Protein AF-A0A7Y3I4F4-F1 (afdb_monomer)

Mean predicted aligned error: 12.35 Å

Foldseek 3Di:
DDDDDDDDDDDDDDDDDDPPPVVVVVVVVVVVVVVVVPPPPDDDPDDPDDDPLDPALPDAWHWFAFDQFKWKWKAAPNDTDTDHFFFQWDKDWLQFDQDFVHGGFKMKMKIKAQADADDWFQKWKWKFWEQKWKWKDQAPDTQDTDHHYHDTDIDTGPPGDTQHRVSGRMIIIIIIHRSPGMIIIFIWMGGPPRPDIDGRFRSGGQLDDDLLLVLLLLQLQLQVCLQFPAPFPVSSVSSRLFFDWALPQLLQQWALVLQLVCLCPVCVQFPPDSQFNLCPQNLDDSLLSQLLSLQRNDPDHHPADQDPPPVLLVLLVVCCLVLPVCLAQNDLDPVCPPNCPSSNVNHRHDTLDLNIGHLVNQLVCQQCVCNGGVSDLDHRSNDDSSNSSSNSNNVNVSSCVVVVNPHNDPRPPDDRDVVSSVVSLVSCQASQVLSRYFDADPPRHTRHHPDHDHHLLPDALDAACLDPRHHNPGTPSPDDPSSSNSSSSNSVVVNVDHGGHNVSSVVSSVCVSSVVLCDDADSSGGHTGPVCPVSNDDPPRD

Solvent-accessible surface area (backbone atoms only — not comparable to full-atom values): 29988 Å² total; per-residue (Å²): 136,83,88,86,88,89,84,83,87,81,84,91,83,90,80,87,81,78,83,74,68,71,65,61,66,64,59,61,62,55,56,59,56,57,59,69,68,68,75,79,78,85,75,83,95,78,76,93,63,96,78,76,94,53,90,60,51,33,96,63,49,64,54,38,65,57,39,80,8,22,43,34,38,38,40,19,86,93,35,79,47,77,49,64,32,30,55,65,59,52,72,34,54,47,71,28,29,93,41,71,83,32,58,52,40,43,34,40,34,41,36,36,31,63,54,69,77,50,78,65,42,50,24,23,51,34,26,40,32,13,23,30,38,40,36,33,23,53,57,93,45,77,57,38,75,52,72,31,53,90,63,72,44,80,48,68,23,77,72,65,43,78,49,52,19,72,89,33,64,38,37,35,39,39,36,36,38,74,37,69,55,53,33,35,44,31,41,26,33,25,44,78,90,45,96,57,74,39,74,50,76,30,38,3,28,56,70,65,82,48,54,36,62,54,8,47,50,51,42,20,58,58,25,48,46,46,59,22,46,42,91,46,68,65,43,37,62,73,30,60,67,34,61,46,52,54,46,63,71,32,9,53,45,43,38,70,69,38,50,48,51,36,66,70,39,33,54,86,65,37,79,87,53,64,64,45,35,60,28,47,72,68,69,45,49,75,66,55,44,50,16,33,44,31,36,47,33,41,85,53,73,54,71,78,66,85,80,88,54,67,68,46,22,51,53,8,53,56,43,38,61,74,76,41,50,37,79,47,39,38,70,88,58,76,70,50,69,76,77,36,65,52,32,57,72,68,29,59,65,79,65,74,53,61,53,34,34,34,41,66,30,39,13,52,38,55,42,40,33,37,85,45,23,80,69,49,84,58,70,66,72,78,47,51,76,68,54,19,39,16,35,27,44,19,56,44,49,53,51,35,59,74,54,73,60,57,68,66,75,76,78,70,82,82,72,72,42,70,72,39,18,56,52,9,53,53,49,38,19,60,76,25,51,32,36,39,26,54,38,61,40,99,88,77,47,69,54,63,43,64,60,85,57,68,46,42,64,74,51,69,60,55,46,59,63,53,28,99,68,46,52,61,89,35,52,38,66,78,67,50,76,66,56,32,52,15,34,20,44,22,41,55,56,52,52,73,48,80,72,55,52,27,61,62,57,51,50,30,50,49,41,60,73,64,44,46,44,60,74,38,63,47,50,82,8,43,7,44,13,80,90,52,43,71,81,72,57,58,101,82,77,121

Nearest PDB structures (foldseek):
  5j6y-assembly1_A  TM=6.173E-01  e=2.223E-04  Marinomonas primoryensis
  2yc4-assembly1_B  TM=5.677E-01  e=7.560E-02  Chlamydomonas reinhardtii
  6v1v-assembly1_C  TM=4.127E-01  e=1.689E-01  Bacillus thuringiensis
  6v1v-assembly1_D  TM=4.690E-01  e=4.615E-01  Bacillus thuringiensis
  6yrf-assembly1_A  TM=3.743E-01  e=1.466E+00  Bacillus thuringiensis

Secondary structure (DSSP, 8-state):
------------------SSSSSSTTHHHHHHHHHHHHS-S---S----S--S--PSPTTS-PPPP---EEEEEEETTEEEEEEES-SEEEE-TTB-SSTTSPSS-EEEEEEE-PPSEEEEEEEEEEEEESEEEEEEETTEEEEEEEE-SS-EEEE-SS-EEEEESSPPPEEEEEEE-SSS-EEEEEEEEETT-SS-EEPP-----S--SHHHHHHHHHHHTTHHHHS--SSHHHHHHH---PPPP-TTGGGTS-HHHHHHHHH-HHHHSTT-SS-BSSGGGTS-HHHHHHHHHHHHTT-----PPP--HHHHHHHHHHHHHTTTHHHH---STHHHHT-GGGGGGS-----HHHH--HHHHHHHHH-HHHH-TT-SS------HHHHHHHHHHHHHHHHHHTTT---S--------HHHHHHHHHHHHHTTGGGT---B-TTSPBPPP------GGG--SSSGGGSSSPPTTS-B----HHHHHHHHHHHHHHHTS---B-HHHHHHHHHHHTTGGGTS-BTTBSS--HHHHTTS--TT--

Radius of gyration: 30.95 Å; Cα contacts (8 Å, |Δi|>4): 988; chains: 1; bounding box: 90×94×81 Å

Sequence (542 aa):
MLDRMASRTSHSEGLGGPLAMYAGMAIAFIATIVFAVVAARSVPRTEVGAGVLARNPPSGLEARPAGAGVRATIEGGGVTVTRSLPALAFRLEPDETLDARVPPGPFTATLTIAPPVGRSVMTRLGAHLQNGQLTVRRGDVVVLADAAGPDARLALSSPALPVRVDPGVPLTYEFTRTGDGPAVLRAMWQPLDSLSPLPLPTGGAPLSDEPAQQGRRLVQRAHCVGCHQSGDATRQTLLALHPGPGLDDLGTRVRPQWLRGWLADPSRHADGTRMPDLAHGGHLDAEAIEDLVHFLIGPATLPDTLPADAALARTGAWLYDRVGCFACHGPLGDEASADAGDAWRSYAPLGPLARKYSIESLAAFLADPLASRPNGLMPDQQLEPTESRALATFLLQWERERAAGRRPDAVASFRFDPARAVRGAARFADVGCAACHDRTAVRSTPIASALVAPAFETLPGDGGCLAATPPAGVPDYGFDPYEREAIAAYLTRAAAGPAVATPLDDLALHLEQLACTACHAYQGALGPGPAVTRLFATEGEA

pLDDT: mean 78.48, std 20.0, range [24.41, 98.12]

Structure (mmCIF, N/CA/C/O backbone):
data_AF-A0A7Y3I4F4-F1
#
_entry.id   AF-A0A7Y3I4F4-F1
#
loop_
_atom_site.group_PDB
_atom_site.id
_atom_site.type_symbol
_atom_site.label_atom_id
_atom_site.label_alt_id
_atom_site.label_comp_id
_atom_site.label_asym_id
_atom_site.label_entity_id
_atom_site.label_seq_id
_atom_site.pdbx_PDB_ins_code
_atom_site.Cartn_x
_atom_site.Cartn_y
_atom_site.Cartn_z
_atom_site.occupancy
_atom_site.B_iso_or_equiv
_atom_site.auth_seq_id
_atom_site.auth_comp_id
_atom_site.auth_asym_id
_atom_site.auth_atom_id
_atom_site.pdbx_PDB_model_num
ATOM 1 N N . MET A 1 1 ? 61.235 -55.070 -20.011 1.00 32.84 1 MET A N 1
ATOM 2 C CA . MET A 1 1 ? 62.380 -55.988 -19.843 1.00 32.84 1 MET A CA 1
ATOM 3 C C . MET A 1 1 ? 62.548 -56.170 -18.341 1.00 32.84 1 MET A C 1
ATOM 5 O O . MET A 1 1 ? 63.137 -55.318 -17.705 1.00 32.84 1 MET A O 1
ATOM 9 N N . LEU A 1 2 ? 61.609 -56.911 -17.752 1.00 28.47 2 LEU A N 1
ATOM 10 C CA . LEU A 1 2 ? 61.733 -58.311 -17.313 1.00 28.47 2 LEU A CA 1
ATOM 11 C C . LEU A 1 2 ? 62.222 -58.376 -15.859 1.00 28.47 2 LEU A C 1
ATOM 13 O O . LEU A 1 2 ? 63.168 -57.688 -15.508 1.00 28.47 2 LEU A O 1
ATOM 17 N N . ASP A 1 3 ? 61.549 -59.246 -15.101 1.00 29.34 3 ASP A N 1
ATOM 18 C CA . ASP A 1 3 ? 61.723 -59.647 -13.696 1.00 29.34 3 ASP A CA 1
ATOM 19 C C . ASP A 1 3 ? 60.951 -58.839 -12.634 1.00 29.34 3 ASP A C 1
ATOM 21 O O . ASP A 1 3 ? 61.167 -57.650 -12.470 1.00 29.34 3 ASP A O 1
ATOM 25 N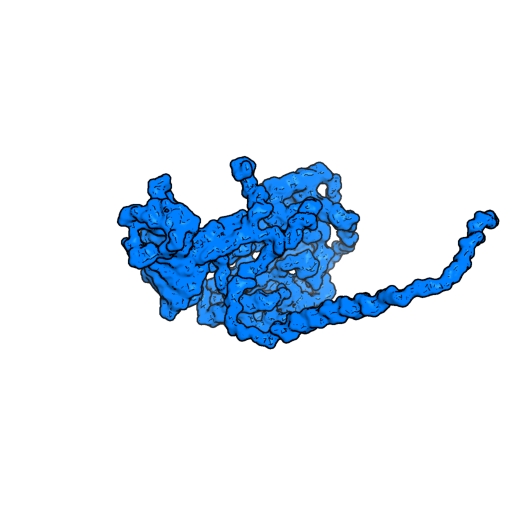 N . ARG A 1 4 ? 60.043 -59.406 -11.823 1.00 33.62 4 ARG A N 1
ATOM 26 C CA . ARG A 1 4 ? 59.600 -60.800 -11.614 1.00 33.62 4 ARG A CA 1
ATOM 27 C C . ARG A 1 4 ? 58.202 -60.795 -10.982 1.00 33.62 4 ARG A C 1
ATOM 29 O O . ARG A 1 4 ? 58.005 -60.229 -9.913 1.00 33.62 4 ARG A O 1
ATOM 36 N N . MET A 1 5 ? 57.270 -61.508 -11.607 1.00 32.38 5 MET A N 1
ATOM 37 C CA . MET A 1 5 ? 56.090 -62.104 -10.976 1.00 32.38 5 MET A CA 1
ATOM 38 C C . MET A 1 5 ? 56.294 -63.621 -10.995 1.00 32.38 5 MET A C 1
ATOM 40 O O . MET A 1 5 ? 56.606 -64.144 -12.062 1.00 32.38 5 MET A O 1
ATOM 44 N N . ALA A 1 6 ? 56.104 -64.300 -9.857 1.00 30.36 6 ALA A N 1
ATOM 45 C CA . ALA A 1 6 ? 55.408 -65.594 -9.728 1.00 30.36 6 ALA A CA 1
ATOM 46 C C . ALA A 1 6 ? 55.813 -66.360 -8.452 1.00 30.36 6 ALA A C 1
ATOM 48 O O . ALA A 1 6 ? 56.905 -66.912 -8.369 1.00 30.36 6 ALA A O 1
ATOM 49 N N . SER A 1 7 ? 54.858 -66.524 -7.539 1.00 31.20 7 SER A N 1
ATOM 50 C CA . SER A 1 7 ? 54.585 -67.791 -6.838 1.00 31.20 7 SER A CA 1
ATOM 51 C C . SER A 1 7 ? 53.144 -67.716 -6.313 1.00 31.20 7 SER A C 1
ATOM 53 O O . SER A 1 7 ? 52.832 -67.000 -5.374 1.00 31.20 7 SER A O 1
ATOM 55 N N . ARG A 1 8 ? 52.172 -68.105 -7.142 1.00 31.23 8 ARG A N 1
ATOM 56 C CA . ARG A 1 8 ? 51.535 -69.434 -7.187 1.00 31.23 8 ARG A CA 1
ATOM 57 C C . ARG A 1 8 ? 50.876 -69.858 -5.870 1.00 31.23 8 ARG A C 1
ATOM 59 O O . ARG A 1 8 ? 51.513 -70.324 -4.935 1.00 31.23 8 ARG A O 1
ATOM 66 N N . THR A 1 9 ? 49.559 -69.712 -5.927 1.00 31.05 9 THR A N 1
ATOM 67 C CA . THR A 1 9 ? 48.477 -70.351 -5.189 1.00 31.05 9 THR A CA 1
ATOM 68 C C . THR A 1 9 ? 48.490 -71.882 -5.289 1.00 31.05 9 THR A C 1
ATOM 70 O O . THR A 1 9 ? 48.839 -72.444 -6.328 1.00 31.05 9 THR A O 1
ATOM 73 N N . SER A 1 10 ? 48.010 -72.550 -4.236 1.00 30.58 10 SER A N 1
ATOM 74 C CA . SER A 1 10 ? 47.531 -73.935 -4.279 1.00 30.58 10 SER A CA 1
ATOM 75 C C . SER A 1 10 ? 46.425 -74.161 -3.236 1.00 30.58 10 SER A C 1
ATOM 77 O O . SER A 1 10 ? 46.650 -73.889 -2.063 1.00 30.58 10 SER A O 1
ATOM 79 N N . HIS A 1 11 ? 45.287 -74.681 -3.718 1.00 31.50 11 HIS A N 1
ATOM 80 C CA . HIS A 1 11 ? 44.287 -75.550 -3.061 1.00 31.50 11 HIS A CA 1
ATOM 81 C C . HIS A 1 11 ? 43.594 -75.041 -1.778 1.00 31.50 11 HIS A C 1
ATOM 83 O O . HIS A 1 11 ? 44.212 -74.901 -0.735 1.00 31.50 11 HIS A O 1
ATOM 89 N N . SER A 1 12 ? 42.333 -74.591 -1.828 1.00 32.72 12 SER A N 1
ATOM 90 C CA . SER A 1 12 ? 41.065 -75.354 -1.936 1.00 32.72 12 SER A CA 1
ATOM 91 C C . SER A 1 12 ? 40.803 -76.291 -0.750 1.00 32.72 12 SER A C 1
ATOM 93 O O . SER A 1 12 ? 41.314 -77.403 -0.750 1.00 32.72 12 SER A O 1
ATOM 95 N N . GLU A 1 13 ? 39.978 -75.854 0.210 1.00 32.25 13 GLU A N 1
ATOM 96 C CA . GLU A 1 13 ? 38.679 -76.470 0.547 1.00 32.25 13 GLU A CA 1
ATOM 97 C C . GLU A 1 13 ? 37.986 -75.759 1.729 1.00 32.25 13 GLU A C 1
ATOM 99 O O . GLU A 1 13 ? 38.615 -75.431 2.729 1.00 32.25 13 GLU A O 1
ATOM 104 N N . GLY A 1 14 ? 36.666 -75.572 1.596 1.00 33.09 14 GLY A N 1
ATOM 105 C CA . GLY A 1 14 ? 35.710 -75.524 2.708 1.00 33.09 14 GLY A CA 1
ATOM 106 C C . GLY A 1 14 ? 35.460 -74.179 3.395 1.00 33.09 14 GLY A C 1
ATOM 107 O O . GLY A 1 14 ? 36.211 -73.801 4.280 1.00 33.09 14 GLY A O 1
ATOM 108 N N . LEU A 1 15 ? 34.332 -73.528 3.076 1.00 37.06 15 LEU A N 1
ATOM 109 C CA . LEU A 1 15 ? 33.374 -72.988 4.062 1.00 37.06 15 LEU A CA 1
ATOM 110 C C . LEU A 1 15 ? 32.171 -72.370 3.334 1.00 37.06 15 LEU A C 1
ATOM 112 O O . LEU A 1 15 ? 32.274 -71.361 2.640 1.00 37.06 15 LEU A O 1
ATOM 116 N N . GLY A 1 16 ? 31.023 -73.031 3.479 1.00 36.09 16 GLY A N 1
ATOM 117 C CA . GLY A 1 16 ? 29.721 -72.484 3.127 1.00 36.09 16 GLY A CA 1
ATOM 118 C C . GLY A 1 16 ? 29.227 -71.487 4.179 1.00 36.09 16 GLY A C 1
ATOM 119 O O . GLY A 1 16 ? 29.482 -71.653 5.369 1.00 36.09 16 GLY A O 1
ATOM 120 N N . GLY A 1 17 ? 28.467 -70.495 3.705 1.00 35.12 17 GLY A N 1
ATOM 121 C CA . GLY A 1 17 ? 27.758 -69.476 4.493 1.00 35.12 17 GLY A CA 1
ATOM 122 C C . GLY A 1 17 ? 28.556 -68.168 4.622 1.00 35.12 17 GLY A C 1
ATOM 123 O O . GLY A 1 17 ? 29.723 -68.253 4.985 1.00 35.12 17 GLY A O 1
ATOM 124 N N . PRO A 1 18 ? 27.995 -66.962 4.350 1.00 42.88 18 PRO A N 1
ATOM 125 C CA . PRO A 1 18 ? 26.576 -66.586 4.314 1.00 42.88 18 PRO A CA 1
ATOM 126 C C . PRO A 1 18 ? 26.222 -65.614 3.154 1.00 42.88 18 PRO A C 1
ATOM 128 O O . PRO A 1 18 ? 26.357 -64.400 3.277 1.00 42.88 18 PRO A O 1
ATOM 131 N N . LEU A 1 19 ? 25.677 -66.113 2.040 1.00 44.22 19 LEU A N 1
ATOM 132 C CA . LEU A 1 19 ? 25.052 -65.266 0.998 1.00 44.22 19 LEU A CA 1
ATOM 133 C C . LEU A 1 19 ? 23.524 -65.134 1.161 1.00 44.22 19 LEU A C 1
ATOM 135 O O . LEU A 1 19 ? 22.876 -64.408 0.417 1.00 44.22 19 LEU A O 1
ATOM 139 N N . ALA A 1 20 ? 22.951 -65.766 2.191 1.00 46.50 20 ALA A N 1
ATOM 140 C CA . ALA A 1 20 ? 21.526 -65.689 2.523 1.00 46.50 20 ALA A CA 1
ATOM 141 C C . ALA A 1 20 ? 21.180 -64.605 3.569 1.00 46.50 20 ALA A C 1
ATOM 143 O O . ALA A 1 20 ? 20.006 -64.380 3.846 1.00 46.50 20 ALA A O 1
ATOM 144 N N . MET A 1 21 ? 22.172 -63.907 4.137 1.00 46.09 21 MET A N 1
ATOM 145 C CA . MET A 1 21 ? 21.944 -62.927 5.213 1.00 46.09 21 MET A CA 1
ATOM 146 C C . MET A 1 21 ? 21.818 -61.473 4.714 1.00 46.09 21 MET A C 1
ATOM 148 O O . MET A 1 21 ? 21.266 -60.636 5.419 1.00 46.09 21 MET A O 1
ATOM 152 N N . TYR A 1 22 ? 22.226 -61.177 3.472 1.00 44.47 22 TYR A N 1
ATOM 153 C CA . TYR A 1 22 ? 22.125 -59.825 2.891 1.00 44.47 22 TYR A CA 1
ATOM 154 C C . TYR A 1 22 ? 20.893 -59.595 1.995 1.00 44.47 22 TYR A C 1
ATOM 156 O O . TYR A 1 22 ? 20.580 -58.450 1.682 1.00 44.47 22 TYR A O 1
ATOM 164 N N . ALA A 1 23 ? 20.132 -60.640 1.649 1.00 44.81 23 ALA A N 1
ATOM 165 C CA . ALA A 1 23 ? 18.884 -60.503 0.884 1.00 44.81 23 ALA A CA 1
ATOM 166 C C . ALA A 1 23 ? 17.640 -60.251 1.770 1.00 44.81 23 ALA A C 1
ATOM 168 O O . ALA A 1 23 ? 16.641 -59.717 1.295 1.00 44.81 23 ALA A O 1
ATOM 169 N N . GLY A 1 24 ? 17.701 -60.578 3.068 1.00 43.12 24 GLY A N 1
ATOM 170 C CA . GLY A 1 24 ? 16.583 -60.395 4.006 1.00 43.12 24 GLY A CA 1
ATOM 171 C C . GLY A 1 24 ? 16.420 -58.970 4.552 1.00 43.12 24 GLY A C 1
ATOM 172 O O . GLY A 1 24 ? 15.318 -58.584 4.931 1.00 43.12 24 GLY A O 1
ATOM 173 N N . MET A 1 25 ? 17.482 -58.155 4.552 1.00 43.19 25 MET A N 1
ATOM 174 C CA . MET A 1 25 ? 17.445 -56.800 5.130 1.00 43.19 25 MET A CA 1
ATOM 175 C C . MET A 1 25 ? 16.938 -55.724 4.154 1.00 43.19 25 MET A C 1
ATOM 177 O O . MET A 1 25 ? 16.504 -54.661 4.589 1.00 43.19 25 MET A O 1
ATOM 181 N N . ALA A 1 26 ? 16.921 -56.005 2.846 1.00 46.00 26 ALA A N 1
ATOM 182 C CA . ALA A 1 26 ? 16.437 -55.069 1.825 1.00 46.00 26 ALA A CA 1
ATOM 183 C C . ALA A 1 26 ? 14.905 -55.104 1.632 1.00 46.00 26 ALA A C 1
ATOM 185 O O . ALA A 1 26 ? 14.316 -54.123 1.187 1.00 46.00 26 ALA A O 1
ATOM 186 N N . ILE A 1 27 ? 14.236 -56.202 2.008 1.00 44.97 27 ILE A N 1
ATOM 187 C CA . ILE A 1 27 ? 12.786 -56.379 1.801 1.00 44.97 27 ILE A CA 1
ATOM 188 C C . ILE A 1 27 ? 11.963 -55.814 2.978 1.00 44.97 27 ILE A C 1
ATOM 190 O O . ILE A 1 27 ? 10.836 -55.363 2.782 1.00 44.97 27 ILE A O 1
ATOM 194 N N . ALA A 1 28 ? 12.539 -55.715 4.182 1.00 43.84 28 ALA A N 1
ATOM 195 C CA . ALA A 1 28 ? 11.868 -55.117 5.343 1.00 43.84 28 ALA A CA 1
ATOM 196 C C . ALA A 1 28 ? 11.841 -53.573 5.324 1.00 43.84 28 ALA A C 1
ATOM 198 O O . ALA A 1 28 ? 10.970 -52.973 5.947 1.00 43.84 28 ALA A O 1
ATOM 199 N N . PHE A 1 29 ? 12.745 -52.913 4.590 1.00 42.75 29 PHE A N 1
ATOM 200 C CA . PHE A 1 29 ? 12.805 -51.443 4.546 1.00 42.75 29 PHE A CA 1
ATOM 201 C C . PHE A 1 29 ? 11.822 -50.829 3.530 1.00 42.75 29 PHE A C 1
ATOM 203 O O . PHE A 1 29 ? 11.363 -49.703 3.704 1.00 42.75 29 PHE A O 1
ATOM 210 N N . ILE A 1 30 ? 11.436 -51.588 2.498 1.00 45.44 30 ILE A N 1
ATOM 211 C CA . ILE A 1 30 ? 10.503 -51.133 1.453 1.00 45.44 30 ILE A CA 1
ATOM 212 C C . ILE A 1 30 ? 9.035 -51.311 1.895 1.00 45.44 30 ILE A C 1
ATOM 214 O O . ILE A 1 30 ? 8.184 -50.494 1.548 1.00 45.44 30 ILE A O 1
ATOM 218 N N . ALA A 1 31 ? 8.730 -52.306 2.738 1.00 40.88 31 ALA A N 1
ATOM 219 C CA . ALA A 1 31 ? 7.371 -52.543 3.241 1.00 40.88 31 ALA A CA 1
ATOM 220 C C . ALA A 1 31 ? 6.880 -51.465 4.234 1.00 40.88 31 ALA A C 1
ATOM 222 O O . ALA A 1 31 ? 5.691 -51.145 4.257 1.00 40.88 31 ALA A O 1
ATOM 223 N N . THR A 1 32 ? 7.782 -50.840 4.998 1.00 41.38 32 THR A N 1
ATOM 224 C CA . THR A 1 32 ? 7.431 -49.787 5.971 1.00 41.38 32 THR A CA 1
ATOM 225 C C . THR A 1 32 ? 7.103 -48.449 5.295 1.00 41.38 32 THR A C 1
ATOM 227 O O . THR A 1 32 ? 6.274 -47.690 5.790 1.00 41.38 32 THR A O 1
ATOM 230 N N . ILE A 1 33 ? 7.685 -48.176 4.122 1.00 42.88 33 ILE A N 1
ATOM 231 C CA . ILE A 1 33 ? 7.454 -46.927 3.376 1.00 42.88 33 ILE A CA 1
ATOM 232 C C 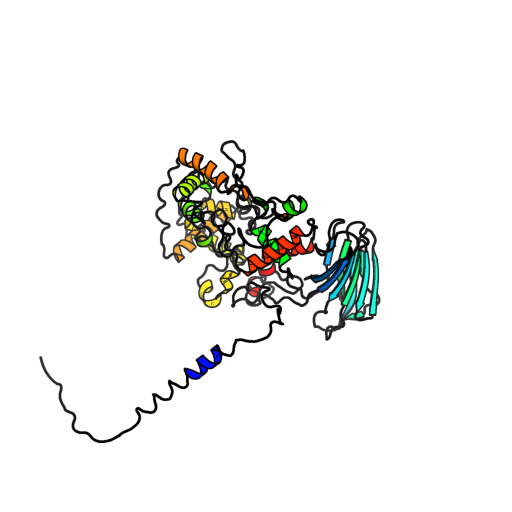. ILE A 1 33 ? 6.122 -46.977 2.609 1.00 42.88 33 ILE A C 1
ATOM 234 O O . ILE A 1 33 ? 5.431 -45.968 2.506 1.00 42.88 33 ILE A O 1
ATOM 238 N N . VAL A 1 34 ? 5.693 -48.154 2.140 1.00 40.22 34 VAL A N 1
ATOM 239 C CA . VAL A 1 34 ? 4.428 -48.293 1.394 1.00 40.22 34 VAL A CA 1
ATOM 240 C C . VAL A 1 34 ? 3.199 -48.269 2.318 1.00 40.22 34 VAL A C 1
ATOM 242 O O . VAL A 1 34 ? 2.161 -47.734 1.931 1.00 40.22 34 VAL A O 1
ATOM 245 N N . PHE A 1 35 ? 3.306 -48.737 3.569 1.00 37.09 35 PHE A N 1
ATOM 246 C CA . PHE A 1 35 ? 2.194 -48.660 4.534 1.00 37.09 35 PHE A CA 1
ATOM 247 C C . PHE A 1 35 ? 2.011 -47.268 5.166 1.00 37.09 35 PHE A C 1
ATOM 249 O O . PHE A 1 35 ? 0.900 -46.922 5.567 1.00 37.09 35 PHE A O 1
ATOM 256 N N . ALA A 1 36 ? 3.055 -46.432 5.183 1.00 37.19 36 ALA A N 1
ATOM 257 C CA . ALA A 1 36 ? 2.962 -45.040 5.629 1.00 37.19 36 ALA A CA 1
ATOM 258 C C . ALA A 1 36 ? 2.289 -44.112 4.594 1.00 37.19 36 ALA A C 1
ATOM 260 O O . ALA A 1 36 ? 1.765 -43.062 4.957 1.00 37.19 36 ALA A O 1
ATOM 261 N N . VAL A 1 37 ? 2.251 -44.503 3.313 1.00 38.16 37 VAL A N 1
ATOM 262 C CA . VAL A 1 37 ? 1.710 -43.672 2.216 1.00 38.16 37 VAL A CA 1
ATOM 263 C C . VAL A 1 37 ? 0.229 -43.963 1.911 1.00 38.16 37 VAL A C 1
ATOM 265 O O . VAL A 1 37 ? -0.448 -43.130 1.313 1.00 38.16 37 VAL A O 1
ATOM 268 N N . VAL A 1 38 ? -0.333 -45.091 2.368 1.00 35.47 38 VAL A N 1
ATOM 269 C CA . VAL A 1 38 ? -1.724 -45.488 2.038 1.00 35.47 38 VAL A CA 1
ATOM 270 C C . VAL A 1 38 ? -2.735 -45.233 3.174 1.00 35.47 38 VAL A C 1
ATOM 272 O O . VAL A 1 38 ? -3.931 -45.150 2.910 1.00 35.47 38 VAL A O 1
ATOM 275 N N . ALA A 1 39 ? -2.297 -44.982 4.413 1.00 32.84 39 ALA A N 1
ATOM 276 C CA . ALA A 1 39 ? -3.193 -44.675 5.541 1.00 32.84 39 ALA A CA 1
ATOM 277 C C . ALA A 1 39 ? -3.511 -43.171 5.736 1.00 32.84 39 ALA A C 1
ATOM 279 O O . ALA A 1 39 ? -4.128 -42.796 6.728 1.00 32.84 39 ALA A O 1
ATOM 280 N N . ALA A 1 40 ? -3.138 -42.298 4.791 1.00 32.69 40 ALA A N 1
ATOM 281 C CA . ALA A 1 40 ? -3.383 -40.849 4.855 1.00 32.69 40 ALA A CA 1
ATOM 282 C C . ALA A 1 40 ? -4.625 -40.386 4.058 1.00 32.69 40 ALA A C 1
ATOM 284 O O . ALA A 1 40 ? -4.681 -39.259 3.566 1.00 32.69 40 ALA A O 1
ATOM 285 N N . ARG A 1 41 ? -5.639 -41.246 3.896 1.00 43.28 41 ARG A N 1
ATOM 286 C CA . ARG A 1 41 ? -6.911 -40.895 3.240 1.00 43.28 41 ARG A CA 1
ATOM 287 C C . ARG A 1 41 ? -8.113 -41.306 4.080 1.00 43.28 41 ARG A C 1
ATOM 289 O O . ARG A 1 41 ? -8.739 -42.308 3.773 1.00 43.28 41 ARG A O 1
ATOM 296 N N . SER A 1 42 ? -8.420 -40.492 5.092 1.00 38.78 42 SER A N 1
ATOM 297 C CA . SER A 1 42 ? -9.778 -40.144 5.558 1.00 38.78 42 SER A CA 1
ATOM 298 C C . SER A 1 42 ? -9.705 -39.574 6.979 1.00 38.78 42 SER A C 1
ATOM 300 O O . SER A 1 42 ? -9.896 -40.297 7.954 1.00 38.78 42 SER A O 1
ATOM 302 N N . VAL A 1 43 ? -9.431 -38.274 7.099 1.00 30.19 43 VAL A N 1
ATOM 303 C CA . VAL A 1 43 ? -9.664 -37.509 8.334 1.00 30.19 43 VAL A CA 1
ATOM 304 C C . VAL A 1 43 ? -10.758 -36.480 8.021 1.00 30.19 43 VAL A C 1
ATOM 306 O O . VAL A 1 43 ? -10.671 -35.819 6.981 1.00 30.19 43 VAL A O 1
ATOM 309 N N . PRO A 1 44 ? -11.827 -36.386 8.831 1.00 26.75 44 PRO A N 1
ATOM 310 C CA . PRO A 1 44 ? -12.922 -35.450 8.599 1.00 26.75 44 PRO A CA 1
ATOM 311 C C . PRO A 1 44 ? -12.430 -33.997 8.612 1.00 26.75 44 PRO A C 1
ATOM 313 O O . PRO A 1 44 ? -11.622 -33.596 9.445 1.00 26.75 44 PRO A O 1
ATOM 316 N N . ARG A 1 45 ? -12.937 -33.205 7.659 1.00 34.59 45 ARG A N 1
ATOM 317 C CA . ARG A 1 45 ? -12.709 -31.761 7.537 1.00 34.59 45 ARG A CA 1
ATOM 318 C C . ARG A 1 45 ? -13.411 -31.012 8.670 1.00 34.59 45 ARG A C 1
ATOM 320 O O . ARG A 1 45 ? -14.519 -30.528 8.481 1.00 34.59 45 ARG A O 1
ATOM 327 N N . THR A 1 46 ? -12.755 -30.883 9.810 1.00 32.41 46 THR A N 1
ATOM 328 C CA . THR A 1 46 ? -13.073 -29.872 10.825 1.00 32.41 46 THR A CA 1
ATOM 329 C C . THR A 1 46 ? -11.793 -29.548 11.576 1.00 32.41 46 THR A C 1
ATOM 331 O O . THR A 1 46 ? -11.535 -30.145 12.608 1.00 32.41 46 THR A O 1
ATOM 334 N N . GLU A 1 47 ? -10.974 -28.673 10.994 1.00 29.42 47 GLU A N 1
ATOM 335 C CA . GLU A 1 47 ? -9.961 -27.840 11.660 1.00 29.42 47 GLU A CA 1
ATOM 336 C C . GLU A 1 47 ? -9.278 -26.999 10.568 1.00 29.42 47 GLU A C 1
ATOM 338 O O . GLU A 1 47 ? -8.196 -27.302 10.074 1.00 29.42 47 GLU A O 1
ATOM 343 N N . VAL A 1 48 ? -9.953 -25.930 10.130 1.00 30.38 48 VAL A N 1
ATOM 344 C CA . VAL A 1 48 ? -9.277 -24.805 9.465 1.00 30.38 48 VAL A CA 1
ATOM 345 C C . VAL A 1 48 ? -8.627 -23.999 10.591 1.00 30.38 48 VAL A C 1
ATOM 347 O O . VAL A 1 48 ? -9.171 -23.013 11.079 1.00 30.38 48 VAL A O 1
ATOM 350 N N . GLY A 1 49 ? -7.518 -24.527 11.107 1.00 24.41 49 GLY A N 1
ATOM 351 C CA . GLY A 1 49 ? -6.728 -23.915 12.167 1.00 24.41 49 GLY A CA 1
ATOM 352 C C . GLY A 1 49 ? -5.667 -22.994 11.577 1.00 24.41 49 GLY A C 1
ATOM 353 O O . GLY A 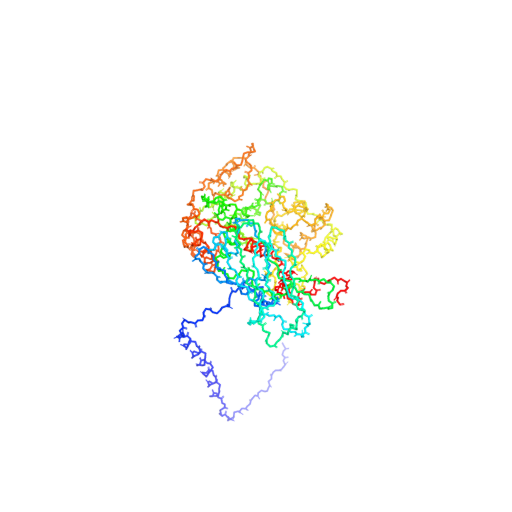1 49 ? -4.739 -23.471 10.937 1.00 24.41 49 GLY A O 1
ATOM 354 N N . ALA A 1 50 ? -5.841 -21.685 11.775 1.00 28.33 50 ALA A N 1
ATOM 355 C CA . ALA A 1 50 ? -4.814 -20.660 12.021 1.00 28.33 50 ALA A CA 1
ATOM 356 C C . ALA A 1 50 ? -3.353 -20.975 11.607 1.00 28.33 50 ALA A C 1
ATOM 358 O O . ALA A 1 50 ? -2.449 -20.937 12.439 1.00 28.33 50 ALA A O 1
ATOM 359 N N . GLY A 1 51 ? -3.109 -21.266 10.327 1.00 26.72 51 GLY A N 1
ATOM 360 C CA . GLY A 1 51 ? -1.834 -21.842 9.898 1.00 26.72 51 GLY A CA 1
ATOM 361 C C . GLY A 1 51 ? -1.313 -21.380 8.544 1.00 26.72 51 GLY A C 1
ATOM 362 O O . GLY A 1 51 ? -0.546 -22.120 7.955 1.00 26.72 51 GLY A O 1
ATOM 363 N N . VAL A 1 52 ? -1.711 -20.209 8.029 1.00 27.52 52 VAL A N 1
ATOM 364 C CA . VAL A 1 52 ? -1.076 -19.555 6.857 1.00 27.52 52 VAL A CA 1
ATOM 365 C C . VAL A 1 52 ? -1.282 -18.027 6.933 1.00 27.52 52 VAL A C 1
ATOM 367 O O . VAL A 1 52 ? -1.789 -17.403 6.012 1.00 27.52 52 VAL A O 1
ATOM 370 N N . LEU A 1 53 ? -0.955 -17.395 8.067 1.00 30.34 53 LEU A N 1
ATOM 371 C CA . LEU A 1 53 ? -0.980 -15.920 8.206 1.00 30.34 53 LEU A CA 1
ATOM 372 C C . LEU A 1 53 ? 0.385 -15.260 7.959 1.00 30.34 53 LEU A C 1
ATOM 374 O O . LEU A 1 53 ? 0.571 -14.070 8.191 1.00 30.34 53 LEU A O 1
ATOM 378 N N . ALA A 1 54 ? 1.330 -16.020 7.425 1.00 31.41 54 ALA A N 1
ATOM 379 C CA . ALA A 1 54 ? 2.577 -15.510 6.907 1.00 31.41 54 ALA A CA 1
ATOM 380 C C . ALA A 1 54 ? 2.903 -16.318 5.651 1.00 31.41 54 ALA A C 1
ATOM 382 O O . ALA A 1 54 ? 3.064 -17.538 5.718 1.00 31.41 54 ALA A O 1
ATOM 383 N N . ARG A 1 55 ? 3.127 -15.653 4.512 1.00 36.16 55 ARG A N 1
ATOM 384 C CA . ARG A 1 55 ? 4.306 -16.071 3.752 1.00 36.16 55 ARG A CA 1
ATOM 385 C C . ARG A 1 55 ? 5.450 -15.806 4.715 1.00 36.16 55 ARG A C 1
ATOM 387 O O . ARG A 1 55 ? 5.835 -14.655 4.901 1.00 36.16 55 ARG A O 1
ATOM 394 N N . ASN A 1 56 ? 5.839 -16.847 5.445 1.00 29.27 56 ASN A N 1
ATOM 395 C CA . ASN A 1 56 ? 6.950 -16.783 6.370 1.00 29.27 56 ASN A CA 1
ATOM 396 C C . ASN A 1 56 ? 8.121 -16.114 5.633 1.00 29.27 56 ASN A C 1
ATOM 398 O O . ASN A 1 56 ? 8.365 -16.488 4.475 1.00 29.27 56 ASN A O 1
ATOM 402 N N . PRO A 1 57 ? 8.864 -15.179 6.263 1.00 32.00 57 PRO A N 1
ATOM 403 C CA . PRO A 1 57 ? 10.269 -15.073 5.915 1.00 32.00 57 PRO A CA 1
ATOM 404 C C . PRO A 1 57 ? 10.774 -16.515 5.984 1.00 32.00 57 PRO A C 1
ATOM 406 O O . PRO A 1 57 ? 10.526 -17.212 6.972 1.00 32.00 57 PRO A O 1
ATOM 409 N N . PRO A 1 58 ? 11.281 -17.056 4.884 1.00 31.64 58 PRO A N 1
ATOM 410 C CA . PRO A 1 58 ? 11.553 -18.476 4.813 1.00 31.64 58 PRO A CA 1
ATOM 411 C C . PRO A 1 58 ? 12.556 -18.852 5.918 1.00 31.64 58 PRO A C 1
ATOM 413 O O . PRO A 1 58 ? 13.264 -17.995 6.445 1.00 31.64 58 PRO A O 1
ATOM 416 N N . SER A 1 59 ? 12.534 -20.132 6.266 1.00 34.34 59 SER A N 1
ATOM 417 C CA . SER A 1 59 ? 12.955 -20.888 7.461 1.00 34.34 59 SER A CA 1
ATOM 418 C C . SER A 1 59 ? 14.182 -20.493 8.319 1.00 34.34 59 SER A C 1
ATOM 420 O O . SER A 1 59 ? 14.614 -21.315 9.120 1.00 34.34 59 SER A O 1
ATOM 422 N N . GLY A 1 60 ? 14.776 -19.305 8.198 1.00 36.72 60 GLY A N 1
ATOM 423 C CA . GLY A 1 60 ? 16.012 -18.921 8.893 1.00 36.72 60 GLY A CA 1
ATOM 424 C C . GLY A 1 60 ? 15.929 -17.705 9.822 1.00 36.72 60 GLY A C 1
ATOM 425 O O . GLY A 1 60 ? 16.768 -17.588 10.708 1.00 36.72 60 GLY A O 1
ATOM 426 N N . LEU A 1 61 ? 14.949 -16.803 9.671 1.00 42.75 61 LEU A N 1
ATOM 427 C CA . LEU A 1 61 ? 14.815 -15.603 10.516 1.00 42.75 61 LEU A CA 1
ATOM 428 C C . LEU A 1 61 ? 13.368 -15.475 11.018 1.00 42.75 61 LEU A C 1
ATOM 430 O O . LEU A 1 61 ? 12.524 -14.871 10.361 1.00 42.75 61 LEU A O 1
ATOM 434 N N . GLU A 1 62 ? 13.071 -16.072 12.174 1.00 50.28 62 GLU A N 1
ATOM 435 C CA . GLU A 1 62 ? 11.735 -16.050 12.786 1.00 50.28 62 GLU A CA 1
ATOM 436 C C . GLU A 1 62 ? 11.334 -14.619 13.178 1.00 50.28 62 GLU A C 1
ATOM 438 O O . GLU A 1 62 ? 11.881 -14.060 14.127 1.00 50.28 62 GLU A O 1
ATOM 443 N N . ALA A 1 63 ? 10.375 -14.008 12.473 1.00 56.97 63 ALA A N 1
ATOM 444 C CA . ALA A 1 63 ? 9.743 -12.767 12.930 1.00 56.97 63 ALA A CA 1
ATOM 445 C C . ALA A 1 63 ? 9.128 -12.972 14.325 1.00 56.97 63 ALA A C 1
ATOM 447 O O . ALA A 1 63 ? 8.674 -14.073 14.651 1.00 56.97 63 ALA A O 1
ATOM 448 N N . ARG A 1 64 ? 9.076 -11.922 15.156 1.00 61.41 64 ARG A N 1
ATOM 449 C CA . ARG A 1 64 ? 8.412 -12.039 16.466 1.00 61.41 64 ARG A CA 1
ATOM 450 C C . ARG A 1 64 ? 6.951 -12.469 16.262 1.00 61.41 64 ARG A C 1
ATOM 452 O O . ARG A 1 64 ? 6.241 -11.793 15.510 1.00 61.41 64 ARG A O 1
ATOM 459 N N . PRO A 1 65 ? 6.485 -13.549 16.917 1.00 64.94 65 PRO A N 1
ATOM 460 C CA . PRO A 1 65 ? 5.131 -14.042 16.715 1.00 64.94 65 PRO A CA 1
ATOM 461 C C . PRO A 1 65 ? 4.110 -12.991 17.151 1.00 64.94 65 PRO A C 1
ATOM 463 O O . PRO A 1 65 ? 4.340 -12.223 18.089 1.00 64.94 65 PRO A O 1
ATOM 466 N N . ALA A 1 66 ? 2.972 -12.958 16.460 1.00 70.06 66 ALA A N 1
ATOM 467 C CA . ALA A 1 66 ? 1.840 -12.157 16.892 1.00 70.06 66 ALA A CA 1
ATOM 468 C C . ALA A 1 66 ? 1.299 -12.671 18.237 1.00 70.06 66 ALA A C 1
ATOM 470 O O . ALA A 1 66 ? 1.208 -13.882 18.449 1.00 70.06 66 ALA A O 1
ATOM 471 N N . GLY A 1 67 ? 0.943 -11.756 19.140 1.00 75.12 67 GLY A N 1
ATOM 472 C CA . GLY A 1 67 ? 0.221 -12.090 20.363 1.00 75.12 67 GLY A CA 1
ATOM 473 C C . GLY A 1 67 ? -1.280 -12.281 20.122 1.00 75.12 67 GLY A C 1
ATOM 474 O O . GLY A 1 67 ? -1.758 -12.365 18.991 1.00 75.12 67 GLY A O 1
ATOM 475 N N . ALA A 1 68 ? -2.042 -12.338 21.216 1.00 79.56 68 ALA A N 1
ATOM 476 C CA . ALA A 1 68 ? -3.503 -12.439 21.167 1.00 79.56 68 ALA A CA 1
ATOM 477 C C . ALA A 1 68 ? -4.201 -11.104 20.824 1.00 79.56 68 ALA A C 1
ATOM 479 O O . ALA A 1 68 ? -5.385 -11.106 20.481 1.00 79.56 68 ALA A O 1
ATOM 480 N N . GLY A 1 69 ? -3.480 -9.983 20.943 1.00 87.56 69 GLY A N 1
ATOM 481 C CA . GLY A 1 69 ? -3.967 -8.624 20.726 1.00 87.56 69 GLY A CA 1
ATOM 482 C C . GLY A 1 69 ? -5.257 -8.300 21.474 1.00 87.56 69 GLY A C 1
ATOM 483 O O . GLY A 1 69 ? -5.433 -8.621 22.651 1.00 87.56 69 GLY A O 1
ATOM 484 N N . VAL A 1 70 ? -6.160 -7.627 20.766 1.00 92.06 70 VAL A N 1
ATOM 485 C CA . VAL A 1 70 ? -7.483 -7.236 21.251 1.00 92.06 70 VAL A CA 1
ATOM 486 C C . VAL A 1 70 ? -8.535 -8.022 20.486 1.00 92.06 70 VAL A C 1
ATOM 488 O O . VAL A 1 70 ? -8.611 -7.929 19.263 1.00 92.06 70 VAL A O 1
ATOM 491 N N . ARG A 1 71 ? -9.399 -8.752 21.189 1.00 93.69 71 ARG A N 1
ATOM 492 C CA . ARG A 1 71 ? -10.621 -9.290 20.585 1.00 93.69 71 ARG A CA 1
ATOM 493 C C . ARG A 1 71 ? -11.681 -8.196 20.595 1.00 93.69 71 ARG A C 1
ATOM 495 O O . ARG A 1 71 ? -12.126 -7.794 21.666 1.00 93.69 71 ARG A O 1
ATOM 502 N N . ALA A 1 72 ? -12.073 -7.726 19.420 1.00 95.50 72 ALA A N 1
ATOM 503 C CA . ALA A 1 72 ? -13.105 -6.717 19.245 1.00 95.50 72 ALA A CA 1
ATOM 504 C C . ALA A 1 72 ? -14.406 -7.377 18.783 1.00 95.50 72 ALA A C 1
ATOM 506 O O . ALA A 1 72 ? -14.393 -8.128 17.812 1.00 95.50 72 ALA A O 1
ATOM 507 N N . THR A 1 73 ? -15.519 -7.084 19.450 1.00 97.44 73 THR A N 1
ATOM 508 C CA . THR A 1 73 ? -16.874 -7.321 18.929 1.00 97.44 73 THR A CA 1
ATOM 509 C C . THR A 1 73 ? -17.534 -5.970 18.718 1.00 97.44 73 THR A C 1
ATOM 511 O O . THR A 1 73 ? -17.609 -5.184 19.656 1.00 97.44 73 THR A O 1
ATOM 514 N N . ILE A 1 74 ? -17.935 -5.673 17.487 1.00 97.12 74 ILE A N 1
ATOM 515 C CA . ILE A 1 74 ? -18.456 -4.376 17.057 1.00 97.12 74 ILE A CA 1
ATOM 516 C C . ILE A 1 74 ? -19.892 -4.585 16.590 1.00 97.12 74 ILE A C 1
ATOM 518 O O . ILE A 1 74 ? -20.143 -5.421 15.724 1.00 97.12 74 ILE A O 1
ATOM 522 N N . GLU A 1 75 ? -20.817 -3.820 17.151 1.00 97.75 75 GLU A N 1
ATOM 523 C CA . GLU A 1 75 ? -22.246 -3.886 16.872 1.00 97.75 75 GLU A CA 1
ATOM 524 C C . GLU A 1 75 ? -22.741 -2.514 16.422 1.00 97.75 75 GLU A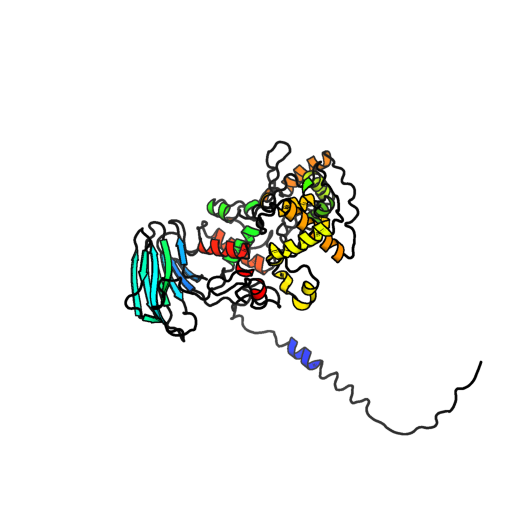 C 1
ATOM 526 O O . GLU A 1 75 ? -22.658 -1.537 17.165 1.00 97.75 75 GLU A O 1
ATOM 531 N N . GLY A 1 76 ? -23.251 -2.419 15.197 1.00 95.06 76 GLY A N 1
ATOM 532 C CA . GLY A 1 76 ? -23.736 -1.162 14.631 1.00 95.06 76 GLY A CA 1
ATOM 533 C C . GLY A 1 76 ? -24.545 -1.398 13.362 1.00 95.06 76 GLY A C 1
ATOM 534 O O . GLY A 1 76 ? -24.268 -2.322 12.600 1.00 95.06 76 GLY A O 1
ATOM 535 N N . GLY A 1 77 ? -25.597 -0.603 13.152 1.00 92.25 77 GLY A N 1
ATOM 536 C CA . GLY A 1 77 ? -26.450 -0.713 11.961 1.00 92.25 77 GLY A CA 1
ATOM 537 C C . GLY A 1 77 ? -27.099 -2.088 11.743 1.00 92.25 77 GLY A C 1
ATOM 538 O O . GLY A 1 77 ? -27.351 -2.463 10.603 1.00 92.25 77 GLY A O 1
ATOM 539 N N . GLY A 1 78 ? -27.340 -2.853 12.814 1.00 94.44 78 GLY A N 1
ATOM 540 C CA . GLY A 1 78 ? -27.903 -4.208 12.739 1.00 94.44 78 GLY A CA 1
ATOM 541 C C . GLY A 1 78 ? -26.902 -5.303 12.351 1.00 94.44 78 GLY A C 1
ATOM 542 O O . GLY A 1 78 ? -27.312 -6.438 12.123 1.00 94.44 78 GLY A O 1
ATOM 543 N N . VAL A 1 79 ? -25.608 -4.982 12.284 1.00 94.56 79 VAL A N 1
ATOM 544 C CA . VAL A 1 79 ? -24.524 -5.925 11.992 1.00 94.56 79 VAL A CA 1
ATOM 545 C C . VAL A 1 79 ? -23.659 -6.104 13.238 1.00 94.56 79 VAL A C 1
ATOM 547 O O . VAL A 1 79 ? -23.299 -5.124 13.890 1.00 94.56 79 VAL A O 1
ATOM 550 N N . THR A 1 80 ? -23.294 -7.353 13.530 1.00 96.62 80 THR A N 1
ATOM 551 C CA . THR A 1 80 ? -22.302 -7.705 14.552 1.00 96.62 80 THR A CA 1
ATOM 552 C C . THR A 1 80 ? -21.089 -8.328 13.878 1.00 96.62 80 THR A C 1
ATOM 554 O O . THR A 1 80 ? -21.215 -9.270 13.096 1.00 96.62 80 THR A O 1
ATOM 557 N N . VAL A 1 81 ? -19.907 -7.812 14.195 1.00 94.69 81 VAL A N 1
ATOM 558 C CA . VAL A 1 81 ? -18.625 -8.279 13.666 1.00 94.69 81 VAL A CA 1
ATOM 559 C C . VAL A 1 81 ? -17.687 -8.597 14.813 1.00 94.69 81 VAL A C 1
ATOM 561 O O . VAL A 1 81 ? -17.550 -7.799 15.734 1.00 94.69 81 VAL A O 1
ATOM 564 N N . THR A 1 82 ? -16.976 -9.716 14.722 1.00 93.88 82 THR A N 1
ATOM 565 C CA . THR A 1 82 ? -15.847 -10.008 15.607 1.00 93.88 82 THR A CA 1
ATOM 566 C C . THR A 1 82 ? -14.557 -10.013 14.804 1.00 93.88 82 THR A C 1
ATOM 568 O O . THR A 1 82 ? -14.498 -10.643 13.752 1.00 93.88 82 THR A O 1
ATOM 571 N N . ARG A 1 83 ? -13.527 -9.335 15.314 1.00 90.88 83 ARG A N 1
ATOM 572 C CA . ARG A 1 83 ? -12.197 -9.273 14.698 1.00 90.88 83 ARG A CA 1
ATOM 573 C C . ARG A 1 83 ? -11.089 -9.169 15.744 1.00 90.88 83 ARG A C 1
ATOM 575 O O . ARG A 1 83 ? -11.347 -8.866 16.913 1.00 90.88 83 ARG A O 1
ATOM 582 N N . SER A 1 84 ? -9.857 -9.432 15.338 1.00 89.62 84 SER A N 1
ATOM 583 C CA . SER A 1 84 ? -8.661 -9.177 16.134 1.00 89.62 84 SER A CA 1
ATOM 584 C C . SER A 1 84 ? -8.056 -7.834 15.737 1.00 89.62 84 SER A C 1
ATOM 586 O O . SER A 1 84 ? -7.926 -7.527 14.556 1.00 89.62 84 SER A O 1
ATOM 588 N N . LEU A 1 85 ? -7.691 -7.020 16.727 1.00 90.38 85 LEU A N 1
ATOM 589 C CA . LEU A 1 85 ? -6.976 -5.768 16.515 1.00 90.38 85 LEU A CA 1
ATOM 590 C C . LEU A 1 85 ? -5.604 -5.834 17.189 1.00 90.38 85 LEU A C 1
ATOM 592 O O . LEU A 1 85 ? -5.491 -6.312 18.323 1.00 90.38 85 LEU A O 1
ATOM 596 N N . PRO A 1 86 ? -4.555 -5.296 16.552 1.00 87.75 86 PRO A N 1
ATOM 597 C CA . PRO A 1 86 ? -3.229 -5.268 17.152 1.00 87.75 86 PRO A CA 1
ATOM 598 C C . PRO A 1 86 ? -3.134 -4.270 18.311 1.00 87.75 86 PRO A C 1
ATOM 600 O O . PRO A 1 86 ? -2.302 -4.448 19.194 1.00 87.75 86 PRO A O 1
ATOM 603 N N . ALA A 1 87 ? -3.988 -3.244 18.354 1.00 89.75 87 ALA A N 1
ATOM 604 C CA . ALA A 1 87 ? -4.003 -2.217 19.392 1.00 89.75 87 ALA A CA 1
ATOM 605 C C . ALA A 1 87 ? -5.432 -1.912 19.860 1.00 89.75 87 ALA A C 1
ATOM 607 O O . ALA A 1 87 ? -6.374 -1.972 19.073 1.00 89.75 87 ALA A O 1
ATOM 608 N N . LEU A 1 88 ? -5.585 -1.492 21.122 1.00 93.31 88 LEU A N 1
ATOM 609 C CA . LEU A 1 88 ? -6.822 -0.880 21.624 1.00 93.31 88 LEU A CA 1
ATOM 610 C C . LEU A 1 88 ? -6.685 0.637 21.512 1.00 93.31 88 LEU A C 1
ATOM 612 O O . LEU A 1 88 ? -6.545 1.367 22.498 1.00 93.31 88 LEU A O 1
ATOM 616 N N . ALA A 1 89 ? -6.620 1.088 20.267 1.00 94.06 89 ALA A N 1
ATOM 617 C CA . ALA A 1 89 ? -6.491 2.489 19.936 1.00 94.06 89 ALA A CA 1
ATOM 618 C C . ALA A 1 89 ? -7.094 2.758 18.560 1.00 94.06 89 ALA A C 1
ATOM 620 O O . ALA A 1 89 ? -6.749 2.079 17.597 1.00 94.06 89 ALA A O 1
ATOM 621 N N . PHE A 1 90 ? -7.949 3.769 18.470 1.00 94.81 90 PHE A N 1
ATOM 622 C CA . PHE A 1 90 ? -8.462 4.282 17.211 1.00 94.81 90 PHE A CA 1
ATOM 623 C C . PHE A 1 90 ? -8.838 5.758 17.329 1.00 94.81 90 PHE A C 1
ATOM 625 O O . PHE A 1 90 ? -9.181 6.266 18.402 1.00 94.81 90 PHE A O 1
ATOM 632 N N . ARG A 1 91 ? -8.803 6.423 16.179 1.00 94.69 91 ARG A N 1
ATOM 633 C CA . ARG A 1 91 ? -9.459 7.697 15.913 1.00 94.69 91 ARG A CA 1
ATOM 634 C C . ARG A 1 91 ? -10.313 7.483 14.670 1.00 94.69 91 ARG A C 1
ATOM 636 O O . ARG A 1 91 ? -9.818 6.892 13.718 1.00 94.69 91 ARG A O 1
ATOM 643 N N . LEU A 1 92 ? -11.558 7.933 14.725 1.00 95.00 92 LEU A N 1
ATOM 644 C CA . LEU A 1 92 ? -12.503 7.877 13.620 1.00 95.00 92 LEU A CA 1
ATOM 645 C C . LEU A 1 92 ? -13.047 9.277 13.370 1.00 95.00 92 LEU A C 1
ATOM 647 O O . LEU A 1 92 ? -13.486 9.932 14.315 1.00 95.00 92 LEU A O 1
ATOM 651 N N . GLU A 1 93 ? -13.066 9.705 12.122 1.00 93.62 93 GLU A N 1
ATOM 652 C CA . GLU A 1 93 ? -13.847 10.840 11.644 1.00 93.62 93 GLU A CA 1
ATOM 653 C C . GLU A 1 93 ? -15.346 10.459 11.527 1.00 93.62 93 GLU A C 1
ATOM 655 O O . GLU A 1 93 ? -15.709 9.283 11.691 1.00 93.62 93 GLU A O 1
ATOM 660 N N . PRO A 1 94 ? -16.271 11.427 11.353 1.00 90.44 94 PRO A N 1
ATOM 661 C CA . PRO A 1 94 ? -17.720 11.185 11.408 1.00 90.44 94 PRO A CA 1
ATOM 662 C C . PRO A 1 94 ? -18.233 10.079 10.472 1.00 90.44 94 PRO A C 1
ATOM 664 O O . PRO A 1 94 ? -19.137 9.332 10.839 1.00 90.44 94 PRO A O 1
ATOM 667 N N . ASP A 1 95 ? -17.634 9.956 9.294 1.00 89.94 95 ASP A N 1
ATOM 668 C CA . ASP A 1 95 ? -17.978 9.029 8.214 1.00 89.94 95 ASP A CA 1
ATOM 669 C C . ASP A 1 95 ? -17.136 7.738 8.205 1.00 89.94 95 ASP A C 1
ATOM 671 O O . ASP A 1 95 ? -17.275 6.907 7.307 1.00 89.94 95 ASP A O 1
ATOM 675 N N . GLU A 1 96 ? -16.312 7.526 9.231 1.00 93.38 96 GLU A N 1
ATOM 676 C CA . GLU A 1 96 ? -15.461 6.344 9.375 1.00 93.38 96 GLU A CA 1
ATOM 677 C C . GLU A 1 96 ? -16.029 5.322 10.370 1.00 93.38 96 GLU A C 1
ATOM 679 O O . GLU A 1 96 ? -16.832 5.636 11.256 1.00 93.38 96 GLU A O 1
ATOM 684 N N . THR A 1 97 ? -15.561 4.079 10.266 1.00 94.06 97 THR A N 1
ATOM 685 C CA . THR A 1 97 ? -15.968 2.951 11.119 1.00 94.06 97 THR A CA 1
ATOM 686 C C . THR A 1 97 ? -14.770 2.074 11.509 1.00 94.06 97 THR A C 1
ATOM 688 O O . THR A 1 97 ? -13.692 2.163 10.921 1.00 94.06 97 THR A O 1
ATOM 691 N N . LEU A 1 98 ? -14.950 1.195 12.501 1.00 93.56 98 LEU A N 1
ATOM 692 C CA . LEU A 1 98 ? -13.923 0.228 12.926 1.00 93.56 98 LEU A CA 1
ATOM 693 C C . LEU A 1 98 ? -13.793 -0.982 11.988 1.00 93.56 98 LEU A C 1
ATOM 695 O O . LEU A 1 98 ? -12.760 -1.652 11.983 1.00 93.56 98 LEU A O 1
ATOM 699 N N . ASP A 1 99 ? -14.840 -1.294 11.225 1.00 92.81 99 ASP A N 1
ATOM 700 C CA . ASP A 1 99 ? -14.857 -2.388 10.254 1.00 92.81 99 ASP A CA 1
ATOM 701 C C . ASP A 1 99 ? -15.818 -2.048 9.115 1.00 92.81 99 ASP A C 1
ATOM 703 O O . ASP A 1 99 ? -16.965 -1.694 9.368 1.00 92.81 99 ASP A O 1
ATOM 707 N N . ALA A 1 100 ? -15.397 -2.208 7.860 1.00 90.38 100 ALA A N 1
ATOM 708 C CA . ALA A 1 100 ? -16.197 -1.812 6.695 1.00 90.38 100 ALA A CA 1
ATOM 709 C C . ALA A 1 100 ? -17.494 -2.637 6.505 1.00 90.38 100 ALA A C 1
ATOM 711 O O . ALA A 1 100 ? -18.211 -2.447 5.529 1.00 90.38 100 ALA A O 1
ATOM 712 N N . ARG A 1 101 ? -17.788 -3.640 7.349 1.00 91.12 101 ARG A N 1
ATOM 713 C CA . ARG A 1 101 ? -19.090 -4.344 7.386 1.00 91.12 101 ARG A CA 1
ATOM 714 C C . ARG A 1 101 ? -20.097 -3.604 8.262 1.00 91.12 101 ARG A C 1
ATOM 716 O O . ARG A 1 101 ? -21.294 -3.814 8.109 1.00 91.12 101 ARG A O 1
ATOM 723 N N . VAL A 1 102 ? -19.612 -2.780 9.187 1.00 92.69 102 VAL A N 1
ATOM 724 C CA . VAL A 1 102 ? -20.423 -1.978 10.097 1.00 92.69 102 VAL A CA 1
ATOM 725 C C . VAL A 1 102 ? -20.535 -0.577 9.497 1.00 92.69 102 VAL A C 1
ATOM 727 O O . VAL A 1 102 ? -19.503 0.051 9.255 1.00 92.69 102 VAL A O 1
ATOM 730 N N . PRO A 1 103 ? -21.746 -0.062 9.236 1.00 90.94 103 PRO A N 1
ATOM 731 C CA . PRO A 1 103 ? -21.896 1.267 8.658 1.00 90.94 103 PRO A CA 1
ATOM 732 C C . PRO A 1 103 ? -21.326 2.351 9.591 1.00 90.94 103 PRO A C 1
ATOM 734 O O . PRO A 1 103 ? -21.326 2.166 10.813 1.00 90.94 103 PRO A O 1
ATOM 737 N N . PRO A 1 104 ? -20.867 3.493 9.048 1.00 91.19 104 PRO A N 1
ATOM 738 C CA . PRO A 1 104 ? -20.498 4.646 9.860 1.00 91.19 104 PRO A CA 1
ATOM 739 C C . PRO A 1 104 ? -21.657 5.122 10.737 1.00 91.19 104 PRO A C 1
ATOM 741 O O . PRO A 1 104 ? -22.829 4.963 10.389 1.00 91.19 104 PRO A O 1
ATOM 744 N N . GLY A 1 105 ? -21.316 5.753 11.858 1.00 90.06 105 GLY A N 1
ATOM 745 C CA . GLY A 1 105 ? -22.285 6.292 12.809 1.00 90.06 105 GLY A CA 1
ATOM 746 C C . GLY A 1 105 ? -22.248 5.586 14.168 1.00 90.06 105 GLY A C 1
ATOM 747 O O . GLY A 1 105 ? -21.166 5.205 14.627 1.00 90.06 105 GLY A O 1
ATOM 748 N N . PRO A 1 106 ? -23.396 5.468 14.862 1.00 93.38 106 PRO A N 1
ATOM 749 C CA . PRO A 1 106 ? -23.450 4.876 16.192 1.00 93.38 106 PRO A CA 1
ATOM 750 C C . PRO A 1 106 ? -23.100 3.385 16.165 1.00 93.38 106 PRO A C 1
ATOM 752 O O . PRO A 1 106 ? -23.664 2.614 15.387 1.00 93.38 106 PRO A O 1
ATOM 755 N N . PHE A 1 107 ? -22.208 2.974 17.061 1.00 96.06 107 PHE A N 1
ATOM 756 C CA . PHE A 1 107 ? -21.871 1.572 17.285 1.00 96.06 107 PHE A CA 1
ATOM 757 C C . PHE A 1 107 ? -21.459 1.349 18.739 1.00 96.06 107 PHE A C 1
ATOM 759 O O . PHE A 1 107 ? -21.016 2.275 19.424 1.00 96.06 107 PHE A O 1
ATOM 766 N N . THR A 1 108 ? -21.531 0.101 19.182 1.00 97.56 108 THR A N 1
ATOM 767 C CA . THR A 1 108 ? -20.912 -0.365 20.421 1.00 97.56 108 THR A CA 1
ATOM 768 C C . THR A 1 108 ? -19.770 -1.315 20.083 1.00 97.56 108 THR A C 1
ATOM 770 O O . THR A 1 108 ? -19.907 -2.186 19.232 1.00 97.56 108 THR A O 1
ATOM 773 N N . ALA A 1 109 ? -18.620 -1.132 20.723 1.00 97.81 109 ALA A N 1
ATOM 774 C CA . ALA A 1 109 ? -17.454 -1.987 20.584 1.00 97.81 109 ALA A CA 1
ATOM 775 C C . ALA A 1 109 ? -17.053 -2.549 21.949 1.00 97.81 109 ALA A C 1
ATOM 777 O O . ALA A 1 109 ? -16.690 -1.801 22.857 1.00 97.81 109 ALA A O 1
ATOM 778 N N . THR A 1 110 ? -17.078 -3.871 22.074 1.00 98.12 110 THR A N 1
ATOM 779 C CA . THR A 1 110 ? -16.547 -4.611 23.218 1.00 98.12 110 THR A CA 1
ATOM 780 C C . THR A 1 110 ? -15.147 -5.102 22.874 1.00 98.12 110 THR A C 1
ATOM 782 O O . THR A 1 110 ? -14.968 -5.959 22.010 1.00 98.12 110 THR A O 1
ATOM 785 N N . LEU A 1 111 ? -14.146 -4.535 23.542 1.00 96.88 111 LEU A N 1
ATOM 786 C CA . LEU A 1 111 ? -12.726 -4.753 23.285 1.00 96.88 111 LEU A CA 1
ATOM 787 C C . LEU A 1 111 ? -12.113 -5.486 24.475 1.00 96.88 111 LEU A C 1
ATOM 789 O O . LEU A 1 111 ? -11.965 -4.913 25.556 1.00 96.88 111 LEU A O 1
ATOM 793 N N . THR A 1 112 ? -11.758 -6.752 24.286 1.00 94.25 112 THR A N 1
ATOM 794 C CA . THR A 1 112 ? -11.209 -7.603 25.344 1.00 94.25 112 THR A CA 1
ATOM 795 C C . THR A 1 112 ? -9.727 -7.860 25.118 1.00 94.25 112 THR A C 1
ATOM 797 O O . THR A 1 112 ? -9.320 -8.303 24.044 1.00 94.25 112 THR A O 1
ATOM 800 N N . ILE A 1 113 ? -8.927 -7.623 26.157 1.00 89.00 113 ILE A N 1
ATOM 801 C CA . ILE A 1 113 ? -7.487 -7.881 26.174 1.00 89.00 113 ILE A CA 1
ATOM 802 C C . ILE A 1 113 ? -7.175 -8.895 27.272 1.00 89.00 113 ILE A C 1
ATOM 804 O O . ILE A 1 113 ? -7.612 -8.745 28.419 1.00 89.00 113 ILE A O 1
ATOM 808 N N . ALA A 1 114 ? -6.365 -9.895 26.927 1.00 79.69 114 ALA A N 1
ATOM 809 C CA . ALA A 1 114 ? -5.654 -10.697 27.911 1.00 79.69 114 ALA A CA 1
ATOM 810 C C . ALA A 1 114 ? -4.400 -9.915 28.332 1.00 79.69 114 ALA A C 1
ATOM 812 O O . ALA A 1 114 ? -3.537 -9.675 27.484 1.00 79.69 114 ALA A O 1
ATOM 813 N N . PRO A 1 115 ? -4.291 -9.448 29.588 1.00 68.38 115 PRO A N 1
ATOM 814 C CA . PRO A 1 115 ? -3.130 -8.663 29.981 1.00 68.38 115 PRO A CA 1
ATOM 815 C C . PRO A 1 115 ? -1.824 -9.478 29.790 1.00 68.38 115 PRO A C 1
ATOM 817 O O . PRO A 1 115 ? -1.845 -10.703 29.944 1.00 68.38 115 PRO A O 1
ATOM 820 N N . PRO A 1 116 ? -0.684 -8.827 29.470 1.00 61.69 116 PRO A N 1
ATOM 821 C CA . PRO A 1 116 ? 0.603 -9.491 29.203 1.00 61.69 116 PRO A CA 1
ATOM 822 C C . PRO A 1 116 ? 1.300 -10.026 30.468 1.00 61.69 116 PRO A C 1
ATOM 824 O O . PRO A 1 116 ? 1.536 -9.263 31.403 1.00 61.69 116 PRO A O 1
ATOM 827 N N . VAL A 1 117 ? 1.648 -11.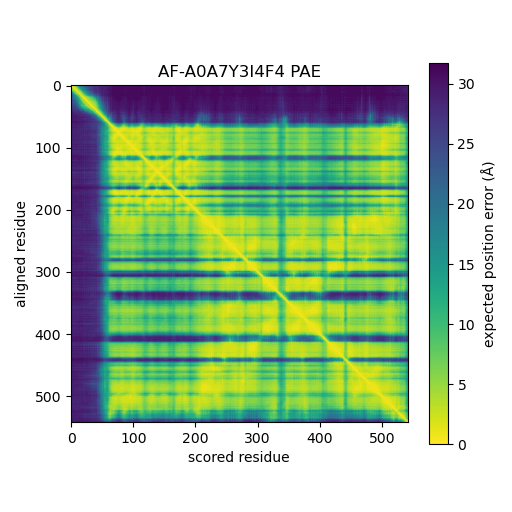319 30.496 1.00 59.31 117 VAL A N 1
ATOM 828 C CA . VAL A 1 117 ? 2.163 -12.056 31.677 1.00 59.31 117 VAL A CA 1
ATOM 829 C C . VAL A 1 117 ? 3.278 -11.305 32.423 1.00 59.31 117 VAL A C 1
ATOM 831 O O . VAL A 1 117 ? 4.227 -10.817 31.813 1.00 59.31 117 VAL A O 1
ATOM 834 N N . GLY A 1 118 ? 3.180 -11.205 33.755 1.00 64.25 118 GLY A N 1
ATOM 835 C CA . GLY A 1 118 ? 4.065 -10.339 34.536 1.00 64.25 118 GLY A CA 1
ATOM 836 C C . GLY A 1 118 ? 3.687 -10.122 36.007 1.00 64.25 118 GLY A C 1
ATOM 837 O O . GLY A 1 118 ? 2.672 -10.603 36.520 1.00 64.25 118 GLY A O 1
ATOM 838 N N . ARG A 1 119 ? 4.550 -9.376 36.715 1.00 63.62 119 ARG A N 1
ATOM 839 C CA . ARG A 1 119 ? 4.366 -9.038 38.138 1.00 63.62 119 ARG A CA 1
ATOM 840 C C . ARG A 1 119 ? 3.172 -8.104 38.326 1.00 63.62 119 ARG A C 1
ATOM 842 O O . ARG A 1 119 ? 2.943 -7.203 37.528 1.00 63.62 119 ARG A O 1
ATOM 849 N N . SER A 1 120 ? 2.446 -8.295 39.429 1.00 69.19 120 SER A N 1
ATOM 850 C CA . SER A 1 120 ? 1.361 -7.389 39.807 1.00 69.19 120 SER A CA 1
ATOM 851 C C . SER A 1 120 ? 1.906 -5.994 40.072 1.00 69.19 120 SER A C 1
ATOM 853 O O . SER A 1 120 ? 2.754 -5.831 40.948 1.00 69.19 120 SER A O 1
ATOM 855 N N . VAL A 1 121 ? 1.355 -4.997 39.390 1.00 77.12 121 VAL A N 1
ATOM 856 C CA . VAL A 1 121 ? 1.614 -3.583 39.676 1.00 77.12 121 VAL A CA 1
ATOM 857 C C . VAL A 1 121 ? 0.305 -2.894 40.039 1.00 77.12 121 VAL A C 1
ATOM 859 O O . VAL A 1 121 ? -0.749 -3.187 39.469 1.00 77.12 121 VAL A O 1
ATOM 862 N N . MET A 1 122 ? 0.351 -2.006 41.030 1.00 85.81 122 MET A N 1
ATOM 863 C CA . MET A 1 122 ? -0.775 -1.121 41.316 1.00 85.81 122 MET A CA 1
ATOM 864 C C . MET A 1 122 ? -0.855 -0.101 40.188 1.00 85.81 122 MET A C 1
ATOM 866 O O . MET A 1 122 ? 0.089 0.660 39.979 1.00 85.81 122 MET A O 1
ATOM 870 N N . THR A 1 123 ? -1.959 -0.105 39.450 1.00 86.81 123 THR A N 1
ATOM 871 C CA . THR A 1 123 ? -2.106 0.695 38.236 1.00 86.81 123 THR A CA 1
ATOM 872 C C . THR A 1 123 ? -3.466 1.376 38.207 1.00 86.81 123 THR A C 1
ATOM 874 O O . THR A 1 123 ? -4.458 0.838 38.706 1.00 86.81 123 THR A O 1
ATOM 877 N N . ARG A 1 124 ? -3.531 2.562 37.606 1.00 91.12 124 ARG A N 1
ATOM 878 C CA . ARG A 1 124 ? -4.798 3.141 37.153 1.00 91.12 124 ARG A CA 1
ATOM 879 C C . ARG A 1 124 ? -5.042 2.707 35.716 1.00 91.12 124 ARG A C 1
ATOM 881 O O . ARG A 1 124 ? -4.158 2.860 34.878 1.00 91.12 124 ARG A O 1
ATOM 888 N N . LEU A 1 125 ? -6.223 2.169 35.440 1.00 92.38 125 LEU A N 1
ATOM 889 C CA . LEU A 1 125 ? -6.657 1.822 34.089 1.00 92.38 125 LEU A CA 1
ATOM 890 C C . LEU A 1 125 ? -7.519 2.947 33.541 1.00 92.38 125 LEU A C 1
ATOM 892 O O . LEU A 1 125 ? -8.286 3.557 34.281 1.00 92.38 125 LEU A O 1
ATOM 896 N N . GLY A 1 126 ? -7.415 3.225 32.252 1.00 93.50 126 GLY A N 1
ATOM 897 C CA . GLY A 1 126 ? -8.184 4.307 31.671 1.00 93.50 126 GLY A CA 1
ATOM 898 C C . GLY A 1 126 ? -8.093 4.389 30.167 1.00 93.50 126 GLY A C 1
ATOM 899 O O . GLY A 1 126 ? -7.683 3.432 29.509 1.00 93.50 126 GLY A O 1
ATOM 900 N N . ALA A 1 127 ? -8.493 5.535 29.629 1.00 96.69 127 ALA A N 1
ATOM 901 C CA . ALA A 1 127 ? -8.399 5.818 28.209 1.00 96.69 127 ALA A CA 1
ATOM 902 C C . ALA A 1 127 ? -8.380 7.321 27.923 1.00 96.69 127 ALA A C 1
ATOM 904 O O . ALA A 1 127 ? -8.977 8.110 28.659 1.00 96.69 127 ALA A O 1
ATOM 905 N N . HIS A 1 128 ? -7.754 7.702 26.810 1.00 96.75 128 HIS A N 1
ATOM 906 C CA . HIS A 1 128 ? -8.157 8.927 26.124 1.00 96.75 128 HIS A CA 1
ATOM 907 C C . HIS A 1 128 ? -9.482 8.668 25.411 1.00 96.75 128 HIS A C 1
ATOM 909 O O . HIS A 1 128 ? -9.588 7.690 24.668 1.00 96.75 128 HIS A O 1
ATOM 915 N N . LEU A 1 129 ? -10.465 9.531 25.662 1.00 95.44 129 LEU A N 1
ATOM 916 C CA . LEU A 1 129 ? -11.844 9.388 25.213 1.00 95.44 129 LEU A CA 1
ATOM 917 C C . LEU A 1 129 ? -12.340 10.694 24.581 1.00 95.44 129 LEU A C 1
ATOM 919 O O . LEU A 1 129 ? -12.110 11.769 25.138 1.00 95.44 129 LEU A O 1
ATOM 923 N N . GLN A 1 130 ? -13.042 10.586 23.455 1.00 95.19 130 GLN A N 1
ATOM 924 C CA . GLN A 1 130 ? -13.739 11.680 22.772 1.00 95.19 130 GLN A CA 1
ATOM 925 C C . GLN A 1 130 ? -15.026 11.138 22.134 1.00 95.19 130 GLN A C 1
ATOM 927 O O . GLN A 1 130 ? -14.986 10.056 21.546 1.00 95.19 130 GLN A O 1
ATOM 932 N N . ASN A 1 131 ? -16.132 11.883 22.241 1.00 94.06 131 ASN A N 1
ATOM 933 C CA . ASN A 1 131 ? -17.452 11.577 21.664 1.00 94.06 131 ASN A CA 1
ATOM 934 C C . ASN A 1 131 ? -17.901 10.118 21.844 1.00 94.06 131 ASN A C 1
ATOM 936 O O . ASN A 1 131 ? -18.159 9.384 20.885 1.00 94.06 131 ASN A O 1
ATOM 940 N N . GLY A 1 132 ? -18.007 9.691 23.099 1.00 94.00 132 GLY A N 1
ATOM 941 C CA . GLY A 1 132 ? -18.508 8.362 23.410 1.00 94.00 132 GLY A CA 1
ATOM 942 C C . GLY A 1 132 ? -18.584 8.065 24.896 1.00 94.00 132 GLY A C 1
ATOM 943 O O . GLY A 1 132 ? -18.073 8.805 25.741 1.00 94.00 132 GLY A O 1
ATOM 944 N N . GLN A 1 133 ? -19.248 6.958 25.200 1.00 95.94 133 GLN A N 1
ATOM 945 C CA . GLN A 1 133 ? -19.352 6.392 26.540 1.00 95.94 133 GLN A CA 1
ATOM 946 C C . GLN A 1 133 ? -18.394 5.211 26.657 1.00 95.94 133 GLN A C 1
ATOM 948 O O . GLN A 1 133 ? -18.275 4.424 25.723 1.00 95.94 133 GLN A O 1
ATOM 953 N N . LEU A 1 134 ? -17.718 5.083 27.794 1.00 97.56 134 LEU A N 1
ATOM 954 C CA . LEU A 1 134 ? -16.751 4.029 28.059 1.00 97.56 134 LEU A CA 1
ATOM 955 C C . LEU A 1 134 ? -17.044 3.360 29.399 1.00 97.56 134 LEU A C 1
ATOM 957 O O . LEU A 1 134 ? -17.099 4.024 30.431 1.00 97.56 134 LEU A O 1
ATOM 961 N N . THR A 1 135 ? -17.117 2.034 29.395 1.00 97.88 135 THR A N 1
ATOM 962 C CA . THR A 1 135 ? -17.036 1.217 30.607 1.00 97.88 135 THR A CA 1
ATOM 963 C C . THR A 1 135 ? -15.820 0.305 30.523 1.00 97.88 135 THR A C 1
ATOM 965 O O . THR A 1 135 ? -15.671 -0.452 29.570 1.00 97.88 135 THR A O 1
ATOM 968 N N . VAL A 1 136 ? -14.948 0.356 31.527 1.00 95.56 136 VAL A N 1
ATOM 969 C CA . VAL A 1 136 ? -13.805 -0.548 31.673 1.00 95.56 136 VAL A CA 1
ATOM 970 C C . VAL A 1 136 ? -14.101 -1.529 32.795 1.00 95.56 136 VAL A C 1
ATOM 972 O O . VAL A 1 136 ? -14.424 -1.130 33.918 1.00 95.56 136 VAL A O 1
ATOM 975 N N . ARG A 1 137 ? -13.954 -2.818 32.501 1.00 93.44 137 ARG A N 1
ATOM 976 C CA . ARG A 1 137 ? -14.101 -3.915 33.451 1.00 93.44 137 ARG A CA 1
ATOM 977 C C . ARG A 1 137 ? -12.814 -4.707 33.596 1.00 93.44 137 ARG A C 1
ATOM 979 O O . ARG A 1 137 ? -12.066 -4.889 32.638 1.00 93.44 137 ARG A O 1
ATOM 986 N N . ARG A 1 138 ? -12.597 -5.219 34.804 1.00 88.56 138 ARG A N 1
ATOM 987 C CA . ARG A 1 138 ? -11.634 -6.275 35.112 1.00 88.56 138 ARG A CA 1
ATOM 988 C C . ARG A 1 138 ? -12.429 -7.499 35.553 1.00 88.56 138 ARG A C 1
ATOM 990 O O . ARG A 1 138 ? -12.878 -7.561 36.699 1.00 88.56 138 ARG A O 1
ATOM 997 N N . GLY A 1 139 ? -12.614 -8.452 34.644 1.00 87.00 139 GLY A N 1
ATOM 998 C CA . GLY A 1 139 ? -13.565 -9.547 34.835 1.00 87.00 139 GLY A CA 1
ATOM 999 C C . GLY A 1 139 ? -14.967 -8.958 34.925 1.00 87.00 139 GLY A C 1
ATOM 1000 O O . GLY A 1 139 ? -15.337 -8.148 34.081 1.00 87.00 139 GLY A O 1
ATOM 1001 N N . ASP A 1 140 ? -15.696 -9.268 35.991 1.00 87.12 140 ASP A N 1
ATOM 1002 C CA . ASP A 1 140 ? -17.056 -8.749 36.186 1.00 87.12 140 ASP A CA 1
ATOM 1003 C C . ASP A 1 140 ? -17.100 -7.390 36.910 1.00 87.12 140 ASP A C 1
ATOM 1005 O O . ASP A 1 140 ? -18.162 -6.786 37.063 1.00 87.12 140 ASP A O 1
ATOM 1009 N N . VAL A 1 141 ? -15.951 -6.877 37.367 1.00 89.00 141 VAL A N 1
ATOM 1010 C CA . VAL A 1 141 ? -15.881 -5.645 38.164 1.00 89.00 141 VAL A CA 1
ATOM 1011 C C . VAL A 1 141 ? -15.680 -4.435 37.261 1.00 89.00 141 VAL A C 1
ATOM 1013 O O . VAL A 1 141 ? -14.662 -4.335 36.578 1.00 89.00 141 VAL A O 1
ATOM 1016 N N . VAL A 1 142 ? -16.610 -3.479 37.308 1.00 93.75 142 VAL A N 1
ATOM 1017 C CA . VAL A 1 142 ? -16.448 -2.158 36.680 1.00 93.75 142 VAL A CA 1
ATOM 1018 C C . VAL A 1 142 ? -15.407 -1.353 37.455 1.00 93.75 142 VAL A C 1
ATOM 1020 O O . VAL A 1 142 ? -15.557 -1.123 38.653 1.00 93.75 142 VAL A O 1
ATOM 1023 N N . VAL A 1 143 ? -14.350 -0.927 36.765 1.00 91.94 143 VAL A N 1
ATOM 1024 C CA . VAL A 1 143 ? -13.236 -0.155 37.344 1.00 91.94 143 VAL A CA 1
ATOM 1025 C C . VAL A 1 143 ? -13.221 1.302 36.882 1.00 91.94 143 VAL A C 1
ATOM 1027 O O . VAL A 1 143 ? -12.614 2.150 37.533 1.00 91.94 143 VAL A O 1
ATOM 1030 N N . LEU A 1 144 ? -13.890 1.596 35.767 1.00 94.75 144 LEU A N 1
ATOM 1031 C CA . LEU A 1 144 ? -14.109 2.939 35.245 1.00 94.75 144 LEU A CA 1
ATOM 1032 C C . LEU A 1 144 ? -15.412 2.936 34.442 1.00 94.75 144 LEU A C 1
ATOM 1034 O O . LEU A 1 144 ? -15.620 2.051 33.620 1.00 94.75 144 LEU A O 1
ATOM 1038 N N . ALA A 1 145 ? -16.264 3.927 34.663 1.00 96.50 145 ALA A N 1
ATOM 1039 C CA . ALA A 1 145 ? -17.392 4.239 33.797 1.00 96.50 145 ALA A CA 1
ATOM 1040 C C . ALA A 1 145 ? -17.360 5.746 33.562 1.00 96.50 145 ALA A C 1
ATOM 1042 O O . ALA A 1 145 ? -17.337 6.513 34.526 1.00 96.50 145 ALA A O 1
ATOM 1043 N N . ASP A 1 146 ? -17.272 6.161 32.304 1.00 95.06 146 ASP A N 1
ATOM 1044 C CA . ASP A 1 146 ? -17.088 7.561 31.953 1.00 95.06 146 ASP A CA 1
ATOM 1045 C C . ASP A 1 146 ? -17.708 7.903 30.589 1.00 95.06 146 ASP A C 1
ATOM 1047 O O . ASP A 1 146 ? -18.030 7.021 29.795 1.00 95.06 146 ASP A O 1
ATOM 1051 N N . ALA A 1 147 ? -17.879 9.191 30.305 1.00 93.12 147 ALA A N 1
ATOM 1052 C CA . ALA A 1 147 ? -18.363 9.687 29.021 1.00 93.12 147 ALA A CA 1
ATOM 1053 C C . ALA A 1 147 ? -17.656 10.990 28.637 1.00 93.12 147 ALA A C 1
ATOM 1055 O O . ALA A 1 147 ? -17.498 11.891 29.463 1.00 93.12 147 ALA A O 1
ATOM 1056 N N . ALA A 1 148 ? -17.244 11.118 27.379 1.00 92.31 148 ALA A N 1
ATOM 1057 C CA . ALA A 1 148 ? -16.642 12.342 26.858 1.00 92.31 148 ALA A CA 1
ATOM 1058 C C . ALA A 1 148 ? -17.507 12.946 25.751 1.00 92.31 148 ALA A C 1
ATOM 1060 O O . ALA A 1 148 ? -18.069 12.224 24.926 1.00 92.31 148 ALA A O 1
ATOM 1061 N N . GLY A 1 149 ? -17.585 14.276 25.751 1.00 91.12 149 GLY A N 1
ATOM 1062 C CA . GLY A 1 149 ? -18.148 15.058 24.657 1.00 91.12 149 GLY A CA 1
ATOM 1063 C C . GLY A 1 149 ? -17.100 15.347 23.571 1.00 91.12 149 GLY A C 1
ATOM 1064 O O . GLY A 1 149 ? -16.191 14.533 23.372 1.00 91.12 149 GLY A O 1
ATOM 1065 N N . PRO A 1 150 ? -17.188 16.503 22.891 1.00 89.44 150 PRO A N 1
ATOM 1066 C CA . PRO A 1 150 ? -16.368 16.797 21.717 1.00 89.44 150 PRO A CA 1
ATOM 1067 C C . PRO A 1 150 ? -14.891 17.029 22.028 1.00 89.44 150 PRO A C 1
ATOM 1069 O O . PRO A 1 150 ? -14.065 16.844 21.140 1.00 89.44 150 PRO A O 1
ATOM 1072 N N . ASP A 1 151 ? -14.540 17.385 23.261 1.00 90.19 151 ASP A N 1
ATOM 1073 C CA . ASP A 1 151 ? -13.148 17.574 23.660 1.00 90.19 151 ASP A CA 1
ATOM 1074 C C . ASP A 1 151 ? -12.554 16.267 24.184 1.00 90.19 151 ASP A C 1
ATOM 1076 O O . ASP A 1 151 ? -13.062 15.662 25.134 1.00 90.19 151 ASP A O 1
ATOM 1080 N N . ALA A 1 152 ? -11.453 15.833 23.570 1.00 88.12 152 ALA A N 1
ATOM 1081 C CA . ALA A 1 152 ? -10.745 14.642 24.010 1.00 88.12 152 ALA A CA 1
ATOM 1082 C C . ALA A 1 152 ? -10.162 14.848 25.415 1.00 88.12 152 ALA A C 1
ATOM 1084 O O . ALA A 1 152 ? -9.474 15.836 25.681 1.00 88.12 152 ALA A O 1
ATOM 1085 N N . ARG A 1 153 ? -10.369 13.879 26.311 1.00 94.44 153 ARG A N 1
ATOM 1086 C CA . ARG A 1 153 ? -9.799 13.910 27.664 1.00 94.44 153 ARG A CA 1
ATOM 1087 C C . ARG A 1 153 ? -9.327 12.545 28.124 1.00 94.44 153 ARG A C 1
ATOM 1089 O O . ARG A 1 153 ? -9.773 11.515 27.628 1.00 94.44 153 ARG A O 1
ATOM 1096 N N . LEU A 1 154 ? -8.425 12.548 29.097 1.00 94.75 154 LEU A N 1
ATOM 1097 C CA . LEU A 1 154 ? -7.981 11.338 29.774 1.00 94.75 154 LEU A CA 1
ATOM 1098 C C . LEU A 1 154 ? -8.911 11.026 30.954 1.00 94.75 154 LEU A C 1
ATOM 1100 O O . LEU A 1 154 ? -9.114 11.870 31.826 1.00 94.75 154 LEU A O 1
ATOM 1104 N N . ALA A 1 155 ? -9.419 9.800 31.001 1.00 94.75 155 ALA A N 1
ATOM 1105 C CA . ALA A 1 155 ? -10.126 9.232 32.143 1.00 94.75 155 ALA A CA 1
ATOM 1106 C C . ALA A 1 155 ? -9.282 8.110 32.759 1.00 94.75 155 ALA A C 1
ATOM 1108 O O . ALA A 1 155 ? -8.764 7.274 32.022 1.00 94.75 155 ALA A O 1
ATOM 1109 N N . LEU A 1 156 ? -9.138 8.081 34.087 1.00 93.12 156 LEU A N 1
ATOM 1110 C CA . LEU A 1 156 ? -8.385 7.061 34.828 1.00 93.12 156 LEU A CA 1
ATOM 1111 C C . LEU A 1 156 ? -9.209 6.547 36.012 1.00 93.12 156 LEU A C 1
ATOM 1113 O O . LEU A 1 156 ? -9.895 7.318 36.681 1.00 93.12 156 LEU A O 1
ATOM 1117 N N . SER A 1 157 ? -9.091 5.255 36.307 1.00 90.56 157 SER A N 1
ATOM 1118 C CA . SER A 1 157 ? -9.728 4.620 37.457 1.00 90.56 157 SER A CA 1
ATOM 1119 C C . SER A 1 157 ? -9.201 5.191 38.777 1.00 90.56 157 SER A C 1
ATOM 1121 O O . SER A 1 157 ? -8.005 5.469 38.929 1.00 90.56 157 SER A O 1
ATOM 1123 N N . SER A 1 158 ? -10.086 5.295 39.766 1.00 86.50 158 SER A N 1
ATOM 1124 C CA . SER A 1 158 ? -9.735 5.639 41.142 1.00 86.50 158 SER A CA 1
ATOM 1125 C C . SER A 1 158 ? -10.526 4.759 42.120 1.00 86.50 158 SER A C 1
ATOM 1127 O O . SER A 1 158 ? -11.747 4.680 41.980 1.00 86.50 158 SER A O 1
ATOM 1129 N N . PRO A 1 159 ? -9.873 4.115 43.109 1.00 85.44 159 PRO A N 1
ATOM 1130 C CA . PRO A 1 159 ? -8.428 4.120 43.362 1.00 85.44 159 PRO A CA 1
ATOM 1131 C C . PRO A 1 159 ? -7.629 3.344 42.294 1.00 85.44 159 PRO A C 1
ATOM 1133 O O . PRO A 1 159 ? -8.194 2.730 41.390 1.00 85.44 159 PRO A O 1
ATOM 1136 N N . ALA A 1 160 ? -6.295 3.376 42.388 1.00 82.38 160 ALA A N 1
ATOM 1137 C CA . ALA A 1 160 ? -5.459 2.440 41.635 1.00 82.38 160 ALA A CA 1
ATOM 1138 C C . ALA A 1 160 ? -5.745 1.003 42.097 1.00 82.38 160 ALA A C 1
ATOM 1140 O O . ALA A 1 160 ? -6.005 0.765 43.278 1.00 82.38 160 ALA A O 1
ATOM 1141 N N . LEU A 1 161 ? -5.674 0.048 41.176 1.00 79.75 161 LEU A N 1
ATOM 1142 C CA . LEU A 1 161 ? -6.034 -1.347 41.410 1.00 79.75 161 LEU A CA 1
ATOM 1143 C C . LEU A 1 161 ? -4.837 -2.262 41.123 1.00 79.75 161 LEU A C 1
ATOM 1145 O O . LEU A 1 161 ? -4.032 -1.958 40.240 1.00 79.75 161 LEU A O 1
ATOM 1149 N N . PRO A 1 162 ? -4.705 -3.396 41.830 1.00 74.06 162 PRO A N 1
ATOM 1150 C CA . PRO A 1 162 ? -3.680 -4.376 41.512 1.00 74.06 162 PRO A CA 1
ATOM 1151 C C . PRO A 1 162 ? -4.029 -5.066 40.192 1.00 74.06 162 PRO A C 1
ATOM 1153 O O . PRO A 1 162 ? -4.981 -5.848 40.109 1.00 74.06 162 PRO A O 1
ATOM 1156 N N . VAL A 1 163 ? -3.235 -4.817 39.154 1.00 68.94 163 VAL A N 1
ATOM 1157 C CA . VAL A 1 163 ? -3.344 -5.545 37.888 1.00 68.94 163 VAL A CA 1
ATOM 1158 C C . VAL A 1 163 ? -2.306 -6.664 37.909 1.00 68.94 163 VAL A C 1
ATOM 1160 O O . VAL A 1 163 ? -1.122 -6.442 37.669 1.00 68.94 163 VAL A O 1
ATOM 1163 N N . ARG A 1 164 ? -2.761 -7.870 38.289 1.00 62.53 164 ARG A N 1
ATOM 1164 C CA . ARG A 1 164 ? -2.007 -9.130 38.160 1.00 62.53 164 ARG A CA 1
ATOM 1165 C C . ARG A 1 164 ? -2.067 -9.626 36.733 1.00 62.53 164 ARG A C 1
ATOM 1167 O O . ARG A 1 164 ? -3.146 -9.621 36.138 1.00 62.53 164 ARG A O 1
ATOM 1174 N N . VAL A 1 165 ? -0.953 -10.190 36.285 1.00 54.16 165 VAL A N 1
ATOM 1175 C CA . VAL A 1 165 ? -0.894 -10.860 35.002 1.00 54.16 165 VAL A CA 1
ATOM 1176 C C . VAL A 1 165 ? -0.433 -12.306 35.119 1.00 54.16 165 VAL A C 1
ATOM 1178 O O . VAL A 1 165 ? 0.627 -12.659 34.631 1.00 54.16 165 VAL A O 1
ATOM 1181 N N . ASP A 1 166 ? -1.224 -13.112 35.841 1.00 47.75 166 ASP A N 1
ATOM 1182 C CA . ASP A 1 166 ? -1.411 -14.556 35.590 1.00 47.75 166 ASP A CA 1
ATOM 1183 C C . ASP A 1 166 ? -2.438 -15.189 36.571 1.00 47.75 166 ASP A C 1
ATOM 1185 O O . ASP A 1 166 ? -2.392 -14.853 37.766 1.00 47.75 166 ASP A O 1
ATOM 1189 N N . PRO A 1 167 ? -3.328 -16.103 36.119 1.00 52.06 167 PRO A N 1
ATOM 1190 C CA . PRO A 1 167 ? -3.932 -16.079 34.790 1.00 52.06 167 PRO A CA 1
ATOM 1191 C C . PRO A 1 167 ? -4.844 -14.858 34.772 1.00 52.06 167 PRO A C 1
ATOM 1193 O O . PRO A 1 167 ? -5.836 -14.777 35.500 1.00 52.06 167 PRO A O 1
ATOM 1196 N N . GLY A 1 168 ? -4.385 -13.829 34.061 1.00 65.44 168 GLY A N 1
ATOM 1197 C CA . GLY A 1 168 ? -4.875 -12.464 34.191 1.00 65.44 168 GLY A CA 1
ATOM 1198 C C . GLY A 1 168 ? -6.377 -12.372 33.954 1.00 65.44 168 GLY A C 1
ATOM 1199 O O . GLY A 1 168 ? -6.872 -12.753 32.899 1.00 65.44 168 GLY A O 1
ATOM 1200 N N . VAL A 1 169 ? -7.096 -11.843 34.944 1.00 78.19 169 VAL A N 1
ATOM 1201 C CA . VAL A 1 169 ? -8.504 -11.476 34.791 1.00 78.19 169 VAL A CA 1
ATOM 1202 C C . VAL A 1 169 ? -8.610 -10.536 33.577 1.00 78.19 169 VAL A C 1
ATOM 1204 O O . VAL A 1 169 ? -7.904 -9.522 33.570 1.00 78.19 169 VAL A O 1
ATOM 1207 N N . PRO A 1 170 ? -9.436 -10.856 32.563 1.00 87.56 170 PRO A N 1
ATOM 1208 C CA . PRO A 1 170 ? -9.484 -10.097 31.320 1.00 87.56 170 PRO A CA 1
ATOM 1209 C C . PRO A 1 170 ? -9.873 -8.643 31.579 1.00 87.56 170 PRO A C 1
ATOM 1211 O O . PRO A 1 170 ? -10.662 -8.345 32.484 1.00 87.56 170 PRO A O 1
ATOM 1214 N N . LEU A 1 171 ? -9.316 -7.747 30.767 1.00 90.44 171 LEU A N 1
ATOM 1215 C CA . LEU A 1 171 ? -9.733 -6.353 30.726 1.00 90.44 171 LEU A CA 1
ATOM 1216 C C . LEU A 1 171 ? -10.692 -6.175 29.555 1.00 90.44 171 LEU A C 1
ATOM 1218 O O . LEU A 1 171 ? -10.341 -6.506 28.422 1.00 90.44 171 LEU A O 1
ATOM 1222 N N . THR A 1 172 ? -11.878 -5.642 29.825 1.00 95.06 172 THR A N 1
ATOM 1223 C CA . THR A 1 172 ? -12.899 -5.388 28.805 1.00 95.06 172 THR A CA 1
ATOM 1224 C C . THR A 1 172 ? -13.210 -3.902 28.770 1.00 95.06 172 THR A C 1
ATOM 1226 O O . THR A 1 172 ? -13.552 -3.318 29.794 1.00 95.06 172 THR A O 1
ATOM 1229 N N . TYR A 1 173 ? -13.088 -3.297 27.595 1.00 97.25 173 TYR A N 1
ATOM 1230 C CA . TYR A 1 173 ? -13.459 -1.917 27.319 1.00 97.25 173 TYR A CA 1
ATOM 1231 C C . TYR A 1 173 ? -14.701 -1.946 26.432 1.00 97.25 173 TYR A C 1
ATOM 1233 O O . TYR A 1 173 ? -14.635 -2.365 25.281 1.00 97.25 173 TYR A O 1
ATOM 1241 N N . GLU A 1 174 ? -15.836 -1.528 26.973 1.00 98.12 174 GLU A N 1
ATOM 1242 C CA . GLU A 1 174 ? -17.076 -1.330 26.226 1.00 98.12 174 GLU A CA 1
ATOM 1243 C C . GLU A 1 174 ? -17.192 0.144 25.874 1.00 98.12 174 GLU A C 1
ATOM 1245 O O . GLU A 1 174 ? -17.373 0.986 26.756 1.00 98.12 174 GLU A O 1
ATOM 1250 N N . PHE A 1 175 ? -17.053 0.453 24.591 1.00 97.69 175 PHE A N 1
ATOM 1251 C CA . PHE A 1 175 ? -17.151 1.805 24.068 1.00 97.69 175 PHE A CA 1
ATOM 1252 C C . PHE A 1 175 ? -18.396 1.944 23.200 1.00 97.69 175 PHE A C 1
ATOM 1254 O O . PHE A 1 175 ? -18.570 1.183 22.253 1.00 97.69 175 PHE A O 1
ATOM 1261 N N . THR A 1 176 ? -19.230 2.938 23.486 1.00 97.12 176 THR A N 1
ATOM 1262 C CA . THR A 1 176 ? -20.390 3.282 22.661 1.00 97.12 176 THR A CA 1
ATOM 1263 C C . THR A 1 176 ? -20.159 4.636 22.013 1.00 97.12 176 THR A C 1
ATOM 1265 O O . THR A 1 176 ? -20.060 5.658 22.700 1.00 97.12 176 THR A O 1
ATOM 1268 N N . ARG A 1 177 ? -20.097 4.638 20.681 1.00 93.81 177 ARG A N 1
ATOM 1269 C CA . ARG A 1 177 ? -20.069 5.843 19.855 1.00 93.81 177 ARG A CA 1
ATOM 1270 C C . ARG A 1 177 ? -21.491 6.355 19.665 1.00 93.81 177 ARG A C 1
ATOM 1272 O O . ARG A 1 177 ? -22.376 5.595 19.285 1.00 93.81 177 ARG A O 1
ATOM 1279 N N . THR A 1 178 ? -21.698 7.650 19.873 1.00 80.38 178 THR A N 1
ATOM 1280 C CA . THR A 1 178 ? -23.007 8.294 19.669 1.00 80.38 178 THR A CA 1
ATOM 1281 C C . THR A 1 178 ? -23.296 8.619 18.203 1.00 80.38 178 THR A C 1
ATOM 1283 O O . THR A 1 178 ? -24.458 8.678 17.828 1.00 80.38 178 THR A O 1
ATOM 1286 N N . GLY A 1 179 ? -22.258 8.790 17.377 1.00 73.81 179 GLY A N 1
ATOM 1287 C CA . GLY A 1 179 ? -22.348 9.077 15.938 1.00 73.81 179 GLY A CA 1
ATOM 1288 C C . GLY A 1 179 ? -22.062 10.536 15.564 1.00 73.81 179 GLY A C 1
ATOM 1289 O O . GLY A 1 179 ? -21.788 10.813 14.401 1.00 73.81 179 GLY A O 1
ATOM 1290 N N . ASP A 1 180 ? -22.038 11.446 16.541 1.00 77.62 180 ASP A N 1
ATOM 1291 C CA . ASP A 1 180 ? -21.774 12.869 16.316 1.00 77.62 180 ASP A CA 1
ATOM 1292 C C . ASP A 1 180 ? -20.272 13.176 16.406 1.00 77.62 180 ASP A C 1
ATOM 1294 O O . ASP A 1 180 ? -19.660 13.071 17.470 1.00 77.62 180 ASP A O 1
ATOM 1298 N N . GLY A 1 181 ? -19.669 13.591 15.291 1.00 88.81 181 GLY A N 1
ATOM 1299 C CA . GLY A 1 181 ? -18.284 14.061 15.272 1.00 88.81 181 GLY A CA 1
ATOM 1300 C C . GLY A 1 181 ? -17.212 12.955 15.331 1.00 88.81 181 GLY A C 1
ATOM 1301 O O . GLY A 1 181 ? -17.508 11.757 15.202 1.00 88.81 181 GLY A O 1
ATOM 1302 N N . PRO A 1 182 ? -15.937 13.357 15.495 1.00 93.38 182 PRO A N 1
ATOM 1303 C CA . PRO A 1 182 ? -14.825 12.424 15.580 1.00 93.38 182 PRO A CA 1
ATOM 1304 C C . PRO A 1 182 ? -14.836 11.675 16.913 1.00 93.38 182 PRO A C 1
ATOM 1306 O O . PRO A 1 182 ? -15.042 12.279 17.965 1.00 93.38 182 PRO A O 1
ATOM 1309 N N . ALA A 1 183 ? -14.569 10.374 16.881 1.00 95.19 183 ALA A N 1
ATOM 1310 C CA . ALA A 1 183 ? -14.498 9.518 18.058 1.00 95.19 183 ALA A CA 1
ATOM 1311 C C . ALA A 1 183 ? -13.058 9.060 18.300 1.00 95.19 183 ALA A C 1
ATOM 1313 O O . ALA A 1 183 ? -12.363 8.638 17.375 1.00 95.19 183 ALA A O 1
ATOM 1314 N N . VAL A 1 184 ? -12.611 9.109 19.555 1.00 95.50 184 VAL A N 1
ATOM 1315 C CA . VAL A 1 184 ? -11.279 8.636 19.954 1.00 95.50 184 VAL A CA 1
ATOM 1316 C C . VAL A 1 184 ? -11.418 7.700 21.135 1.00 95.50 184 VAL A C 1
ATOM 1318 O O . VAL A 1 184 ? -12.046 8.041 22.138 1.00 95.50 184 VAL A O 1
ATOM 1321 N N . LEU A 1 185 ? -10.761 6.552 21.028 1.00 97.00 185 LEU A N 1
ATOM 1322 C CA . LEU A 1 185 ? -10.500 5.672 22.151 1.00 97.00 185 LEU A CA 1
ATOM 1323 C C . LEU A 1 185 ? -9.049 5.219 22.072 1.00 97.00 185 LEU A C 1
ATOM 1325 O O . LEU A 1 185 ? -8.638 4.614 21.089 1.00 97.00 185 LEU A O 1
ATOM 1329 N N . ARG A 1 186 ? -8.273 5.467 23.122 1.00 96.12 186 ARG A N 1
ATOM 1330 C CA . ARG A 1 186 ? -6.941 4.874 23.296 1.00 96.12 186 ARG A CA 1
ATOM 1331 C C . ARG A 1 186 ? -6.823 4.375 24.718 1.00 96.12 186 ARG A C 1
ATOM 1333 O O . ARG A 1 186 ? -6.817 5.202 25.626 1.00 96.12 186 ARG A O 1
ATOM 1340 N N . ALA A 1 187 ? -6.726 3.063 24.915 1.00 94.62 187 ALA A N 1
ATOM 1341 C CA . ALA A 1 187 ? -6.536 2.509 26.251 1.00 94.62 187 ALA A CA 1
ATOM 1342 C C . ALA A 1 187 ? -5.196 2.965 26.839 1.00 94.62 187 ALA A C 1
ATOM 1344 O O . ALA A 1 187 ? -4.151 2.917 26.185 1.00 94.62 187 ALA A O 1
ATOM 1345 N N . MET A 1 188 ? -5.253 3.386 28.097 1.00 93.00 188 MET A N 1
ATOM 1346 C CA . MET A 1 188 ? -4.130 3.886 28.872 1.00 93.00 188 MET A CA 1
ATOM 1347 C C . MET A 1 188 ? -4.013 3.110 30.180 1.00 93.00 188 MET A C 1
ATOM 1349 O O . MET A 1 188 ? -5.008 2.668 30.760 1.00 93.00 188 MET A O 1
ATOM 1353 N N . TRP A 1 189 ? -2.790 3.005 30.679 1.00 90.19 189 TRP A N 1
ATOM 1354 C CA . TRP A 1 189 ? -2.505 2.529 32.025 1.00 90.19 189 TRP A CA 1
ATOM 1355 C C . TRP A 1 189 ? -1.475 3.432 32.697 1.00 90.19 189 TRP A C 1
ATOM 1357 O O . TRP A 1 189 ? -0.638 4.042 32.034 1.00 90.19 189 TRP A O 1
ATOM 1367 N N . GLN A 1 190 ? -1.545 3.544 34.017 1.00 90.69 190 GLN A N 1
ATOM 1368 C CA . GLN A 1 190 ? -0.601 4.33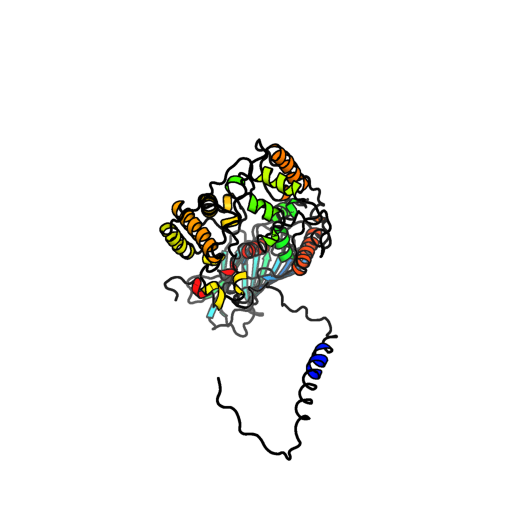0 34.801 1.00 90.69 190 GLN A CA 1
ATOM 1369 C C . GLN A 1 190 ? -0.191 3.549 36.051 1.00 90.69 190 GLN A C 1
ATOM 1371 O O . GLN A 1 190 ? -0.921 3.578 37.051 1.00 90.69 190 GLN A O 1
ATOM 1376 N N . PRO A 1 191 ? 0.974 2.880 36.019 1.00 87.38 191 PRO A N 1
ATOM 1377 C CA . PRO A 1 191 ? 1.604 2.346 37.220 1.00 87.38 191 PRO A CA 1
ATOM 1378 C C . PRO A 1 191 ? 1.782 3.447 38.274 1.00 87.38 191 PRO A C 1
ATOM 1380 O O . PRO A 1 191 ? 2.045 4.596 37.920 1.00 87.38 191 PRO A O 1
ATOM 1383 N N . LEU A 1 192 ? 1.617 3.134 39.565 1.00 85.31 192 LEU A N 1
ATOM 1384 C CA . LEU A 1 192 ? 1.746 4.139 40.636 1.00 85.31 192 LEU A CA 1
ATOM 1385 C C . LEU A 1 192 ? 3.141 4.781 40.717 1.00 85.31 192 LEU A C 1
ATOM 1387 O O . LEU A 1 192 ? 3.259 5.900 41.208 1.00 85.31 192 LEU A O 1
ATOM 1391 N N . ASP A 1 193 ? 4.172 4.081 40.251 1.00 83.94 193 ASP A N 1
ATOM 1392 C CA . ASP A 1 193 ? 5.553 4.552 40.119 1.00 83.94 193 ASP A CA 1
ATOM 1393 C C . ASP A 1 193 ? 5.811 5.332 38.816 1.00 83.94 193 ASP A C 1
ATOM 1395 O O . ASP A 1 193 ? 6.869 5.939 38.662 1.00 83.94 193 ASP A O 1
ATOM 1399 N N . SER A 1 194 ? 4.839 5.378 37.899 1.00 84.75 194 SER A N 1
ATOM 1400 C CA . SER A 1 194 ? 4.922 6.171 36.676 1.00 84.75 194 SER A CA 1
ATOM 1401 C C . SER A 1 194 ? 4.326 7.567 36.860 1.00 84.75 194 SER A C 1
ATOM 1403 O O . SER A 1 194 ? 3.148 7.743 37.193 1.00 84.75 194 SER A O 1
ATOM 1405 N N . LEU A 1 195 ? 5.118 8.585 36.521 1.00 84.50 195 LEU A N 1
ATOM 1406 C CA . LEU A 1 195 ? 4.678 9.983 36.506 1.00 84.50 195 LEU A CA 1
ATOM 1407 C C . LEU A 1 195 ? 3.674 10.282 35.386 1.00 84.50 195 LEU A C 1
ATOM 1409 O O . LEU A 1 195 ? 2.995 11.305 35.432 1.00 84.50 195 LEU A O 1
ATOM 1413 N N . SER A 1 196 ? 3.572 9.422 34.370 1.00 89.19 196 SER A N 1
ATOM 1414 C CA . SER A 1 196 ? 2.702 9.650 33.216 1.00 89.19 196 SER A CA 1
ATOM 1415 C C . SER A 1 196 ? 1.949 8.384 32.799 1.00 89.19 196 SER A C 1
ATOM 1417 O O . SER A 1 196 ? 2.513 7.287 32.822 1.00 89.19 196 SER A O 1
ATOM 1419 N N . PRO A 1 197 ? 0.670 8.511 32.414 1.00 90.12 197 PRO A N 1
ATOM 1420 C CA . PRO A 1 197 ? -0.073 7.443 31.761 1.00 90.12 197 PRO A CA 1
ATOM 1421 C C . PRO A 1 197 ? 0.595 7.035 30.447 1.00 90.12 197 PRO A C 1
ATOM 1423 O O . PRO A 1 197 ? 1.015 7.880 29.659 1.00 90.12 197 PRO A O 1
ATOM 1426 N N . LEU A 1 198 ? 0.657 5.732 30.202 1.00 88.88 198 LEU A N 1
ATOM 1427 C CA . LEU A 1 198 ? 1.236 5.122 29.012 1.00 88.88 198 LEU A CA 1
ATOM 1428 C C . LEU A 1 198 ? 0.141 4.406 28.209 1.00 88.88 198 LEU A C 1
ATOM 1430 O O . LEU A 1 198 ? -0.897 4.056 28.775 1.00 88.88 198 LEU A O 1
ATOM 1434 N N . PRO A 1 199 ? 0.344 4.153 26.907 1.00 88.62 199 PRO A N 1
ATOM 1435 C CA . PRO A 1 199 ? -0.540 3.281 26.140 1.00 88.62 199 PRO A CA 1
ATOM 1436 C C . PRO A 1 199 ? -0.582 1.881 26.756 1.00 88.62 199 PRO A C 1
ATOM 1438 O O . PRO A 1 199 ? 0.456 1.358 27.168 1.00 88.62 199 PRO A O 1
ATOM 1441 N N . LEU A 1 200 ? -1.772 1.283 26.826 1.00 86.50 200 LEU A N 1
ATOM 1442 C CA . LEU A 1 200 ? -1.935 -0.074 27.344 1.00 86.50 200 LEU A CA 1
ATOM 1443 C C . LEU A 1 200 ? -1.298 -1.085 26.368 1.00 86.50 200 LEU A C 1
ATOM 1445 O O . LEU A 1 200 ? -1.727 -1.144 25.213 1.00 86.50 200 LEU A O 1
ATOM 1449 N N . PRO A 1 201 ? -0.314 -1.896 26.797 1.00 81.62 201 PRO A N 1
ATOM 1450 C CA . PRO A 1 201 ? 0.269 -2.922 25.942 1.00 81.62 201 PRO A CA 1
ATOM 1451 C C . PRO A 1 201 ? -0.748 -4.027 25.643 1.00 81.62 201 PRO A C 1
ATOM 1453 O O . PRO A 1 201 ? -1.376 -4.565 26.554 1.00 81.62 201 PRO A O 1
ATOM 1456 N N . THR A 1 202 ? -0.881 -4.395 24.371 1.00 83.44 202 THR A N 1
ATOM 1457 C CA . THR A 1 202 ? -1.816 -5.435 23.900 1.00 83.44 202 THR A CA 1
ATOM 1458 C C . THR A 1 202 ? -1.118 -6.734 23.503 1.00 83.44 202 THR A C 1
ATOM 1460 O O . THR A 1 202 ? -1.783 -7.726 23.221 1.00 83.44 202 THR A O 1
ATOM 1463 N N . GLY A 1 203 ? 0.219 -6.731 23.439 1.00 77.44 203 GLY A N 1
ATOM 1464 C CA . GLY A 1 203 ? 1.008 -7.845 22.911 1.00 77.44 203 GLY A CA 1
ATOM 1465 C C . GLY A 1 203 ? 0.884 -8.025 21.395 1.00 77.44 203 GLY A C 1
ATOM 1466 O O . GLY A 1 203 ? 1.422 -8.996 20.881 1.00 77.44 203 GLY A O 1
ATOM 1467 N N . GLY A 1 204 ? 0.189 -7.112 20.702 1.00 77.44 204 GLY A N 1
ATOM 1468 C CA . GLY A 1 204 ? -0.061 -7.109 19.260 1.00 77.44 204 GLY A CA 1
ATOM 1469 C C . GLY A 1 204 ? -0.818 -8.331 18.719 1.00 77.44 204 GLY A C 1
ATOM 1470 O O . GLY A 1 204 ? -1.037 -9.318 19.412 1.00 77.44 204 GLY A O 1
ATOM 1471 N N . ALA A 1 205 ? -1.246 -8.235 17.462 1.00 80.19 205 ALA A N 1
ATOM 1472 C CA . ALA A 1 205 ? -1.934 -9.267 16.678 1.00 80.19 205 ALA A CA 1
ATOM 1473 C C . ALA A 1 205 ? -1.462 -9.160 15.215 1.00 80.19 205 ALA A C 1
ATOM 1475 O O . ALA A 1 205 ? -0.782 -8.178 14.884 1.00 80.19 205 ALA A O 1
ATOM 1476 N N . PRO A 1 206 ? -1.795 -10.117 14.327 1.00 81.06 206 PRO A N 1
ATOM 1477 C CA . PRO A 1 206 ? -1.621 -9.908 12.895 1.00 81.06 206 PRO A CA 1
ATOM 1478 C C . PRO A 1 206 ? -2.294 -8.599 12.462 1.00 81.06 206 PRO A C 1
ATOM 1480 O O . PRO A 1 206 ? -3.382 -8.275 12.936 1.00 81.06 206 PRO A O 1
ATOM 1483 N N . LEU A 1 207 ? -1.638 -7.837 11.583 1.00 82.88 207 LEU A N 1
ATOM 1484 C CA . LEU A 1 207 ? -2.170 -6.557 11.094 1.00 82.88 207 LEU A CA 1
ATOM 1485 C C . LEU A 1 207 ? -3.461 -6.752 10.292 1.00 82.88 207 LEU A C 1
ATOM 1487 O O . LEU A 1 207 ? -4.343 -5.904 10.342 1.00 82.88 207 LEU A O 1
ATOM 1491 N N . SER A 1 208 ? -3.575 -7.895 9.614 1.00 80.56 208 SER A N 1
ATOM 1492 C CA . SER A 1 208 ? -4.778 -8.325 8.911 1.00 80.56 208 SER A CA 1
ATOM 1493 C C . SER A 1 208 ? -5.212 -9.695 9.392 1.00 80.56 208 SER A C 1
ATOM 1495 O O . SER A 1 208 ? -4.405 -10.625 9.427 1.00 80.56 208 SER A O 1
ATOM 1497 N N . ASP A 1 209 ? -6.493 -9.840 9.698 1.00 75.38 209 ASP A N 1
ATOM 1498 C CA . ASP A 1 209 ? -7.049 -11.058 10.285 1.00 75.38 209 ASP A CA 1
ATOM 1499 C C . ASP A 1 209 ? -8.043 -11.790 9.371 1.00 75.38 209 ASP A C 1
ATOM 1501 O O . ASP A 1 209 ? -8.454 -12.905 9.686 1.00 75.38 209 ASP A O 1
ATOM 1505 N N . GLU A 1 210 ? -8.370 -11.220 8.203 1.00 83.06 210 GLU A N 1
ATOM 1506 C CA . GLU A 1 210 ? -9.326 -11.803 7.255 1.00 83.06 210 GLU A CA 1
ATOM 1507 C C . GLU A 1 210 ? -8.838 -11.792 5.795 1.00 83.06 210 GLU A C 1
ATOM 1509 O O . GLU A 1 210 ? -8.215 -10.816 5.360 1.00 83.06 210 GLU A O 1
ATOM 1514 N N . PRO A 1 211 ? -9.199 -12.809 4.981 1.00 88.62 211 PRO A N 1
ATOM 1515 C CA . PRO A 1 211 ? -8.830 -12.880 3.565 1.00 88.62 211 PRO A CA 1
ATOM 1516 C C . PRO A 1 211 ? -9.206 -11.636 2.752 1.00 88.62 211 PRO A C 1
ATOM 1518 O O . PRO A 1 211 ? -8.421 -11.199 1.918 1.00 88.62 211 PRO A O 1
ATOM 1521 N N . ALA A 1 212 ? -10.358 -11.010 3.018 1.00 90.06 212 ALA A N 1
ATOM 1522 C CA . ALA A 1 212 ? -10.801 -9.826 2.277 1.00 90.06 212 ALA A CA 1
ATOM 1523 C C . ALA A 1 212 ? -9.910 -8.589 2.516 1.00 90.06 212 ALA A C 1
ATOM 1525 O O . ALA A 1 212 ? -9.709 -7.794 1.599 1.00 90.06 212 ALA A O 1
ATOM 1526 N N . GLN A 1 213 ? -9.334 -8.425 3.714 1.00 86.81 213 GLN A N 1
ATOM 1527 C CA . GLN A 1 213 ? -8.376 -7.341 3.987 1.00 86.81 213 GLN A CA 1
ATOM 1528 C C . GLN A 1 213 ? -7.077 -7.562 3.199 1.00 86.81 213 GLN A C 1
ATOM 1530 O O . GLN A 1 213 ? -6.512 -6.629 2.628 1.00 86.81 213 GLN A O 1
ATOM 1535 N N . GLN A 1 214 ? -6.647 -8.821 3.088 1.00 87.06 214 GLN A N 1
ATOM 1536 C CA . GLN A 1 214 ? -5.486 -9.188 2.279 1.00 87.06 214 GLN A CA 1
ATOM 1537 C C . GLN A 1 214 ? -5.762 -9.038 0.782 1.00 87.06 214 GLN A C 1
ATOM 1539 O O . GLN A 1 214 ? -4.933 -8.506 0.046 1.00 87.06 214 GLN A O 1
ATOM 1544 N N . GLY A 1 215 ? -6.959 -9.422 0.338 1.00 92.81 215 GLY A N 1
ATOM 1545 C CA . GLY A 1 215 ? -7.440 -9.204 -1.020 1.00 92.81 215 GLY A CA 1
ATOM 1546 C C . GLY A 1 215 ? -7.427 -7.735 -1.408 1.00 92.81 215 GLY A C 1
ATOM 1547 O O . GLY A 1 215 ? -6.955 -7.400 -2.491 1.00 92.81 215 GLY A O 1
ATOM 1548 N N . ARG A 1 216 ? -7.840 -6.842 -0.499 1.00 92.25 216 ARG A N 1
ATOM 1549 C CA . ARG A 1 216 ? -7.763 -5.391 -0.711 1.00 92.25 216 ARG A CA 1
ATOM 1550 C C . ARG A 1 216 ? -6.337 -4.931 -1.021 1.00 92.25 216 ARG A C 1
ATOM 1552 O O . ARG A 1 216 ? -6.155 -4.172 -1.973 1.00 92.25 216 ARG A O 1
ATOM 1559 N N . ARG A 1 217 ? -5.321 -5.420 -0.289 1.00 88.44 217 ARG A N 1
ATOM 1560 C CA . ARG A 1 217 ? -3.903 -5.122 -0.604 1.00 88.44 217 ARG A CA 1
ATOM 1561 C C . ARG A 1 217 ? -3.516 -5.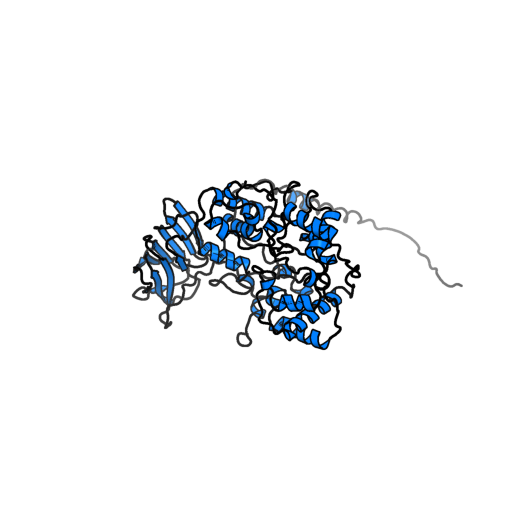591 -1.983 1.00 88.44 217 ARG A C 1
ATOM 1563 O O . ARG A 1 217 ? -2.820 -4.872 -2.688 1.00 88.44 217 ARG A O 1
ATOM 1570 N N . LEU A 1 218 ? -3.895 -6.814 -2.334 1.00 91.38 218 LEU A N 1
ATOM 1571 C CA . LEU A 1 218 ? -3.520 -7.411 -3.609 1.00 91.38 218 LEU A CA 1
ATOM 1572 C C . LEU A 1 218 ? -4.157 -6.650 -4.771 1.00 91.38 218 LEU A C 1
ATOM 1574 O O . LEU A 1 218 ? -3.462 -6.334 -5.730 1.00 91.38 218 LEU A O 1
ATOM 1578 N N . VAL A 1 219 ? -5.425 -6.260 -4.635 1.00 94.19 219 VAL A N 1
ATOM 1579 C CA . VAL A 1 219 ? -6.140 -5.417 -5.601 1.00 94.19 219 VAL A CA 1
ATOM 1580 C C . VAL A 1 219 ? -5.490 -4.040 -5.753 1.00 94.19 219 VAL A C 1
ATOM 1582 O O . VAL A 1 219 ? -5.277 -3.590 -6.878 1.00 94.19 219 VAL A O 1
ATOM 1585 N N . GLN A 1 220 ? -5.128 -3.389 -4.641 1.00 91.12 220 GLN A N 1
ATOM 1586 C CA . GLN A 1 220 ? -4.379 -2.126 -4.655 1.00 91.12 220 GLN A CA 1
ATOM 1587 C C . GLN A 1 220 ? -3.027 -2.290 -5.355 1.00 91.12 220 GLN A C 1
ATOM 1589 O O . GLN A 1 220 ? -2.700 -1.528 -6.257 1.00 91.12 220 GLN A O 1
ATOM 1594 N N . ARG A 1 221 ? -2.255 -3.308 -4.960 1.00 87.38 221 ARG A N 1
ATOM 1595 C CA . ARG A 1 221 ? -0.892 -3.567 -5.439 1.00 87.38 221 ARG A CA 1
ATOM 1596 C C . ARG A 1 221 ? -0.840 -4.006 -6.905 1.00 87.38 221 ARG A C 1
ATOM 1598 O O . ARG A 1 221 ? 0.161 -3.759 -7.567 1.00 87.38 221 ARG A O 1
ATOM 1605 N N . ALA A 1 222 ? -1.886 -4.662 -7.401 1.00 91.50 222 ALA A N 1
ATOM 1606 C CA . ALA A 1 222 ? -2.054 -5.007 -8.812 1.00 91.50 222 ALA A CA 1
ATOM 1607 C C . ALA A 1 222 ? -2.690 -3.873 -9.637 1.00 91.50 222 ALA A C 1
ATOM 1609 O O . ALA A 1 222 ? -2.811 -4.003 -10.854 1.00 91.50 222 ALA A O 1
ATOM 1610 N N . HIS A 1 223 ? -3.093 -2.780 -8.979 1.00 92.69 223 HIS A N 1
ATOM 1611 C CA . HIS A 1 223 ? -3.754 -1.627 -9.579 1.00 92.69 223 HIS A CA 1
ATOM 1612 C C . HIS A 1 223 ? -5.001 -1.995 -10.399 1.00 92.69 223 HIS A C 1
ATOM 1614 O O . HIS A 1 223 ? -5.226 -1.462 -11.484 1.00 92.69 223 HIS A O 1
ATOM 1620 N N . CYS A 1 224 ? -5.843 -2.909 -9.894 1.00 94.56 224 CYS A N 1
ATOM 1621 C CA . CYS A 1 224 ? -6.987 -3.418 -10.664 1.00 94.56 224 CYS A CA 1
ATOM 1622 C C . CYS A 1 224 ? -7.920 -2.299 -11.155 1.00 94.56 224 CYS A C 1
ATOM 1624 O O . CYS A 1 224 ? -8.454 -2.394 -12.258 1.00 94.56 224 CYS A O 1
ATOM 1626 N N . VAL A 1 225 ? -8.083 -1.233 -10.362 1.00 94.69 225 VAL A N 1
ATOM 1627 C CA . VAL A 1 225 ? -8.942 -0.085 -10.696 1.00 94.69 225 VAL A CA 1
ATOM 1628 C C . VAL A 1 225 ? -8.398 0.831 -11.797 1.00 94.69 225 VAL A C 1
ATOM 1630 O O . VAL A 1 225 ? -9.112 1.737 -12.224 1.00 94.69 225 VAL A O 1
ATOM 1633 N N . GLY A 1 226 ? -7.168 0.602 -12.271 1.00 92.25 226 GLY A N 1
ATOM 1634 C CA . GLY A 1 226 ? -6.631 1.276 -13.456 1.00 92.25 226 GLY A CA 1
ATOM 1635 C C . GLY A 1 226 ? -7.350 0.850 -14.738 1.00 92.25 226 GLY A C 1
ATOM 1636 O O . GLY A 1 226 ? -7.637 1.680 -15.596 1.00 92.25 226 GLY A O 1
ATOM 1637 N N . CYS A 1 227 ? -7.721 -0.433 -14.834 1.00 92.44 227 CYS A N 1
ATOM 1638 C CA . CYS A 1 227 ? -8.564 -0.956 -15.915 1.00 92.44 227 CYS A CA 1
ATOM 1639 C C . CYS A 1 227 ? -10.035 -1.041 -15.489 1.00 92.44 227 CYS A C 1
ATOM 1641 O O . CYS A 1 227 ? -10.930 -0.613 -16.211 1.00 92.44 227 CYS A O 1
ATOM 1643 N N . HIS A 1 228 ? -10.294 -1.594 -14.305 1.00 95.12 228 HIS A N 1
ATOM 1644 C CA . HIS A 1 228 ? -11.639 -1.817 -13.785 1.00 95.12 228 HIS A CA 1
ATOM 1645 C C . HIS A 1 228 ? -12.089 -0.626 -12.952 1.00 95.12 228 HIS A C 1
ATOM 1647 O O . HIS A 1 228 ? -12.085 -0.689 -11.725 1.00 95.12 228 HIS A O 1
ATOM 1653 N N . GLN A 1 229 ? -12.442 0.476 -13.609 1.00 94.81 229 GLN A N 1
ATOM 1654 C CA . GLN A 1 229 ? -12.888 1.674 -12.903 1.00 94.81 229 GLN A CA 1
ATOM 1655 C C . GLN A 1 229 ? -14.121 1.380 -12.038 1.00 94.81 229 GLN A C 1
ATOM 1657 O O . GLN A 1 229 ? -15.038 0.653 -12.432 1.00 94.81 229 GLN A O 1
ATOM 1662 N N . SER A 1 230 ? -14.110 1.945 -10.838 1.00 95.56 230 SER A N 1
ATOM 1663 C CA . SER A 1 230 ? -15.178 1.848 -9.853 1.00 95.56 230 SER A CA 1
ATOM 1664 C C . SER A 1 230 ? -16.169 2.991 -10.046 1.00 95.56 230 SER A C 1
ATOM 1666 O O . SER A 1 230 ? -15.772 4.151 -10.172 1.00 95.56 230 SER A O 1
ATOM 1668 N N . GLY A 1 231 ? -17.466 2.675 -10.032 1.00 94.50 231 GLY A N 1
ATOM 1669 C CA . GLY A 1 231 ? -18.518 3.699 -10.022 1.00 94.50 231 GLY A CA 1
ATOM 1670 C C . GLY A 1 231 ? -18.608 4.447 -8.685 1.00 94.50 231 GLY A C 1
ATOM 1671 O O . GLY A 1 231 ? -19.123 5.562 -8.619 1.00 94.50 231 GLY A O 1
ATOM 1672 N N . ASP A 1 232 ? -18.085 3.845 -7.617 1.00 94.69 232 ASP A N 1
ATOM 1673 C CA . ASP A 1 232 ? -17.925 4.456 -6.301 1.00 94.69 232 ASP A CA 1
ATOM 1674 C C . ASP A 1 232 ? -16.596 5.233 -6.234 1.00 94.69 232 ASP A C 1
ATOM 1676 O O . ASP A 1 232 ? -15.510 4.647 -6.326 1.00 94.69 232 ASP A O 1
ATOM 1680 N N . ALA A 1 233 ? -16.674 6.557 -6.070 1.00 92.19 233 ALA A N 1
ATOM 1681 C CA . ALA A 1 233 ? -15.509 7.444 -6.035 1.00 92.19 233 ALA A CA 1
ATOM 1682 C C . ALA A 1 233 ? -14.605 7.213 -4.810 1.00 92.19 233 ALA A C 1
ATOM 1684 O O . ALA A 1 233 ? -13.378 7.333 -4.914 1.00 92.19 233 ALA A O 1
ATOM 1685 N N . THR A 1 234 ? -15.189 6.843 -3.666 1.00 89.88 234 THR A N 1
ATOM 1686 C CA . THR A 1 234 ? -14.438 6.505 -2.451 1.00 89.88 234 THR A CA 1
ATOM 1687 C C . THR A 1 234 ? -13.627 5.245 -2.706 1.00 89.88 234 THR A C 1
ATOM 1689 O O . THR A 1 234 ? -12.417 5.229 -2.485 1.00 89.88 234 THR A O 1
ATOM 1692 N N . ARG A 1 235 ? -14.254 4.205 -3.267 1.00 92.88 235 ARG A N 1
ATOM 1693 C CA . ARG A 1 235 ? -13.559 2.967 -3.639 1.00 92.88 235 ARG A CA 1
ATOM 1694 C C . ARG A 1 235 ? -12.461 3.209 -4.671 1.00 92.88 235 ARG A C 1
ATOM 1696 O O . ARG A 1 235 ? -11.356 2.703 -4.486 1.00 92.88 235 ARG A O 1
ATOM 1703 N N . GLN A 1 236 ? -12.741 3.981 -5.724 1.00 94.12 236 GLN A N 1
ATOM 1704 C CA . GLN A 1 236 ? -11.751 4.314 -6.751 1.00 94.12 236 GLN A CA 1
ATOM 1705 C C . GLN A 1 236 ? -10.507 4.945 -6.116 1.00 94.12 236 GLN A C 1
ATOM 1707 O O . GLN A 1 236 ? -9.391 4.492 -6.361 1.00 94.12 236 GLN A O 1
ATOM 1712 N N . THR A 1 237 ? -10.706 5.937 -5.246 1.00 90.31 237 THR A N 1
ATOM 1713 C CA . THR A 1 237 ? -9.620 6.633 -4.543 1.00 90.31 237 THR A CA 1
ATOM 1714 C C . THR A 1 237 ? -8.845 5.688 -3.626 1.00 90.31 237 THR A C 1
ATOM 1716 O O . THR A 1 237 ? -7.619 5.641 -3.682 1.00 90.31 237 THR A O 1
ATOM 1719 N N . LEU A 1 238 ? -9.547 4.879 -2.826 1.00 88.00 238 LEU A N 1
ATOM 1720 C CA . LEU A 1 238 ? -8.920 3.939 -1.896 1.00 88.00 238 LEU A CA 1
ATOM 1721 C C . LEU A 1 238 ? -8.103 2.852 -2.602 1.00 88.00 238 LEU A C 1
ATOM 1723 O O . LEU A 1 238 ? -7.178 2.310 -2.000 1.00 88.00 238 LEU A O 1
ATOM 1727 N N . LEU A 1 239 ? -8.452 2.477 -3.834 1.00 91.06 239 LEU A N 1
ATOM 1728 C CA . LEU A 1 239 ? -7.788 1.393 -4.561 1.00 91.06 239 LEU A CA 1
ATOM 1729 C C . LEU A 1 239 ? -6.690 1.869 -5.527 1.00 91.06 239 LEU A C 1
ATOM 1731 O O . LEU A 1 239 ? -5.809 1.080 -5.867 1.00 91.06 239 LEU A O 1
ATOM 1735 N N . ALA A 1 240 ? -6.684 3.142 -5.927 1.00 88.31 240 ALA A N 1
ATOM 1736 C CA . ALA A 1 240 ? -5.765 3.698 -6.927 1.00 88.31 240 ALA A CA 1
ATOM 1737 C C . ALA A 1 240 ? -4.363 4.076 -6.386 1.00 88.31 240 ALA A C 1
ATOM 1739 O O . ALA A 1 240 ? -3.726 4.989 -6.902 1.00 88.31 240 ALA A O 1
ATOM 1740 N N . LEU A 1 241 ? -3.857 3.378 -5.363 1.00 80.06 241 LEU A N 1
ATOM 1741 C CA . LEU A 1 241 ? -2.630 3.762 -4.641 1.00 80.06 241 LEU A CA 1
ATOM 1742 C C . LEU A 1 241 ? -1.312 3.326 -5.305 1.00 80.06 241 LEU A C 1
ATOM 1744 O O . LEU A 1 241 ? -0.264 3.850 -4.953 1.00 80.06 241 LEU A O 1
ATOM 1748 N N . HIS A 1 242 ? -1.331 2.381 -6.252 1.00 78.19 242 HIS A N 1
ATOM 1749 C CA . HIS A 1 242 ? -0.101 1.823 -6.846 1.00 78.19 242 HIS A CA 1
ATOM 1750 C C . HIS A 1 242 ? -0.089 1.845 -8.382 1.00 78.19 242 HIS A C 1
ATOM 1752 O O . HIS A 1 242 ? 0.003 0.782 -8.996 1.00 78.19 242 HIS A O 1
ATOM 1758 N N . PRO A 1 243 ? -0.182 3.018 -9.038 1.00 82.44 243 PRO A N 1
ATOM 1759 C CA . PRO A 1 243 ? 0.115 3.115 -10.462 1.00 82.44 243 PRO A CA 1
ATOM 1760 C C . PRO A 1 243 ? 1.542 2.631 -10.766 1.00 82.44 243 PRO A C 1
ATOM 1762 O O . PRO A 1 243 ? 2.434 2.613 -9.909 1.00 82.44 243 PRO A O 1
ATOM 1765 N N . GLY A 1 244 ? 1.760 2.239 -12.016 1.00 88.12 244 GLY A N 1
ATOM 1766 C CA . GLY A 1 244 ? 3.068 1.864 -12.529 1.00 88.12 244 GLY A CA 1
ATOM 1767 C C . GLY A 1 244 ? 4.061 3.039 -12.512 1.00 88.12 244 GLY A C 1
ATOM 1768 O O . GLY A 1 244 ? 3.663 4.201 -12.459 1.00 88.12 244 GLY A O 1
ATOM 1769 N N . PRO A 1 245 ? 5.379 2.764 -12.575 1.00 89.50 245 PRO A N 1
ATOM 1770 C CA . PRO A 1 245 ? 6.404 3.802 -12.666 1.00 89.50 245 PRO A CA 1
ATOM 1771 C C . PRO A 1 245 ? 6.158 4.790 -13.810 1.00 89.50 245 PRO A C 1
ATOM 1773 O O . PRO A 1 245 ? 5.766 4.374 -14.903 1.00 89.50 245 PRO A O 1
ATOM 1776 N N . GLY A 1 246 ? 6.499 6.062 -13.593 1.00 89.56 246 GLY A N 1
ATOM 1777 C CA . GLY A 1 246 ? 6.472 7.073 -14.649 1.00 89.56 246 GLY A CA 1
ATOM 1778 C C . GLY A 1 246 ? 7.436 6.700 -15.776 1.00 89.56 246 GLY A C 1
ATOM 1779 O O . GLY A 1 246 ? 8.576 6.278 -15.524 1.00 89.56 246 GLY A O 1
ATOM 1780 N N . LEU A 1 247 ? 6.985 6.820 -17.026 1.00 91.75 247 LEU A N 1
ATOM 1781 C CA . LEU A 1 247 ? 7.738 6.388 -18.213 1.00 91.75 247 LEU A CA 1
ATOM 1782 C C . LEU A 1 247 ? 8.252 7.547 -19.076 1.00 91.75 247 LEU A C 1
ATOM 1784 O O . LEU A 1 247 ? 8.853 7.314 -20.130 1.00 91.75 247 LEU A O 1
ATOM 1788 N N . ASP A 1 248 ? 8.075 8.785 -18.625 1.00 86.25 248 ASP A N 1
ATOM 1789 C CA . ASP A 1 248 ? 8.714 9.944 -19.243 1.00 86.25 248 ASP A CA 1
ATOM 1790 C C . ASP A 1 248 ? 10.247 9.824 -19.148 1.00 86.25 248 ASP A C 1
ATOM 1792 O O . ASP A 1 248 ? 10.799 9.245 -18.204 1.00 86.25 248 ASP A O 1
ATOM 1796 N N . ASP A 1 249 ? 10.930 10.270 -20.204 1.00 86.00 249 ASP A N 1
ATOM 1797 C CA . ASP A 1 249 ? 12.391 10.233 -20.353 1.00 86.00 249 ASP A CA 1
ATOM 1798 C C . ASP A 1 249 ? 13.055 8.881 -20.034 1.00 86.00 249 ASP A C 1
ATOM 1800 O O . ASP A 1 249 ? 14.213 8.818 -19.628 1.00 86.00 249 ASP A O 1
ATOM 1804 N N . LEU A 1 250 ? 12.353 7.756 -20.226 1.00 91.06 250 LEU A N 1
ATOM 1805 C CA . LEU A 1 250 ? 12.874 6.431 -19.871 1.00 91.06 250 LEU A CA 1
ATOM 1806 C C . LEU A 1 250 ? 14.218 6.105 -20.555 1.00 91.06 250 LEU A C 1
ATOM 1808 O O . LEU A 1 250 ? 15.057 5.426 -19.958 1.00 91.06 250 LEU A O 1
ATOM 1812 N N . GLY A 1 251 ? 14.469 6.636 -21.756 1.00 90.00 251 GLY A N 1
ATOM 1813 C CA . GLY A 1 251 ? 15.740 6.470 -22.471 1.00 90.00 251 GLY A CA 1
ATOM 1814 C C . GLY A 1 251 ? 16.970 7.088 -21.797 1.00 90.00 251 GLY A C 1
ATOM 1815 O O . GLY A 1 251 ? 18.088 6.698 -22.125 1.00 90.00 251 GLY A O 1
ATOM 1816 N N . THR A 1 252 ? 16.799 8.001 -20.835 1.00 89.00 252 THR A N 1
ATOM 1817 C CA . THR A 1 252 ? 17.906 8.518 -20.003 1.00 89.00 252 THR A CA 1
ATOM 1818 C C . THR A 1 252 ? 18.129 7.687 -18.738 1.00 89.00 252 THR A C 1
ATOM 1820 O O . THR A 1 252 ? 19.108 7.903 -18.027 1.00 89.00 252 THR A O 1
ATOM 1823 N N . ARG A 1 253 ? 17.236 6.729 -18.449 1.00 90.31 253 ARG A N 1
ATOM 1824 C CA . ARG A 1 253 ? 17.207 5.976 -17.188 1.00 90.31 253 ARG A CA 1
ATOM 1825 C C . ARG A 1 253 ? 17.572 4.508 -17.338 1.00 90.31 253 ARG A C 1
ATOM 1827 O O . ARG A 1 253 ? 18.145 3.941 -16.414 1.00 90.31 253 ARG A O 1
ATOM 1834 N N . VAL A 1 254 ? 17.213 3.868 -18.451 1.00 91.25 254 VAL A N 1
ATOM 1835 C CA . VAL A 1 254 ? 17.440 2.426 -18.640 1.00 91.25 254 VAL A CA 1
ATOM 1836 C C . VAL A 1 254 ? 17.987 2.091 -20.021 1.00 91.25 254 VAL A C 1
ATOM 1838 O O . VAL A 1 254 ? 17.751 2.794 -21.002 1.00 91.25 254 VAL A O 1
ATOM 1841 N N . ARG A 1 255 ? 18.697 0.965 -20.112 1.00 89.69 255 ARG A N 1
ATOM 1842 C CA . ARG A 1 255 ? 19.232 0.448 -21.375 1.00 89.69 255 ARG A CA 1
ATOM 1843 C C . ARG A 1 255 ? 18.126 -0.155 -22.258 1.00 89.69 255 ARG A C 1
ATOM 1845 O O . ARG A 1 255 ? 17.304 -0.928 -21.758 1.00 89.69 255 ARG A O 1
ATOM 1852 N N . PRO A 1 256 ? 18.146 0.073 -23.585 1.00 91.12 256 PRO A N 1
ATOM 1853 C CA . PRO A 1 256 ? 17.155 -0.489 -24.509 1.00 91.12 256 PRO A CA 1
ATOM 1854 C C . PRO A 1 256 ? 17.099 -2.023 -24.525 1.00 91.12 256 PRO A C 1
ATOM 1856 O O . PRO A 1 256 ? 16.038 -2.601 -24.733 1.00 91.12 256 PRO A O 1
ATOM 1859 N N . GLN A 1 257 ? 18.231 -2.706 -24.336 1.00 88.06 257 GLN A N 1
ATOM 1860 C CA . GLN A 1 257 ? 18.298 -4.174 -24.312 1.00 88.06 257 GLN A CA 1
ATOM 1861 C C . GLN A 1 257 ? 17.609 -4.739 -23.071 1.00 88.06 257 GLN A C 1
ATOM 1863 O O . GLN A 1 257 ? 16.907 -5.741 -23.163 1.00 88.06 257 GLN A O 1
ATOM 1868 N N . TRP A 1 258 ? 17.767 -4.068 -21.928 1.00 89.81 258 TRP A N 1
ATOM 1869 C CA . TRP A 1 258 ? 17.037 -4.427 -20.719 1.00 89.81 258 TRP A CA 1
ATOM 1870 C C . TRP A 1 258 ? 15.538 -4.232 -20.901 1.00 89.81 258 TRP A C 1
ATOM 1872 O O . TRP A 1 258 ? 14.780 -5.123 -20.544 1.00 89.81 258 TRP A O 1
ATOM 1882 N N . LEU A 1 259 ? 15.112 -3.123 -21.518 1.00 92.88 259 LEU A N 1
ATOM 1883 C CA . LEU A 1 259 ? 13.690 -2.881 -21.759 1.00 92.88 259 LEU A CA 1
ATOM 1884 C C . LEU A 1 259 ? 13.070 -3.941 -22.684 1.00 92.88 259 LEU A C 1
ATOM 1886 O O . LEU A 1 259 ? 11.970 -4.404 -22.406 1.00 92.88 259 LEU A O 1
ATOM 1890 N N . ARG A 1 260 ? 13.781 -4.370 -23.738 1.00 92.06 260 ARG A N 1
ATOM 1891 C CA . ARG A 1 260 ? 13.346 -5.488 -24.600 1.00 92.06 260 ARG A CA 1
ATOM 1892 C C . ARG A 1 260 ? 13.094 -6.761 -23.801 1.00 92.06 260 ARG A C 1
ATOM 1894 O O . ARG A 1 260 ? 12.035 -7.361 -23.938 1.00 92.06 260 ARG A O 1
ATOM 1901 N N . GLY A 1 261 ? 14.063 -7.160 -22.974 1.00 89.44 261 GLY A N 1
ATOM 1902 C CA . GLY A 1 261 ? 13.932 -8.344 -22.127 1.00 89.44 261 GLY A CA 1
ATOM 1903 C C . GLY A 1 261 ? 12.788 -8.198 -21.125 1.00 89.44 261 GLY A C 1
ATOM 1904 O O . GLY A 1 261 ? 11.955 -9.092 -21.012 1.00 89.44 261 GLY A O 1
ATOM 1905 N N . TRP A 1 262 ? 12.710 -7.045 -20.460 1.00 91.50 262 TRP A N 1
ATOM 1906 C CA . TRP A 1 262 ? 11.668 -6.735 -19.488 1.00 91.50 262 TRP A CA 1
ATOM 1907 C C . TRP A 1 262 ? 10.263 -6.840 -20.088 1.00 91.50 262 TRP A C 1
ATOM 1909 O O . TRP A 1 262 ? 9.401 -7.453 -19.477 1.00 91.50 262 TRP A O 1
ATOM 1919 N N . LEU A 1 263 ? 10.030 -6.283 -21.282 1.00 91.94 263 LEU A N 1
ATOM 1920 C CA . LEU A 1 263 ? 8.724 -6.353 -21.952 1.00 91.94 263 LEU A CA 1
ATOM 1921 C C . LEU A 1 263 ? 8.370 -7.761 -22.443 1.00 91.94 263 LEU A C 1
ATOM 1923 O O . LEU A 1 263 ? 7.190 -8.064 -22.573 1.00 91.94 263 LEU A O 1
ATOM 1927 N N . ALA A 1 264 ? 9.368 -8.601 -22.727 1.00 89.06 264 ALA A N 1
ATOM 1928 C CA . ALA A 1 264 ? 9.141 -9.978 -23.150 1.00 89.06 264 ALA A CA 1
ATOM 1929 C C . ALA A 1 264 ? 8.732 -10.892 -21.985 1.00 89.06 264 ALA A C 1
ATOM 1931 O O . ALA A 1 264 ? 7.976 -11.832 -22.199 1.00 89.06 264 ALA A O 1
ATOM 1932 N N . ASP A 1 265 ? 9.269 -10.652 -20.784 1.00 86.50 265 ASP A N 1
ATOM 1933 C CA . ASP A 1 265 ? 8.961 -11.433 -19.582 1.00 86.50 265 ASP A CA 1
ATOM 1934 C C . ASP A 1 265 ? 9.372 -10.659 -18.313 1.00 86.50 265 ASP A C 1
ATOM 1936 O O . ASP A 1 265 ? 10.513 -10.793 -17.841 1.00 86.50 265 ASP A O 1
ATOM 1940 N N . PRO A 1 266 ? 8.483 -9.825 -17.743 1.00 88.62 266 PRO A N 1
ATOM 1941 C CA . PRO A 1 266 ? 8.803 -9.043 -16.551 1.00 88.62 266 PRO A CA 1
ATOM 1942 C C . PRO A 1 266 ? 9.169 -9.932 -15.356 1.00 88.62 266 PRO A C 1
ATOM 1944 O O . PRO A 1 266 ? 10.102 -9.619 -14.611 1.00 88.62 266 PRO A O 1
ATOM 1947 N N . SER A 1 267 ? 8.459 -11.054 -15.195 1.00 82.75 267 SER A N 1
ATOM 1948 C CA . SER A 1 267 ? 8.593 -11.961 -14.052 1.00 82.75 267 SER A CA 1
ATOM 1949 C C . SER A 1 267 ? 9.978 -12.600 -13.974 1.00 82.75 267 SER A C 1
ATOM 1951 O O . SER A 1 267 ? 10.554 -12.666 -12.893 1.00 82.75 267 SER A O 1
ATOM 1953 N N . ARG A 1 268 ? 10.573 -12.961 -15.120 1.00 82.25 268 ARG A N 1
ATOM 1954 C CA . ARG A 1 268 ? 11.952 -13.471 -15.187 1.00 82.25 268 ARG A CA 1
ATOM 1955 C C . ARG A 1 268 ? 13.024 -12.421 -14.914 1.00 82.25 268 ARG A C 1
ATOM 1957 O O . ARG A 1 268 ? 14.163 -12.785 -14.631 1.00 82.25 268 ARG A O 1
ATOM 1964 N N . HIS A 1 269 ? 12.708 -11.136 -15.066 1.00 78.56 269 HIS A N 1
ATOM 1965 C CA . HIS A 1 269 ? 13.675 -10.055 -14.860 1.00 78.56 269 HIS A CA 1
ATOM 1966 C C . HIS A 1 269 ? 13.664 -9.512 -13.431 1.00 78.56 269 HIS A C 1
ATOM 1968 O O . HIS A 1 269 ? 14.693 -9.016 -12.965 1.00 78.56 269 HIS A O 1
ATOM 1974 N N . ALA A 1 270 ? 12.522 -9.576 -12.749 1.00 77.12 270 ALA A N 1
ATOM 1975 C CA . ALA A 1 270 ? 12.414 -9.277 -11.331 1.00 77.12 270 ALA A CA 1
ATOM 1976 C C . ALA A 1 270 ? 11.324 -10.140 -10.692 1.00 77.12 270 ALA A C 1
ATOM 1978 O O . ALA A 1 270 ? 10.130 -9.873 -10.856 1.00 77.12 270 ALA A O 1
ATOM 1979 N N . ASP A 1 271 ? 11.757 -11.128 -9.911 1.00 72.75 271 ASP A N 1
ATOM 1980 C CA . ASP A 1 271 ? 10.870 -11.973 -9.120 1.00 72.75 271 ASP A CA 1
ATOM 1981 C C . ASP A 1 271 ? 9.958 -11.107 -8.236 1.00 72.75 271 ASP A C 1
ATOM 1983 O O . ASP A 1 271 ? 10.401 -10.184 -7.549 1.00 72.75 271 ASP A O 1
ATOM 1987 N N . GLY A 1 272 ? 8.653 -11.386 -8.267 1.00 73.62 272 GLY A N 1
ATOM 1988 C CA . GLY A 1 272 ? 7.665 -10.629 -7.493 1.00 73.62 272 GLY A CA 1
ATOM 1989 C C . GLY A 1 272 ? 7.347 -9.227 -8.034 1.00 73.62 272 GLY A C 1
ATOM 1990 O O . GLY A 1 272 ? 6.684 -8.450 -7.331 1.00 73.62 272 GLY A O 1
ATOM 1991 N N . THR A 1 273 ? 7.785 -8.894 -9.259 1.00 82.81 273 THR A N 1
ATOM 1992 C CA . THR A 1 273 ? 7.290 -7.716 -9.989 1.00 82.81 273 THR A CA 1
ATOM 1993 C C . THR A 1 273 ? 5.765 -7.730 -10.076 1.00 82.81 273 THR A C 1
ATOM 1995 O O . THR A 1 273 ? 5.131 -8.781 -10.129 1.00 82.81 273 THR A O 1
ATOM 1998 N N . ARG A 1 274 ? 5.163 -6.539 -10.071 1.00 82.94 274 ARG A N 1
ATOM 1999 C CA . ARG A 1 274 ? 3.707 -6.360 -10.182 1.00 82.94 274 ARG A CA 1
ATOM 2000 C C . ARG A 1 274 ? 3.268 -5.842 -11.546 1.00 82.94 274 ARG A C 1
ATOM 2002 O O . ARG A 1 274 ? 2.075 -5.681 -11.766 1.00 82.94 274 ARG A O 1
ATOM 2009 N N . MET A 1 275 ? 4.217 -5.617 -12.455 1.00 89.94 275 MET A N 1
ATOM 2010 C CA . MET A 1 275 ? 3.889 -5.489 -13.869 1.00 89.94 275 MET A CA 1
ATOM 2011 C C . MET A 1 275 ? 3.499 -6.882 -14.381 1.00 89.94 275 MET A C 1
ATOM 2013 O O . MET A 1 275 ? 4.350 -7.773 -14.319 1.00 89.94 275 MET A O 1
ATOM 2017 N N . PRO A 1 276 ? 2.250 -7.083 -14.834 1.00 90.38 276 PRO A N 1
ATOM 2018 C CA . PRO A 1 276 ? 1.824 -8.374 -15.348 1.00 90.38 276 PRO A CA 1
ATOM 2019 C C . PRO A 1 276 ? 2.538 -8.696 -16.660 1.00 90.38 276 PRO A C 1
ATOM 2021 O O . PRO A 1 276 ? 3.029 -7.804 -17.360 1.00 90.38 276 PRO A O 1
ATOM 2024 N N . ASP A 1 277 ? 2.550 -9.974 -17.014 1.00 88.44 277 ASP A N 1
ATOM 2025 C CA . ASP A 1 277 ? 2.859 -10.386 -18.370 1.00 88.44 277 ASP A CA 1
ATOM 2026 C C . ASP A 1 277 ? 1.706 -9.956 -19.295 1.00 88.44 277 ASP A C 1
ATOM 2028 O O . ASP A 1 277 ? 0.590 -10.478 -19.244 1.00 88.44 277 ASP A O 1
ATOM 2032 N N . LEU A 1 278 ? 1.993 -8.947 -20.119 1.00 83.25 278 LEU A N 1
ATOM 2033 C CA . LEU A 1 278 ? 1.104 -8.435 -21.163 1.00 83.25 278 LEU A CA 1
ATOM 2034 C C . LEU A 1 278 ? 1.350 -9.120 -22.516 1.00 83.25 278 LEU A C 1
ATOM 2036 O O . LEU A 1 278 ? 0.612 -8.864 -23.461 1.00 83.25 278 LEU A O 1
ATOM 2040 N N . ALA A 1 279 ? 2.383 -9.958 -22.637 1.00 72.62 279 ALA A N 1
ATOM 2041 C CA . ALA A 1 279 ? 2.654 -10.781 -23.812 1.00 72.62 279 ALA A CA 1
ATOM 2042 C C . ALA A 1 279 ? 1.865 -12.099 -23.790 1.00 72.62 279 ALA A C 1
ATOM 2044 O O . ALA A 1 279 ? 1.681 -12.719 -24.846 1.00 72.62 279 ALA A O 1
ATOM 2045 N N . HIS A 1 280 ? 1.371 -12.506 -22.614 1.00 69.94 280 HIS A N 1
ATOM 2046 C CA . HIS A 1 280 ? 0.580 -13.720 -22.428 1.00 69.94 280 HIS A CA 1
ATOM 2047 C C . HIS A 1 280 ? -0.563 -13.831 -23.445 1.00 69.94 280 HIS A C 1
ATOM 2049 O O . HIS A 1 280 ? -1.292 -12.881 -23.736 1.00 69.94 280 HIS A O 1
ATOM 2055 N N . GLY A 1 281 ? -0.695 -15.018 -24.039 1.00 59.75 281 GLY A N 1
ATOM 2056 C CA . GLY A 1 281 ? -1.686 -15.266 -25.086 1.00 59.75 281 GLY A CA 1
ATOM 2057 C C . GLY A 1 281 ? -1.416 -14.577 -26.432 1.00 59.75 281 GLY A C 1
ATOM 2058 O O . GLY A 1 281 ? -2.305 -14.584 -27.280 1.00 59.75 281 GLY A O 1
ATOM 2059 N N . GLY A 1 282 ? -0.216 -14.025 -26.659 1.00 61.78 282 GLY A N 1
ATOM 2060 C CA . GLY A 1 282 ? 0.213 -13.480 -27.955 1.00 61.78 282 GLY A CA 1
ATOM 2061 C C . GLY A 1 282 ? -0.043 -11.983 -28.153 1.00 61.78 282 GLY A C 1
ATOM 2062 O O . GLY A 1 282 ? -0.043 -11.516 -29.290 1.00 61.78 282 GLY A O 1
ATOM 2063 N N . HIS A 1 283 ? -0.262 -11.226 -27.074 1.00 65.00 283 HIS A N 1
ATOM 2064 C CA . HIS A 1 283 ? -0.563 -9.789 -27.140 1.00 65.00 283 HIS A CA 1
ATOM 2065 C C . HIS A 1 283 ? 0.637 -8.893 -27.464 1.00 65.00 283 HIS A C 1
ATOM 2067 O O . HIS A 1 283 ? 0.455 -7.788 -27.979 1.00 65.00 283 HIS A O 1
ATOM 2073 N N . LEU A 1 284 ? 1.856 -9.368 -27.206 1.00 81.94 284 LEU A N 1
ATOM 2074 C CA . LEU A 1 284 ? 3.096 -8.695 -27.578 1.00 81.94 284 LEU A CA 1
ATOM 2075 C C . LEU A 1 284 ? 3.983 -9.672 -28.343 1.00 81.94 284 LEU A C 1
ATOM 2077 O O . LEU A 1 284 ? 4.624 -10.544 -27.760 1.00 81.94 284 LEU A O 1
ATOM 2081 N N . ASP A 1 285 ? 4.022 -9.523 -29.664 1.00 87.94 285 ASP A N 1
ATOM 2082 C CA . ASP A 1 285 ? 5.032 -10.181 -30.486 1.00 87.94 285 ASP A CA 1
ATOM 2083 C C . ASP A 1 285 ? 6.353 -9.387 -30.487 1.00 87.94 285 ASP A C 1
ATOM 2085 O O . ASP A 1 285 ? 6.465 -8.284 -29.942 1.00 87.94 285 ASP A O 1
ATOM 2089 N N . ALA A 1 286 ? 7.386 -9.958 -31.107 1.00 90.06 286 ALA A N 1
ATOM 2090 C CA . ALA A 1 286 ? 8.700 -9.325 -31.174 1.00 90.06 286 ALA A CA 1
ATOM 2091 C C . ALA A 1 286 ? 8.670 -7.954 -31.879 1.00 90.06 286 ALA A C 1
ATOM 2093 O O . ALA A 1 286 ? 9.447 -7.070 -31.523 1.00 90.06 286 ALA A O 1
ATOM 2094 N N . GLU A 1 287 ? 7.787 -7.750 -32.862 1.00 93.06 287 GLU A N 1
ATOM 2095 C CA . GLU A 1 287 ? 7.686 -6.472 -33.569 1.00 93.06 287 GLU A CA 1
ATOM 2096 C C . GLU A 1 287 ? 7.025 -5.404 -32.692 1.00 93.06 287 GLU A C 1
ATOM 2098 O O . GLU A 1 287 ? 7.525 -4.280 -32.619 1.00 93.06 287 GLU A O 1
ATOM 2103 N N . ALA A 1 288 ? 5.963 -5.766 -31.969 1.00 92.50 288 ALA A N 1
ATOM 2104 C CA . ALA A 1 288 ? 5.304 -4.911 -30.993 1.00 92.50 288 ALA A CA 1
ATOM 2105 C C . ALA A 1 288 ? 6.261 -4.507 -29.863 1.00 92.50 288 ALA A C 1
ATOM 2107 O O . ALA A 1 288 ? 6.300 -3.331 -29.496 1.00 92.50 288 ALA A O 1
ATOM 2108 N N . ILE A 1 289 ? 7.075 -5.442 -29.358 1.00 93.81 289 ILE A N 1
ATOM 2109 C CA . ILE A 1 289 ? 8.115 -5.151 -28.361 1.00 93.81 289 ILE A CA 1
ATOM 2110 C C . ILE A 1 289 ? 9.126 -4.141 -28.912 1.00 93.81 289 ILE A C 1
ATOM 2112 O O . ILE A 1 289 ? 9.429 -3.157 -28.239 1.00 93.81 289 ILE A O 1
ATOM 2116 N N . GLU A 1 290 ? 9.634 -4.332 -30.133 1.00 94.94 290 GLU A N 1
ATOM 2117 C CA . GLU A 1 290 ? 10.573 -3.376 -30.731 1.00 94.94 290 GLU A CA 1
ATOM 2118 C C . GLU A 1 290 ? 9.941 -1.994 -30.933 1.00 94.94 290 GLU A C 1
ATOM 2120 O O . GLU A 1 290 ? 10.553 -0.979 -30.600 1.00 94.94 290 GLU A O 1
ATOM 2125 N N . ASP A 1 291 ? 8.708 -1.924 -31.431 1.00 95.56 291 ASP A N 1
ATOM 2126 C CA . ASP A 1 291 ? 8.004 -0.656 -31.611 1.00 95.56 291 ASP A CA 1
ATOM 2127 C C . ASP A 1 291 ? 7.810 0.071 -30.266 1.00 95.56 291 ASP A C 1
ATOM 2129 O O . ASP A 1 291 ? 8.114 1.265 -30.155 1.00 95.56 291 ASP A O 1
ATOM 2133 N N . LEU A 1 292 ? 7.404 -0.653 -29.215 1.00 94.81 292 LEU A N 1
ATOM 2134 C CA . LEU A 1 292 ? 7.304 -0.131 -27.849 1.00 94.81 292 LEU A CA 1
ATOM 2135 C C . LEU A 1 292 ? 8.652 0.362 -27.321 1.00 94.81 292 LEU A C 1
ATOM 2137 O O . LEU A 1 292 ? 8.712 1.452 -26.762 1.00 94.81 292 LEU A O 1
ATOM 2141 N N . VAL A 1 293 ? 9.742 -0.383 -27.521 1.00 94.75 293 VAL A N 1
ATOM 2142 C CA . VAL A 1 293 ? 11.094 0.025 -27.098 1.00 94.75 293 VAL A CA 1
ATOM 2143 C C . VAL A 1 293 ? 11.511 1.315 -27.792 1.00 94.75 293 VAL A C 1
ATOM 2145 O O . VAL A 1 293 ? 12.022 2.224 -27.140 1.00 94.75 293 VAL A O 1
ATOM 2148 N N . HIS A 1 294 ? 11.261 1.433 -29.096 1.00 94.69 294 HIS A N 1
ATOM 2149 C CA . HIS A 1 294 ? 11.548 2.652 -29.845 1.00 94.69 294 HIS A CA 1
ATOM 2150 C C . HIS A 1 294 ? 10.742 3.845 -29.339 1.00 94.69 294 HIS A C 1
ATOM 2152 O O . HIS A 1 294 ? 11.293 4.934 -29.172 1.00 94.69 294 HIS A O 1
ATOM 2158 N N . PHE A 1 295 ? 9.461 3.637 -29.038 1.00 94.00 295 PHE A N 1
ATOM 2159 C CA . PHE A 1 295 ? 8.629 4.659 -28.423 1.00 94.00 295 PHE A CA 1
ATOM 2160 C C . PHE A 1 295 ? 9.154 5.048 -27.036 1.00 94.00 295 PHE A C 1
ATOM 2162 O O . PHE A 1 295 ? 9.288 6.236 -26.758 1.00 94.00 295 PHE A O 1
ATOM 2169 N N . LEU A 1 296 ? 9.437 4.075 -26.167 1.00 93.12 296 LEU A N 1
ATOM 2170 C CA . LEU A 1 296 ? 9.801 4.226 -24.751 1.00 93.12 296 LEU A CA 1
ATOM 2171 C C . LEU A 1 296 ? 11.179 4.836 -24.516 1.00 93.12 296 LEU A C 1
ATOM 2173 O O . LEU A 1 296 ? 11.312 5.752 -23.708 1.00 93.12 296 LEU A O 1
ATOM 2177 N N . ILE A 1 297 ? 12.187 4.394 -25.257 1.00 91.94 297 ILE A N 1
ATOM 2178 C CA . ILE A 1 297 ? 13.535 4.959 -25.166 1.00 91.94 297 ILE A CA 1
ATOM 2179 C C . ILE A 1 297 ? 13.587 6.341 -25.827 1.00 91.94 297 ILE A C 1
ATOM 2181 O O . ILE A 1 297 ? 14.237 7.252 -25.316 1.00 91.94 297 ILE A O 1
ATOM 2185 N N . GLY A 1 298 ? 12.876 6.530 -26.942 1.00 90.12 298 GLY A N 1
ATOM 2186 C CA . GLY A 1 298 ? 12.950 7.776 -27.697 1.00 90.12 298 GLY A CA 1
ATOM 2187 C C . GLY A 1 298 ? 14.353 8.029 -28.279 1.00 90.12 298 GLY A C 1
ATOM 2188 O O . GLY A 1 298 ? 15.159 7.103 -28.404 1.00 90.12 298 GLY A O 1
ATOM 2189 N N . PRO A 1 299 ? 14.667 9.277 -28.668 1.00 86.69 299 PRO A N 1
ATOM 2190 C CA . PRO A 1 299 ? 15.969 9.634 -29.234 1.00 86.69 299 PRO A CA 1
ATOM 2191 C C . PRO A 1 299 ? 17.068 9.824 -28.175 1.00 86.69 299 PRO A C 1
ATOM 2193 O O . PRO A 1 299 ? 18.220 10.062 -28.537 1.00 86.69 299 PRO A O 1
ATOM 2196 N N . ALA A 1 300 ? 16.721 9.775 -26.886 1.00 78.19 300 ALA A N 1
ATOM 2197 C CA . ALA A 1 300 ? 17.653 10.024 -25.799 1.00 78.19 300 ALA A CA 1
ATOM 2198 C C . ALA A 1 300 ? 18.733 8.936 -25.732 1.00 78.19 300 ALA A C 1
ATOM 2200 O O . ALA A 1 300 ? 18.463 7.744 -25.886 1.00 78.19 300 ALA A O 1
ATOM 2201 N N . THR A 1 301 ? 19.967 9.357 -25.472 1.00 71.12 301 THR A N 1
ATOM 2202 C CA . THR A 1 301 ? 21.094 8.452 -25.255 1.00 71.12 301 THR A CA 1
ATOM 2203 C C . THR A 1 301 ? 21.430 8.410 -23.777 1.00 71.12 301 THR A C 1
ATOM 2205 O O . THR A 1 301 ? 21.730 9.447 -23.188 1.00 71.12 301 THR A O 1
ATOM 2208 N N . LEU A 1 302 ? 21.445 7.213 -23.200 1.00 76.69 302 LEU A N 1
ATOM 2209 C CA . LEU A 1 302 ? 22.018 6.962 -21.885 1.00 76.69 302 LEU A CA 1
ATOM 2210 C C . LEU A 1 302 ? 23.551 7.052 -21.987 1.00 76.69 302 LEU A C 1
ATOM 2212 O O . LEU A 1 302 ? 24.142 6.230 -22.695 1.00 76.69 302 LEU A O 1
ATOM 2216 N N . PRO A 1 303 ? 24.222 8.007 -21.313 1.00 68.75 303 PRO A N 1
ATOM 2217 C CA . PRO A 1 303 ? 25.675 8.014 -21.245 1.00 68.75 303 PRO A CA 1
ATOM 2218 C C . PRO A 1 303 ? 26.132 6.746 -20.529 1.00 68.75 303 PRO A C 1
ATOM 2220 O O . PRO A 1 303 ? 25.814 6.521 -19.360 1.00 68.75 303 PRO A O 1
ATOM 2223 N N . ASP A 1 304 ? 26.835 5.894 -21.263 1.00 66.88 304 ASP A N 1
ATOM 2224 C CA . ASP A 1 304 ? 27.227 4.563 -20.820 1.00 66.88 304 ASP A CA 1
ATOM 2225 C C . ASP A 1 304 ? 28.742 4.486 -20.639 1.00 66.88 304 ASP A C 1
ATOM 2227 O O . ASP A 1 304 ? 29.469 3.838 -21.392 1.00 66.88 304 ASP A O 1
ATOM 2231 N N . THR A 1 305 ? 29.236 5.231 -19.655 1.00 65.25 305 THR A N 1
ATOM 2232 C CA . THR A 1 305 ? 30.623 5.141 -19.215 1.00 65.25 305 THR A CA 1
ATOM 2233 C C . THR A 1 305 ? 30.687 4.284 -17.956 1.00 65.25 305 THR A C 1
ATOM 2235 O O . THR A 1 305 ? 30.040 4.566 -16.949 1.00 65.25 305 THR A O 1
ATOM 2238 N N . LEU A 1 306 ? 31.475 3.210 -18.012 1.00 56.72 306 LEU A N 1
ATOM 2239 C CA . LEU A 1 306 ? 31.877 2.452 -16.829 1.00 56.72 306 LEU A CA 1
ATOM 2240 C C . LEU A 1 306 ? 33.118 3.142 -16.233 1.00 56.72 306 LEU A C 1
ATOM 2242 O O . LEU A 1 306 ? 34.151 3.176 -16.902 1.00 56.72 306 LEU A O 1
ATOM 2246 N N . PRO A 1 307 ? 33.082 3.685 -15.012 1.00 58.47 307 PRO A N 1
ATOM 2247 C CA . PRO A 1 307 ? 34.264 4.100 -14.297 1.00 58.47 307 PRO A CA 1
ATOM 2248 C C . PRO A 1 307 ? 34.939 2.886 -13.677 1.00 58.47 307 PRO A C 1
ATOM 2250 O O . PRO A 1 307 ? 34.313 1.922 -13.237 1.00 58.47 307 PRO A O 1
ATOM 2253 N N . ALA A 1 308 ? 36.256 2.991 -13.626 1.00 64.25 308 ALA A N 1
ATOM 2254 C CA . ALA A 1 308 ? 37.136 2.132 -12.860 1.00 64.25 308 ALA A CA 1
ATOM 2255 C C . ALA A 1 308 ? 37.695 2.926 -11.666 1.00 64.25 308 ALA A C 1
ATOM 2257 O O . ALA A 1 308 ? 38.899 2.915 -11.422 1.00 64.25 308 ALA A O 1
ATOM 2258 N N . ASP A 1 309 ? 36.844 3.686 -10.965 1.00 81.38 309 ASP A N 1
ATOM 2259 C CA . ASP A 1 309 ? 37.270 4.437 -9.781 1.00 81.38 309 ASP A CA 1
ATOM 2260 C C . ASP A 1 309 ? 37.090 3.582 -8.524 1.00 81.38 309 ASP A C 1
ATOM 2262 O O . ASP A 1 309 ? 36.061 3.605 -7.846 1.00 81.38 309 ASP A O 1
ATOM 2266 N N . ALA A 1 310 ? 38.130 2.808 -8.220 1.00 84.94 310 ALA A N 1
ATOM 2267 C CA . ALA A 1 310 ? 38.153 1.946 -7.048 1.00 84.94 310 ALA A CA 1
ATOM 2268 C C . ALA A 1 310 ? 38.089 2.729 -5.724 1.00 84.94 310 ALA A C 1
ATOM 2270 O O . ALA A 1 310 ? 37.688 2.161 -4.711 1.00 84.94 310 ALA A O 1
ATOM 2271 N N . ALA A 1 311 ? 38.510 4.001 -5.689 1.00 89.25 311 ALA A N 1
ATOM 2272 C CA . ALA A 1 311 ? 38.401 4.812 -4.479 1.00 89.25 311 ALA A CA 1
ATOM 2273 C C . ALA A 1 311 ? 36.944 5.204 -4.230 1.00 89.25 311 ALA A C 1
ATOM 2275 O O . ALA A 1 311 ? 36.440 4.991 -3.128 1.00 89.25 311 ALA A O 1
ATOM 2276 N N . LEU A 1 312 ? 36.255 5.665 -5.273 1.00 90.88 312 LEU A N 1
ATOM 2277 C CA . LEU A 1 312 ? 34.838 6.004 -5.212 1.00 90.88 312 LEU A CA 1
ATOM 2278 C C . LEU A 1 312 ? 33.963 4.781 -4.883 1.00 90.88 312 LEU A C 1
ATOM 2280 O O . LEU A 1 312 ? 33.052 4.881 -4.064 1.00 90.88 312 LEU A O 1
ATOM 2284 N N . ALA A 1 313 ? 34.278 3.609 -5.445 1.00 90.25 313 ALA A N 1
ATOM 2285 C CA . ALA A 1 313 ? 33.590 2.361 -5.113 1.00 90.25 313 ALA A CA 1
ATOM 2286 C C . ALA A 1 313 ? 33.771 1.951 -3.639 1.00 90.25 313 ALA A C 1
ATOM 2288 O O . ALA A 1 313 ? 32.824 1.480 -3.015 1.00 90.25 313 ALA A O 1
ATOM 2289 N N . ARG A 1 314 ? 34.954 2.167 -3.042 1.00 91.19 314 ARG A N 1
ATOM 2290 C CA . ARG A 1 314 ? 35.156 1.926 -1.600 1.00 91.19 314 ARG A CA 1
ATOM 2291 C C . ARG A 1 314 ? 34.316 2.866 -0.738 1.00 91.19 314 ARG A C 1
ATOM 2293 O O . ARG A 1 314 ? 33.758 2.422 0.260 1.00 91.19 314 ARG A O 1
ATOM 2300 N N . THR A 1 315 ? 34.194 4.135 -1.127 1.00 94.25 315 THR A N 1
ATOM 2301 C CA . THR A 1 315 ? 33.279 5.073 -0.460 1.00 94.25 315 THR A CA 1
ATOM 2302 C C . THR A 1 315 ? 31.829 4.604 -0.577 1.00 94.25 315 THR A C 1
ATOM 2304 O O . THR A 1 315 ? 31.116 4.598 0.419 1.00 94.25 315 THR A O 1
ATOM 2307 N N . GLY A 1 316 ? 31.402 4.147 -1.758 1.00 94.50 316 GLY A N 1
ATOM 2308 C CA . GLY A 1 316 ? 30.062 3.593 -1.957 1.00 94.50 316 GLY A CA 1
ATOM 2309 C C . GLY A 1 316 ? 29.782 2.356 -1.101 1.00 94.50 316 GLY A C 1
ATOM 2310 O O . GLY A 1 316 ? 28.696 2.247 -0.542 1.00 94.50 316 GLY A O 1
ATOM 2311 N N . ALA A 1 317 ? 30.764 1.466 -0.933 1.00 91.62 317 ALA A N 1
ATOM 2312 C CA . ALA A 1 317 ? 30.644 0.311 -0.043 1.00 91.62 317 ALA A CA 1
ATOM 2313 C C . ALA A 1 317 ? 30.414 0.741 1.414 1.00 91.62 317 ALA A C 1
ATOM 2315 O O . ALA A 1 317 ? 29.511 0.238 2.071 1.00 91.62 317 ALA A O 1
ATOM 2316 N N . TRP A 1 318 ? 31.183 1.723 1.894 1.00 91.38 318 TRP A N 1
ATOM 2317 C CA . TRP A 1 318 ? 30.998 2.283 3.235 1.00 91.38 318 TRP A CA 1
ATOM 2318 C C . TRP A 1 318 ? 29.622 2.947 3.401 1.00 91.38 318 TRP A C 1
ATOM 2320 O O . TRP A 1 318 ? 28.964 2.765 4.424 1.00 91.38 318 TRP A O 1
ATOM 2330 N N . LEU A 1 319 ? 29.155 3.679 2.384 1.00 94.12 319 LEU A N 1
ATOM 2331 C CA . LEU A 1 319 ? 27.834 4.312 2.397 1.00 94.12 319 LEU A CA 1
ATOM 2332 C C . LEU A 1 319 ? 26.692 3.291 2.412 1.00 94.12 319 LEU A C 1
ATOM 2334 O O . LEU A 1 319 ? 25.697 3.536 3.082 1.00 94.12 319 LEU A O 1
ATOM 2338 N N . TYR A 1 320 ? 26.824 2.152 1.726 1.00 91.19 320 TYR A N 1
ATOM 2339 C CA . TYR A 1 320 ? 25.780 1.120 1.683 1.00 91.19 320 TYR A CA 1
ATOM 2340 C C . TYR A 1 320 ? 25.372 0.653 3.089 1.00 91.19 320 TYR A C 1
ATOM 2342 O O . TYR A 1 320 ? 24.183 0.501 3.385 1.00 91.19 320 TYR A O 1
ATOM 2350 N N . ASP A 1 321 ? 26.356 0.504 3.976 1.00 84.19 321 ASP A N 1
ATOM 2351 C CA . ASP A 1 321 ? 26.129 0.115 5.366 1.00 84.19 321 ASP A CA 1
ATOM 2352 C C . ASP A 1 321 ? 25.621 1.292 6.208 1.00 84.19 321 ASP A C 1
ATOM 2354 O O . ASP A 1 321 ? 24.668 1.151 6.972 1.00 84.19 321 ASP A O 1
ATOM 2358 N N . ARG A 1 322 ? 26.227 2.476 6.054 1.00 86.69 322 ARG A N 1
ATOM 2359 C CA . ARG A 1 322 ? 25.944 3.651 6.900 1.00 86.69 322 ARG A CA 1
ATOM 2360 C C . ARG A 1 322 ? 24.614 4.330 6.609 1.00 86.69 322 ARG A C 1
ATOM 2362 O O . ARG A 1 322 ? 23.997 4.841 7.538 1.00 86.69 322 ARG A O 1
ATOM 2369 N N . VAL A 1 323 ? 24.186 4.325 5.351 1.00 90.06 323 VAL A N 1
ATOM 2370 C CA . VAL A 1 323 ? 22.846 4.765 4.937 1.00 90.06 323 VAL A CA 1
ATOM 2371 C C . VAL A 1 323 ? 21.799 3.721 5.347 1.00 90.06 323 VAL A C 1
ATOM 2373 O O . VAL A 1 323 ? 20.628 4.044 5.501 1.00 90.06 323 VAL A O 1
ATOM 2376 N N . GLY A 1 324 ? 22.212 2.468 5.577 1.00 82.69 324 GLY A N 1
ATOM 2377 C CA . GLY A 1 324 ? 21.314 1.384 5.964 1.00 82.69 324 GLY A CA 1
ATOM 2378 C C . GLY A 1 324 ? 20.659 0.681 4.776 1.00 82.69 324 GLY A C 1
ATOM 2379 O O . GLY A 1 324 ? 19.637 0.020 4.947 1.00 82.69 324 GLY A O 1
ATOM 2380 N N . CYS A 1 325 ? 21.236 0.764 3.570 1.00 86.81 325 CYS A N 1
ATOM 2381 C CA . CYS A 1 325 ? 20.711 0.086 2.380 1.00 86.81 325 CYS A CA 1
ATOM 2382 C C . CYS A 1 325 ? 20.553 -1.428 2.608 1.00 86.81 325 CYS A C 1
ATOM 2384 O O . CYS A 1 325 ? 19.584 -2.033 2.143 1.00 86.81 325 CYS A O 1
ATOM 2386 N N . PHE A 1 326 ? 21.465 -2.027 3.384 1.00 80.44 326 PHE A N 1
ATOM 2387 C CA . PHE A 1 326 ? 21.432 -3.441 3.760 1.00 80.44 326 PHE A CA 1
ATOM 2388 C C . PHE A 1 326 ? 20.170 -3.847 4.541 1.00 80.44 326 PHE A C 1
ATOM 2390 O O . PHE A 1 326 ? 19.776 -5.010 4.479 1.00 80.44 326 PHE A O 1
ATOM 2397 N N . ALA A 1 327 ? 19.516 -2.920 5.251 1.00 75.06 327 ALA A N 1
ATOM 2398 C CA . ALA A 1 327 ? 18.313 -3.215 6.029 1.00 75.06 327 ALA A CA 1
ATOM 2399 C C . ALA A 1 327 ? 17.151 -3.674 5.136 1.00 75.06 327 ALA A C 1
ATOM 2401 O O . ALA A 1 327 ? 16.346 -4.502 5.555 1.00 75.06 327 ALA A O 1
ATOM 2402 N N . CYS A 1 328 ? 17.102 -3.178 3.895 1.00 77.88 328 CYS A N 1
ATOM 2403 C CA . CYS A 1 328 ? 16.082 -3.539 2.913 1.00 77.88 328 CYS A CA 1
ATOM 2404 C C . CYS A 1 328 ? 16.627 -4.443 1.805 1.00 77.88 328 CYS A C 1
ATOM 2406 O O . CYS A 1 328 ? 15.920 -5.338 1.358 1.00 77.88 328 CYS A O 1
ATOM 2408 N N . HIS A 1 329 ? 17.866 -4.238 1.357 1.00 81.25 329 HIS A N 1
ATOM 2409 C CA . HIS A 1 329 ? 18.453 -4.961 0.222 1.00 81.25 329 HIS A CA 1
ATOM 2410 C C . HIS A 1 329 ? 19.329 -6.157 0.623 1.00 81.25 329 HIS A C 1
ATOM 2412 O O . HIS A 1 329 ? 19.742 -6.931 -0.241 1.00 81.25 329 HIS A O 1
ATOM 2418 N N . GLY A 1 330 ? 19.562 -6.345 1.924 1.00 76.19 330 GLY A N 1
ATOM 2419 C CA . GLY A 1 330 ? 20.367 -7.425 2.484 1.00 76.19 330 GLY A CA 1
ATOM 2420 C C . GLY A 1 330 ? 21.877 -7.155 2.434 1.00 76.19 330 GLY A C 1
ATOM 2421 O O . GLY A 1 330 ? 22.333 -6.188 1.816 1.00 76.19 330 GLY A O 1
ATOM 2422 N N . PRO A 1 331 ? 22.688 -7.992 3.099 1.00 75.00 331 PRO A N 1
ATOM 2423 C CA . PRO A 1 331 ? 24.142 -7.915 3.002 1.00 75.00 331 PRO A CA 1
ATOM 2424 C C . PRO A 1 331 ? 24.622 -8.309 1.595 1.00 75.00 331 PRO A C 1
ATOM 2426 O O . PRO A 1 331 ? 24.116 -9.255 0.996 1.00 75.00 331 PRO A O 1
ATOM 2429 N N . LEU A 1 332 ? 25.631 -7.603 1.075 1.00 74.81 332 LEU A N 1
ATOM 2430 C CA . LEU A 1 332 ? 26.191 -7.838 -0.267 1.00 74.81 332 LEU A CA 1
ATOM 2431 C C . LEU A 1 332 ? 27.471 -8.710 -0.264 1.00 74.81 332 LEU A C 1
ATOM 2433 O O . LEU A 1 332 ? 27.954 -9.109 -1.325 1.00 74.81 332 LEU A O 1
ATOM 2437 N N . GLY A 1 333 ? 28.043 -9.011 0.908 1.00 62.91 333 GLY A N 1
ATOM 2438 C CA . GLY A 1 333 ? 29.253 -9.837 1.064 1.00 62.91 333 GLY A CA 1
ATOM 2439 C C . GLY A 1 333 ? 28.999 -11.352 1.021 1.00 62.91 333 GLY A C 1
ATOM 2440 O O . GLY A 1 333 ? 27.859 -11.803 1.006 1.00 62.91 333 GLY A O 1
ATOM 2441 N N . ASP A 1 334 ? 30.060 -12.165 1.033 1.00 51.00 334 ASP A N 1
ATOM 2442 C CA . ASP A 1 334 ? 29.954 -13.637 0.949 1.00 51.00 334 ASP A CA 1
ATOM 2443 C C . ASP A 1 334 ? 29.314 -14.294 2.185 1.00 51.00 334 ASP A C 1
ATOM 2445 O O . ASP A 1 334 ? 28.721 -15.372 2.073 1.00 51.00 334 ASP A O 1
ATOM 2449 N N . GLU A 1 335 ? 29.308 -13.600 3.326 1.00 46.62 335 GLU A N 1
ATOM 2450 C CA . GLU A 1 335 ? 28.539 -13.977 4.523 1.00 46.62 335 GLU A CA 1
ATOM 2451 C C . GLU A 1 335 ? 27.019 -14.032 4.265 1.00 46.62 335 GLU A C 1
ATOM 2453 O O . GLU A 1 335 ? 26.292 -14.722 4.977 1.00 46.62 335 GLU A O 1
ATOM 2458 N N . ALA A 1 336 ? 26.535 -13.401 3.186 1.00 49.31 336 ALA A N 1
ATOM 2459 C CA . ALA A 1 336 ? 25.144 -13.479 2.741 1.00 49.31 336 ALA A CA 1
ATOM 2460 C C . ALA A 1 336 ? 24.726 -14.874 2.235 1.00 49.31 336 ALA A C 1
ATOM 2462 O O . ALA A 1 336 ? 23.539 -15.115 2.038 1.00 49.31 336 ALA A O 1
ATOM 2463 N N . SER A 1 337 ? 25.674 -15.787 1.989 1.00 46.53 337 SER A N 1
ATOM 2464 C CA . SER A 1 337 ? 25.395 -17.072 1.327 1.00 46.53 337 SER A CA 1
ATOM 2465 C C . SER A 1 337 ? 25.487 -18.308 2.226 1.00 46.53 337 SER A C 1
ATOM 2467 O O . SER A 1 337 ? 24.882 -19.326 1.894 1.00 46.53 337 SER A O 1
ATOM 2469 N N . ALA A 1 338 ? 26.197 -18.238 3.357 1.00 40.28 338 ALA A N 1
ATOM 2470 C CA . ALA A 1 338 ? 26.408 -19.400 4.225 1.00 40.28 338 ALA A CA 1
ATOM 2471 C C . ALA A 1 338 ? 25.411 -19.467 5.396 1.00 40.28 338 ALA A C 1
ATOM 2473 O O . ALA A 1 338 ? 24.856 -20.535 5.649 1.00 40.28 338 ALA A O 1
ATOM 2474 N N . ASP A 1 339 ? 25.120 -18.331 6.043 1.00 38.75 339 ASP A N 1
ATOM 2475 C CA . ASP A 1 339 ? 24.311 -18.298 7.275 1.00 38.75 339 ASP A CA 1
ATOM 2476 C C . ASP A 1 339 ? 22.917 -17.679 7.091 1.00 38.75 339 ASP A C 1
ATOM 2478 O O . ASP A 1 339 ? 22.030 -17.890 7.916 1.00 38.75 339 ASP A O 1
ATOM 2482 N N . ALA A 1 340 ? 22.684 -16.934 6.003 1.00 40.84 340 ALA A N 1
ATOM 2483 C CA . ALA A 1 340 ? 21.386 -16.300 5.757 1.00 40.84 340 ALA A CA 1
ATOM 2484 C C . ALA A 1 340 ? 20.322 -17.284 5.243 1.00 40.84 340 ALA A C 1
ATOM 2486 O O . ALA A 1 340 ? 19.137 -16.965 5.291 1.00 40.84 340 ALA A O 1
ATOM 2487 N N . GLY A 1 341 ? 20.723 -18.475 4.779 1.00 47.47 341 GLY A N 1
ATOM 2488 C CA . GLY A 1 341 ? 19.823 -19.525 4.309 1.00 47.47 341 GLY A CA 1
ATOM 2489 C C . GLY A 1 341 ? 18.707 -18.983 3.418 1.00 47.47 341 GLY A C 1
ATOM 2490 O O . GLY A 1 341 ? 18.932 -18.213 2.497 1.00 47.47 341 GLY A O 1
ATOM 2491 N N . ASP A 1 342 ? 17.484 -19.366 3.734 1.00 41.84 342 ASP A N 1
ATOM 2492 C CA . ASP A 1 342 ? 16.256 -18.927 3.088 1.00 41.84 342 ASP A CA 1
ATOM 2493 C C . ASP A 1 342 ? 15.991 -17.403 3.251 1.00 41.84 342 ASP A C 1
ATOM 2495 O O . ASP A 1 342 ? 15.334 -16.777 2.420 1.00 41.84 342 ASP A O 1
ATOM 2499 N N . ALA A 1 343 ? 16.532 -16.763 4.287 1.00 44.41 343 ALA A N 1
ATOM 2500 C CA . ALA A 1 343 ? 16.111 -15.458 4.788 1.00 44.41 343 ALA A CA 1
ATOM 2501 C C . ALA A 1 343 ? 16.377 -14.247 3.869 1.00 44.41 343 ALA A C 1
ATOM 2503 O O . ALA A 1 343 ? 15.910 -13.141 4.151 1.00 44.41 343 ALA A O 1
ATOM 2504 N N . TRP A 1 344 ? 17.041 -14.456 2.728 1.00 41.75 344 TRP A N 1
ATOM 2505 C CA . TRP A 1 344 ? 17.149 -13.470 1.649 1.00 41.75 344 TRP A CA 1
ATOM 2506 C C . TRP A 1 344 ? 15.784 -13.036 1.088 1.00 41.75 344 TRP A C 1
ATOM 2508 O O . TRP A 1 344 ? 15.674 -11.919 0.592 1.00 41.75 344 TRP A O 1
ATOM 2518 N N . ARG A 1 345 ? 14.730 -13.867 1.197 1.00 44.44 345 ARG A N 1
ATOM 2519 C CA . ARG A 1 345 ? 13.381 -13.516 0.694 1.00 44.44 345 ARG A CA 1
ATOM 2520 C C . ARG A 1 345 ? 12.660 -12.445 1.522 1.00 44.44 345 ARG A C 1
ATOM 2522 O O . ARG A 1 345 ? 11.600 -11.984 1.109 1.00 44.44 345 ARG A O 1
ATOM 2529 N N . SER A 1 346 ? 13.202 -12.076 2.682 1.00 51.94 346 SER A N 1
ATOM 2530 C CA . SER A 1 346 ? 12.708 -10.955 3.496 1.00 51.94 346 SER A CA 1
ATOM 2531 C C . SER A 1 346 ? 13.263 -9.608 3.030 1.00 51.94 346 SER A C 1
ATOM 2533 O O . SER A 1 346 ? 12.705 -8.568 3.367 1.00 51.94 346 SER A O 1
ATOM 2535 N N . TYR A 1 347 ? 14.360 -9.631 2.270 1.00 64.69 347 TYR A N 1
ATOM 2536 C CA . TYR A 1 347 ? 14.963 -8.459 1.652 1.00 64.69 347 TYR A CA 1
ATOM 2537 C C . TYR A 1 347 ? 14.405 -8.270 0.235 1.00 64.69 347 TYR A C 1
ATOM 2539 O O . TYR A 1 347 ? 13.873 -9.197 -0.373 1.00 64.69 347 TYR A O 1
ATOM 2547 N N . ALA A 1 348 ? 14.528 -7.062 -0.307 1.00 74.12 348 ALA A N 1
ATOM 2548 C CA . ALA A 1 348 ? 14.314 -6.762 -1.716 1.00 74.12 348 ALA A CA 1
ATOM 2549 C C . ALA A 1 348 ? 15.658 -6.918 -2.453 1.00 74.12 348 ALA A C 1
ATOM 2551 O O . ALA A 1 348 ? 16.379 -5.926 -2.588 1.00 74.12 348 ALA A O 1
ATOM 2552 N N . PRO A 1 349 ? 16.061 -8.130 -2.890 1.00 74.12 349 PRO A N 1
ATOM 2553 C CA . PRO A 1 349 ? 17.389 -8.348 -3.447 1.00 74.12 349 PRO A CA 1
ATOM 2554 C C . PRO A 1 349 ? 17.635 -7.456 -4.664 1.00 74.12 349 PRO A C 1
ATOM 2556 O O . PRO A 1 349 ? 16.745 -7.206 -5.484 1.00 74.12 349 PRO A O 1
ATOM 2559 N N . LEU A 1 350 ? 18.872 -6.984 -4.792 1.00 81.50 350 LEU A N 1
ATOM 2560 C CA . LEU A 1 350 ? 19.293 -6.236 -5.967 1.00 81.50 350 LEU A CA 1
ATOM 2561 C C . LEU A 1 350 ? 19.371 -7.195 -7.162 1.00 81.50 350 LEU A C 1
ATOM 2563 O O . LEU A 1 350 ? 20.127 -8.164 -7.153 1.00 81.50 350 LEU A O 1
ATOM 2567 N N . GLY A 1 351 ? 18.563 -6.924 -8.189 1.00 77.12 351 GLY A N 1
ATOM 2568 C CA . GLY A 1 351 ? 18.651 -7.610 -9.477 1.00 77.12 351 GLY A CA 1
ATOM 2569 C C . GLY A 1 351 ? 19.904 -7.201 -10.269 1.00 77.12 351 GLY A C 1
ATOM 2570 O O . GLY A 1 351 ? 20.777 -6.510 -9.745 1.00 77.12 351 GLY A O 1
ATOM 2571 N N . PRO A 1 352 ? 19.997 -7.570 -11.558 1.00 79.12 352 PRO A N 1
ATOM 2572 C CA . PRO A 1 352 ? 21.151 -7.243 -12.391 1.00 79.12 352 PRO A CA 1
ATOM 2573 C C . PRO A 1 352 ? 21.167 -5.755 -12.801 1.00 79.12 352 PRO A C 1
ATOM 2575 O O . PRO A 1 352 ? 20.720 -5.376 -13.891 1.00 79.12 352 PRO A O 1
ATOM 2578 N N . LEU A 1 353 ? 21.643 -4.887 -11.907 1.00 87.00 353 LEU A N 1
ATOM 2579 C CA . LEU A 1 353 ? 21.670 -3.429 -12.047 1.00 87.00 353 LEU A CA 1
ATOM 2580 C C . LEU A 1 353 ? 22.439 -2.962 -13.291 1.00 87.00 353 LEU A C 1
ATOM 2582 O O . LEU A 1 353 ? 21.961 -2.080 -14.001 1.00 87.00 353 LEU A O 1
ATOM 2586 N N . ALA A 1 354 ? 23.580 -3.569 -13.610 1.00 83.06 354 ALA A N 1
ATOM 2587 C CA . ALA A 1 354 ? 24.464 -3.211 -14.715 1.00 83.06 354 ALA A CA 1
ATOM 2588 C C . ALA A 1 354 ? 23.859 -3.520 -16.081 1.00 83.06 354 ALA A C 1
ATOM 2590 O O . ALA A 1 354 ? 24.188 -2.859 -17.069 1.00 83.06 354 ALA A O 1
ATOM 2591 N N . ARG A 1 355 ? 22.924 -4.475 -16.145 1.00 82.81 355 ARG A N 1
ATOM 2592 C CA . ARG A 1 355 ? 22.111 -4.690 -17.347 1.00 82.81 355 ARG A CA 1
ATOM 2593 C C . ARG A 1 355 ? 21.090 -3.582 -17.552 1.00 82.81 355 ARG A C 1
ATOM 2595 O O . ARG A 1 355 ? 20.693 -3.366 -18.688 1.00 82.81 355 ARG A O 1
ATOM 2602 N N . LYS A 1 356 ? 20.659 -2.893 -16.496 1.00 87.81 356 LYS A N 1
ATOM 2603 C CA . LYS A 1 356 ? 19.583 -1.899 -16.551 1.00 87.81 356 LYS A CA 1
ATOM 2604 C C . LYS A 1 356 ? 20.096 -0.468 -16.627 1.00 87.81 356 LYS A C 1
ATOM 2606 O O . LYS A 1 356 ? 19.627 0.288 -17.470 1.00 87.81 356 LYS A O 1
ATOM 2611 N N . TYR A 1 357 ? 21.040 -0.110 -15.769 1.00 89.69 357 TYR A N 1
ATOM 2612 C CA . TYR A 1 357 ? 21.449 1.264 -15.517 1.00 89.69 357 TYR A CA 1
ATOM 2613 C C . TYR A 1 357 ? 22.856 1.560 -16.064 1.00 89.69 357 TYR A C 1
ATOM 2615 O O . TYR A 1 357 ? 23.700 0.672 -16.231 1.00 89.69 357 TYR A O 1
ATOM 2623 N N . SER A 1 358 ? 23.118 2.833 -16.350 1.00 88.88 358 SER A N 1
ATOM 2624 C CA . SER A 1 358 ? 24.456 3.427 -16.250 1.00 88.88 358 SER A CA 1
ATOM 2625 C C . SER A 1 358 ? 24.650 4.030 -14.858 1.00 88.88 358 SER A C 1
ATOM 2627 O O . SER A 1 358 ? 23.690 4.150 -14.092 1.00 88.88 358 SER A O 1
ATOM 2629 N N . ILE A 1 359 ? 25.865 4.464 -14.526 1.00 88.94 359 ILE A N 1
ATOM 2630 C CA . ILE A 1 359 ? 26.104 5.111 -13.230 1.00 88.94 359 ILE A CA 1
ATOM 2631 C C . ILE A 1 359 ? 25.307 6.380 -13.059 1.00 88.94 359 ILE A C 1
ATOM 2633 O O . ILE A 1 359 ? 24.705 6.538 -12.009 1.00 88.94 359 ILE A O 1
ATOM 2637 N N . GLU A 1 360 ? 25.267 7.252 -14.065 1.00 91.06 360 GLU A N 1
ATOM 2638 C CA . GLU A 1 360 ? 24.525 8.508 -13.934 1.00 91.06 360 GLU A CA 1
ATOM 2639 C C . GLU A 1 360 ? 23.039 8.235 -13.709 1.00 91.06 360 GLU A C 1
ATOM 2641 O O . GLU A 1 360 ? 22.426 8.842 -12.839 1.00 91.06 360 GLU A O 1
ATOM 2646 N N . SER A 1 361 ? 22.468 7.261 -14.427 1.00 92.62 361 SER A N 1
ATOM 2647 C CA . SER A 1 361 ? 21.058 6.906 -14.241 1.00 92.62 361 SER A CA 1
ATOM 2648 C C . SER A 1 361 ? 20.767 6.230 -12.903 1.00 92.62 361 SER A C 1
ATOM 2650 O O . SER A 1 361 ? 19.713 6.478 -12.323 1.00 92.62 361 SER A O 1
ATOM 2652 N N . LEU A 1 362 ? 21.678 5.387 -12.398 1.00 94.00 362 LEU A N 1
ATOM 2653 C CA . LEU A 1 362 ? 21.507 4.768 -11.087 1.00 94.00 362 LEU A CA 1
ATOM 2654 C C . LEU A 1 362 ? 21.700 5.808 -9.984 1.00 94.00 362 LEU A C 1
ATOM 2656 O O . LEU A 1 362 ? 20.895 5.851 -9.069 1.00 94.00 362 LEU A O 1
ATOM 2660 N N . ALA A 1 363 ? 22.703 6.679 -10.092 1.00 94.62 363 ALA A N 1
ATOM 2661 C CA . ALA A 1 363 ? 22.936 7.767 -9.149 1.00 94.62 363 ALA A CA 1
ATOM 2662 C C . ALA A 1 363 ? 21.739 8.725 -9.098 1.00 94.62 363 ALA A C 1
ATOM 2664 O O . ALA A 1 363 ? 21.280 9.054 -8.013 1.00 94.62 363 ALA A O 1
ATOM 2665 N N . ALA A 1 364 ? 21.181 9.104 -10.252 1.00 93.81 364 ALA A N 1
ATOM 2666 C CA . ALA A 1 364 ? 19.968 9.917 -10.311 1.00 93.81 364 ALA A CA 1
ATOM 2667 C C . ALA A 1 364 ? 18.766 9.210 -9.664 1.00 93.81 364 ALA A C 1
ATOM 2669 O O . ALA A 1 364 ? 18.016 9.837 -8.926 1.00 93.81 364 ALA A O 1
ATOM 2670 N N . PHE A 1 365 ? 18.604 7.900 -9.893 1.00 94.62 365 PHE A N 1
ATOM 2671 C CA . PHE A 1 365 ? 17.558 7.116 -9.234 1.00 94.62 365 PHE A CA 1
ATOM 2672 C C . PHE A 1 365 ? 17.759 7.021 -7.715 1.00 94.62 365 PHE A C 1
ATOM 2674 O O . PHE A 1 365 ? 16.782 7.079 -6.986 1.00 94.62 365 PHE A O 1
ATOM 2681 N N . LEU A 1 366 ? 18.994 6.857 -7.234 1.00 96.06 366 LEU A N 1
ATOM 2682 C CA . LEU A 1 366 ? 19.293 6.789 -5.799 1.00 96.06 366 LEU A CA 1
ATOM 2683 C C . LEU A 1 366 ? 19.085 8.139 -5.100 1.00 96.06 366 LEU A C 1
ATOM 2685 O O . LEU A 1 366 ? 18.671 8.149 -3.946 1.00 96.06 366 LEU A O 1
ATOM 2689 N N . ALA A 1 367 ? 19.355 9.245 -5.798 1.00 95.38 367 ALA A N 1
ATOM 2690 C CA . ALA A 1 367 ? 19.164 10.598 -5.285 1.00 95.38 367 ALA A CA 1
ATOM 2691 C C . ALA A 1 367 ? 17.681 10.969 -5.129 1.00 95.38 367 ALA A C 1
ATOM 2693 O O . ALA A 1 367 ? 17.333 11.663 -4.186 1.00 95.38 367 ALA A O 1
ATOM 2694 N N . ASP A 1 368 ? 16.814 10.510 -6.040 1.00 93.81 368 ASP A N 1
ATOM 2695 C CA . ASP A 1 368 ? 15.362 10.708 -5.943 1.00 93.81 368 ASP A CA 1
ATOM 2696 C C . ASP A 1 368 ? 14.601 9.499 -6.530 1.00 93.81 368 ASP A C 1
ATOM 2698 O O . ASP A 1 368 ? 14.191 9.493 -7.702 1.00 93.81 368 ASP A O 1
ATOM 2702 N N . PRO A 1 369 ? 14.407 8.430 -5.733 1.00 92.75 369 PRO A N 1
ATOM 2703 C CA . PRO A 1 369 ? 13.699 7.240 -6.195 1.00 92.75 369 PRO A CA 1
ATOM 2704 C C . PRO A 1 369 ? 12.232 7.532 -6.536 1.00 92.75 369 PRO A C 1
ATOM 2706 O O . PRO A 1 369 ? 11.679 6.936 -7.474 1.00 92.75 369 PRO A O 1
ATOM 2709 N N . LEU A 1 370 ? 11.615 8.455 -5.789 1.00 90.50 370 LEU A N 1
ATOM 2710 C CA . LEU A 1 370 ? 10.187 8.756 -5.841 1.00 90.50 370 LEU A CA 1
ATOM 2711 C C . LEU A 1 370 ? 9.807 9.578 -7.078 1.00 90.50 370 LEU A C 1
ATOM 2713 O O . LEU A 1 370 ? 8.704 9.390 -7.588 1.00 90.50 370 LEU A O 1
ATOM 2717 N N . ALA A 1 371 ? 10.721 10.364 -7.659 1.00 88.88 371 ALA A N 1
ATOM 2718 C CA . ALA A 1 371 ? 10.485 11.049 -8.936 1.00 88.88 371 ALA A CA 1
ATOM 2719 C C . ALA A 1 371 ? 10.079 10.098 -10.072 1.00 88.88 371 ALA A C 1
ATOM 2721 O O . ALA A 1 371 ? 9.250 10.432 -10.916 1.00 88.88 371 ALA A O 1
ATOM 2722 N N . SER A 1 372 ? 10.655 8.893 -10.108 1.00 85.81 372 SER A N 1
ATOM 2723 C CA . SER A 1 372 ? 10.326 7.890 -11.132 1.00 85.81 372 SER A CA 1
ATOM 2724 C C . SER A 1 372 ? 9.336 6.826 -10.658 1.00 85.81 372 SER A C 1
ATOM 2726 O O . SER A 1 372 ? 8.733 6.123 -11.476 1.00 85.81 372 SER A O 1
ATOM 2728 N N . ARG A 1 373 ? 9.195 6.677 -9.337 1.00 87.81 373 ARG A N 1
ATOM 2729 C CA . ARG A 1 373 ? 8.341 5.690 -8.674 1.00 87.81 373 ARG A CA 1
ATOM 2730 C C . ARG A 1 373 ? 7.633 6.346 -7.482 1.00 87.81 373 ARG A C 1
ATOM 2732 O O . ARG A 1 373 ? 8.015 6.062 -6.351 1.00 87.81 373 ARG A O 1
ATOM 2739 N N . PRO A 1 374 ? 6.590 7.163 -7.707 1.00 82.94 374 PRO A N 1
ATOM 2740 C CA . PRO A 1 374 ? 5.936 7.916 -6.631 1.00 82.94 374 PRO A CA 1
ATOM 2741 C C . PRO A 1 374 ? 5.406 7.044 -5.485 1.00 82.94 374 PRO A C 1
ATOM 2743 O O . PRO A 1 374 ? 5.411 7.467 -4.337 1.00 82.94 374 PRO A O 1
ATOM 2746 N N . ASN A 1 375 ? 5.014 5.803 -5.792 1.00 77.62 375 ASN A N 1
ATOM 2747 C CA . ASN A 1 375 ? 4.531 4.809 -4.824 1.00 77.62 375 ASN A CA 1
ATOM 2748 C C . ASN A 1 375 ? 5.542 3.666 -4.609 1.00 77.62 375 ASN A C 1
ATOM 2750 O O . ASN A 1 375 ? 5.188 2.550 -4.232 1.00 77.62 375 ASN A O 1
ATOM 2754 N N . GLY A 1 376 ? 6.815 3.907 -4.934 1.00 81.06 376 GLY A N 1
ATOM 2755 C CA . GLY A 1 376 ? 7.895 2.960 -4.698 1.00 81.06 376 GLY A CA 1
ATOM 2756 C C . GLY A 1 376 ? 8.188 2.804 -3.206 1.00 81.06 376 GLY A C 1
ATOM 2757 O O . GLY A 1 376 ? 8.085 3.752 -2.439 1.00 81.06 376 GLY A O 1
ATOM 2758 N N . LEU A 1 377 ? 8.609 1.604 -2.800 1.00 80.94 377 LEU A N 1
ATOM 2759 C CA . LEU A 1 377 ? 8.958 1.320 -1.401 1.00 80.94 377 LEU A CA 1
ATOM 2760 C C . LEU A 1 377 ? 10.302 1.918 -0.966 1.00 80.94 377 LEU A C 1
ATOM 2762 O O . LEU A 1 377 ? 10.577 1.975 0.225 1.00 80.94 377 LEU A O 1
ATOM 2766 N N . MET A 1 378 ? 11.156 2.309 -1.917 1.00 87.62 378 MET A N 1
ATOM 2767 C CA . MET A 1 378 ? 12.454 2.913 -1.626 1.00 87.62 378 MET A CA 1
ATOM 2768 C C . MET A 1 378 ? 12.253 4.409 -1.349 1.00 87.62 378 MET A C 1
ATOM 2770 O O . MET A 1 378 ? 11.907 5.127 -2.289 1.00 87.62 378 MET A O 1
ATOM 2774 N N . PRO A 1 379 ? 12.456 4.887 -0.108 1.00 87.50 379 PRO A N 1
ATOM 2775 C CA . PRO A 1 379 ? 12.307 6.299 0.196 1.00 87.50 379 PRO A CA 1
ATOM 2776 C C . PRO A 1 379 ? 13.530 7.088 -0.275 1.00 87.50 379 PRO A C 1
ATOM 2778 O O . PRO A 1 379 ? 14.612 6.521 -0.463 1.00 87.50 379 PRO A O 1
ATOM 2781 N N . ASP A 1 380 ? 13.361 8.402 -0.407 1.00 91.19 380 ASP A N 1
ATOM 2782 C CA . ASP A 1 380 ? 14.478 9.333 -0.543 1.00 91.19 380 ASP A CA 1
ATOM 2783 C C . ASP A 1 380 ? 15.381 9.240 0.701 1.00 91.19 380 ASP A C 1
ATOM 2785 O O . ASP A 1 380 ? 14.935 9.430 1.835 1.00 91.19 380 ASP A O 1
ATOM 2789 N N . GLN A 1 381 ? 16.647 8.888 0.472 1.00 90.12 381 GLN A N 1
ATOM 2790 C CA . GLN A 1 381 ? 17.669 8.720 1.508 1.00 90.12 381 GLN A CA 1
ATOM 2791 C C . GLN A 1 381 ? 18.409 10.031 1.829 1.00 90.12 381 GLN A C 1
ATOM 2793 O O . GLN A 1 381 ? 19.333 10.020 2.637 1.00 90.12 381 GLN A O 1
ATOM 2798 N N . GLN A 1 382 ? 18.020 11.145 1.199 1.00 93.38 382 GLN A N 1
ATOM 2799 C CA . GLN A 1 382 ? 18.643 12.467 1.303 1.00 93.38 382 GLN A CA 1
ATOM 2800 C C . GLN A 1 382 ? 20.144 12.454 0.979 1.00 93.38 382 GLN A C 1
ATOM 2802 O O . GLN A 1 382 ? 20.940 13.131 1.627 1.00 93.38 382 GLN A O 1
ATOM 2807 N N . LEU A 1 383 ? 20.529 11.662 -0.025 1.00 95.69 383 LEU A N 1
ATOM 2808 C CA . LEU A 1 383 ? 21.920 11.515 -0.444 1.00 95.69 383 LEU A CA 1
ATOM 2809 C C . LEU A 1 383 ? 22.406 12.760 -1.179 1.00 95.69 383 LEU A C 1
ATOM 2811 O O . LEU A 1 383 ? 21.749 13.260 -2.097 1.00 95.69 383 LEU A O 1
ATOM 2815 N N . GLU A 1 384 ? 23.627 13.190 -0.882 1.00 95.69 384 GLU A N 1
ATOM 2816 C CA . GLU A 1 384 ? 24.300 14.173 -1.717 1.00 95.69 384 GLU A CA 1
ATOM 2817 C C . GLU A 1 384 ? 24.602 13.590 -3.118 1.00 95.69 384 GLU A C 1
ATOM 2819 O O . GLU A 1 384 ? 24.744 12.370 -3.294 1.00 95.69 384 GLU A O 1
ATOM 2824 N N . PRO A 1 385 ? 24.766 14.434 -4.157 1.00 94.88 385 PRO A N 1
ATOM 2825 C CA . PRO A 1 385 ? 25.073 13.957 -5.509 1.00 94.88 385 PRO A CA 1
ATOM 2826 C C . PRO A 1 385 ? 26.334 13.079 -5.586 1.00 94.88 385 PRO A C 1
ATOM 2828 O O . PRO A 1 385 ? 26.397 12.118 -6.357 1.00 94.88 385 PRO A O 1
ATOM 2831 N N . THR A 1 386 ? 27.348 13.393 -4.779 1.00 94.44 386 THR A N 1
ATOM 2832 C CA . THR A 1 386 ? 28.603 12.634 -4.668 1.00 94.44 386 THR A CA 1
ATOM 2833 C C . THR A 1 386 ? 28.391 11.271 -4.014 1.00 94.44 386 THR A C 1
ATOM 2835 O O . THR A 1 386 ? 28.942 10.279 -4.494 1.00 94.44 386 THR A O 1
ATOM 2838 N N . GLU A 1 387 ? 27.563 11.197 -2.973 1.00 96.88 387 GLU A N 1
ATOM 2839 C CA . GLU A 1 387 ? 27.212 9.959 -2.270 1.00 96.88 387 GLU A CA 1
ATOM 2840 C C . GLU A 1 387 ? 26.401 9.022 -3.166 1.00 96.88 387 GLU A C 1
ATOM 2842 O O . GLU A 1 387 ? 26.750 7.850 -3.319 1.00 96.88 387 GLU A O 1
ATOM 2847 N N . SER A 1 388 ? 25.388 9.558 -3.853 1.00 96.56 388 SER A N 1
ATOM 2848 C CA . SER A 1 388 ? 24.577 8.814 -4.825 1.00 96.56 388 SER A CA 1
ATOM 2849 C C . SER A 1 388 ? 25.438 8.211 -5.935 1.00 96.56 388 SER A C 1
ATOM 2851 O O . SER A 1 388 ? 25.289 7.042 -6.302 1.00 96.56 388 SER A O 1
ATOM 2853 N N . ARG A 1 389 ? 26.400 8.988 -6.449 1.00 94.56 389 ARG A N 1
ATOM 2854 C CA . ARG A 1 389 ? 27.361 8.519 -7.454 1.00 94.56 389 ARG A CA 1
ATOM 2855 C C . ARG A 1 389 ? 28.305 7.453 -6.898 1.00 94.56 389 ARG A C 1
ATOM 2857 O O . ARG A 1 389 ? 28.612 6.492 -7.609 1.00 94.56 389 ARG A O 1
ATOM 2864 N N . ALA A 1 390 ? 28.767 7.604 -5.658 1.00 95.56 390 ALA A N 1
ATOM 2865 C CA . ALA A 1 390 ? 29.629 6.628 -4.998 1.00 95.56 390 ALA A CA 1
ATOM 2866 C C . ALA A 1 390 ? 28.923 5.279 -4.827 1.00 95.56 390 ALA A C 1
ATOM 2868 O O . ALA A 1 390 ? 29.456 4.250 -5.246 1.00 95.56 390 ALA A O 1
ATOM 2869 N N . LEU A 1 391 ? 27.692 5.297 -4.309 1.00 95.88 391 LEU A N 1
ATOM 2870 C CA . LEU A 1 391 ? 26.830 4.123 -4.184 1.00 95.88 391 LEU A CA 1
ATOM 2871 C C . LEU A 1 391 ? 26.570 3.462 -5.541 1.00 95.88 391 LEU A C 1
ATOM 2873 O O . LEU A 1 391 ? 26.796 2.263 -5.691 1.00 95.88 391 LEU A O 1
ATOM 2877 N N . ALA A 1 392 ? 26.175 4.233 -6.557 1.00 94.44 392 ALA A N 1
ATOM 2878 C CA . ALA A 1 392 ? 25.946 3.702 -7.900 1.00 94.44 392 ALA A CA 1
ATOM 2879 C C . ALA A 1 392 ? 27.199 3.031 -8.489 1.00 94.44 392 ALA A C 1
ATOM 2881 O O . ALA A 1 392 ? 27.109 1.959 -9.090 1.00 94.44 392 ALA A O 1
ATOM 2882 N N . THR A 1 393 ? 28.372 3.641 -8.290 1.00 92.62 393 THR A N 1
ATOM 2883 C CA . THR A 1 393 ? 29.662 3.087 -8.728 1.00 92.62 393 THR A CA 1
ATOM 2884 C C . THR A 1 393 ? 29.953 1.759 -8.035 1.00 92.62 393 THR A C 1
ATOM 2886 O O . THR A 1 393 ? 30.273 0.777 -8.705 1.00 92.62 393 THR A O 1
ATOM 2889 N N . PHE A 1 394 ? 29.794 1.713 -6.711 1.00 92.75 394 PHE A N 1
ATOM 2890 C CA . PHE A 1 394 ? 29.984 0.504 -5.916 1.00 92.75 394 PHE A CA 1
ATOM 2891 C C . PHE A 1 394 ? 29.053 -0.630 -6.352 1.00 92.75 394 PHE A C 1
ATOM 2893 O O . PHE A 1 394 ? 29.536 -1.710 -6.677 1.00 92.75 394 PHE A O 1
ATOM 2900 N N . LEU A 1 395 ? 27.742 -0.387 -6.413 1.00 91.75 395 LEU A N 1
ATOM 2901 C CA . LEU A 1 395 ? 26.744 -1.420 -6.707 1.00 91.75 395 LEU A CA 1
ATOM 2902 C C . LEU A 1 395 ? 26.955 -2.056 -8.088 1.00 91.75 395 LEU A C 1
ATOM 2904 O O . LEU A 1 395 ? 26.878 -3.276 -8.242 1.00 91.75 395 LEU A O 1
ATOM 2908 N N . LEU A 1 396 ? 27.275 -1.234 -9.090 1.00 88.94 396 LEU A N 1
ATOM 2909 C CA . LEU A 1 396 ? 27.544 -1.707 -10.447 1.00 88.94 396 LEU A CA 1
ATOM 2910 C C . LEU A 1 396 ? 28.888 -2.437 -10.559 1.00 88.94 396 LEU A C 1
ATOM 2912 O O . LEU A 1 396 ? 29.013 -3.371 -11.353 1.00 88.94 396 LEU A O 1
ATOM 2916 N N . GLN A 1 397 ? 29.898 -2.043 -9.780 1.00 85.50 397 GLN A N 1
ATOM 2917 C CA . GLN A 1 397 ? 31.160 -2.778 -9.703 1.00 85.50 397 GLN A CA 1
ATOM 2918 C C . GLN A 1 397 ? 30.978 -4.130 -8.998 1.00 85.50 397 GLN A C 1
ATOM 2920 O O . GLN A 1 397 ? 31.400 -5.153 -9.539 1.00 85.50 397 GLN A O 1
ATOM 2925 N N . TRP A 1 398 ? 30.304 -4.139 -7.848 1.00 85.44 398 TRP A N 1
ATOM 2926 C CA . TRP A 1 398 ? 30.022 -5.325 -7.042 1.00 85.44 398 TRP A CA 1
ATOM 2927 C C . TRP A 1 398 ? 29.305 -6.416 -7.847 1.00 85.44 398 TRP A C 1
ATOM 2929 O O . TRP A 1 398 ? 29.737 -7.571 -7.870 1.00 85.44 398 TRP A O 1
ATOM 2939 N N . GLU A 1 399 ? 28.251 -6.055 -8.584 1.00 80.81 399 GLU A N 1
ATOM 2940 C CA . GLU A 1 399 ? 27.523 -7.009 -9.426 1.00 80.81 399 GLU A CA 1
ATOM 2941 C C . GLU A 1 399 ? 28.428 -7.608 -10.510 1.00 80.81 399 GLU A C 1
ATOM 2943 O O . GLU A 1 399 ? 28.413 -8.819 -10.745 1.00 80.81 399 GLU A O 1
ATOM 2948 N N . ARG A 1 400 ? 29.247 -6.774 -11.169 1.00 75.88 400 ARG A N 1
ATOM 2949 C CA . ARG A 1 400 ? 30.172 -7.232 -12.217 1.00 75.88 400 ARG A CA 1
ATOM 2950 C C . ARG A 1 400 ? 31.190 -8.230 -11.680 1.00 75.88 400 ARG A C 1
ATOM 2952 O O . ARG A 1 400 ? 31.507 -9.197 -12.374 1.00 75.88 400 ARG A O 1
ATOM 2959 N N . GLU A 1 401 ? 31.700 -8.000 -10.476 1.00 76.88 401 GLU A N 1
ATOM 2960 C CA . GLU A 1 401 ? 32.637 -8.903 -9.806 1.00 76.88 401 GLU A CA 1
ATOM 2961 C C . GLU A 1 401 ? 31.965 -10.250 -9.480 1.00 76.88 401 GLU A C 1
ATOM 2963 O O . GLU A 1 401 ? 32.522 -11.297 -9.818 1.00 76.88 401 GLU A O 1
ATOM 2968 N N . ARG A 1 402 ? 30.722 -10.251 -8.966 1.00 72.38 402 ARG A N 1
ATOM 2969 C CA . ARG A 1 402 ? 29.952 -11.490 -8.699 1.00 72.38 402 ARG A CA 1
ATOM 2970 C C . ARG A 1 402 ? 29.525 -12.237 -9.959 1.00 72.38 402 ARG A C 1
ATOM 2972 O O . ARG A 1 402 ? 29.482 -13.465 -9.963 1.00 72.38 402 ARG A O 1
ATOM 2979 N N . ALA A 1 403 ? 29.279 -11.535 -11.063 1.00 65.62 403 ALA A N 1
ATOM 2980 C CA . ALA A 1 403 ? 28.974 -12.147 -12.356 1.00 65.62 403 ALA A CA 1
ATOM 2981 C C . ALA A 1 403 ? 30.196 -12.824 -13.030 1.00 65.62 403 ALA A C 1
ATOM 2983 O O . ALA A 1 403 ? 30.127 -13.173 -14.214 1.00 65.62 403 ALA A O 1
ATOM 2984 N N . ALA A 1 404 ? 31.311 -13.009 -12.307 1.00 60.06 404 ALA A N 1
ATOM 2985 C CA . ALA A 1 404 ? 32.610 -13.460 -12.813 1.00 60.06 404 ALA A CA 1
ATOM 2986 C C . ALA A 1 404 ? 33.141 -12.578 -13.957 1.00 60.06 404 ALA A C 1
ATOM 2988 O O . ALA A 1 404 ? 33.745 -13.062 -14.915 1.00 60.06 404 ALA A O 1
ATOM 2989 N N . GLY A 1 405 ? 32.855 -11.275 -13.909 1.00 51.81 405 GLY A N 1
ATOM 2990 C CA . GLY A 1 405 ? 33.256 -10.339 -14.952 1.00 51.81 405 GLY A CA 1
ATOM 2991 C C . GLY A 1 405 ? 32.551 -10.547 -16.295 1.00 51.81 405 GLY A C 1
ATOM 2992 O O . GLY A 1 405 ? 32.987 -9.947 -17.283 1.00 51.81 405 GLY A O 1
ATOM 2993 N N . ARG A 1 406 ? 31.471 -11.352 -16.366 1.00 49.88 406 ARG A N 1
ATOM 2994 C CA . ARG A 1 406 ? 30.626 -11.430 -17.568 1.00 49.88 406 ARG A CA 1
ATOM 2995 C C . ARG A 1 406 ? 30.152 -10.020 -17.903 1.00 49.88 406 ARG A C 1
ATOM 2997 O O . ARG A 1 406 ? 29.398 -9.406 -17.152 1.00 49.88 406 ARG A O 1
ATOM 3004 N N . ARG A 1 407 ? 30.657 -9.483 -19.017 1.00 48.72 407 ARG A N 1
ATOM 3005 C CA . ARG A 1 407 ? 30.211 -8.191 -19.536 1.00 48.72 407 ARG A CA 1
ATOM 3006 C C . ARG A 1 407 ? 28.703 -8.286 -19.797 1.00 48.72 407 ARG A C 1
ATOM 3008 O O . ARG A 1 407 ? 28.259 -9.347 -20.243 1.00 48.72 407 ARG A O 1
ATOM 3015 N N . PRO A 1 408 ? 27.928 -7.210 -19.560 1.00 53.97 408 PRO A N 1
ATOM 3016 C CA . PRO A 1 408 ? 26.626 -7.088 -20.198 1.00 53.97 408 PRO A CA 1
ATOM 3017 C C . PRO A 1 408 ? 26.805 -7.428 -21.679 1.00 53.97 408 PRO A C 1
ATOM 3019 O O . PRO A 1 408 ? 27.833 -7.051 -22.258 1.00 53.97 408 PRO A O 1
ATOM 3022 N N . ASP A 1 409 ? 25.861 -8.171 -22.261 1.00 51.72 409 ASP A N 1
ATOM 3023 C CA . ASP A 1 409 ? 25.859 -8.436 -23.700 1.00 51.72 409 ASP A CA 1
ATOM 3024 C C . ASP A 1 409 ? 26.177 -7.122 -24.417 1.00 51.72 409 ASP A C 1
ATOM 3026 O O . ASP A 1 409 ? 25.637 -6.079 -24.029 1.00 51.72 409 ASP A O 1
ATOM 3030 N N . ALA A 1 410 ? 27.134 -7.148 -25.358 1.00 50.44 410 ALA A N 1
ATOM 3031 C CA . ALA A 1 410 ? 27.606 -5.936 -26.021 1.00 50.44 410 ALA A CA 1
ATOM 3032 C C . ALA A 1 410 ? 26.382 -5.111 -26.412 1.00 50.44 410 ALA A C 1
ATOM 3034 O O . ALA A 1 410 ? 25.500 -5.642 -27.089 1.00 50.44 410 ALA A O 1
ATOM 3035 N N . VAL A 1 411 ? 26.294 -3.871 -25.911 1.00 54.34 411 VAL A N 1
ATOM 3036 C CA . VAL A 1 411 ? 25.153 -2.985 -26.149 1.00 54.34 411 VAL A CA 1
ATOM 3037 C C . VAL A 1 411 ? 25.015 -2.875 -27.660 1.00 54.34 411 VAL A C 1
ATOM 3039 O O . VAL A 1 411 ? 25.756 -2.131 -28.299 1.00 54.34 411 VAL A O 1
ATOM 3042 N N . ALA A 1 412 ? 24.122 -3.670 -28.254 1.00 55.47 412 ALA A N 1
ATOM 3043 C CA . ALA A 1 412 ? 23.824 -3.558 -29.667 1.00 55.47 412 ALA A CA 1
ATOM 3044 C C . ALA A 1 412 ? 23.410 -2.104 -29.866 1.00 55.47 412 ALA A C 1
ATOM 3046 O O . ALA A 1 412 ? 22.515 -1.637 -29.161 1.00 55.47 412 ALA A O 1
ATOM 3047 N N . SER A 1 413 ? 24.113 -1.361 -30.720 1.00 67.94 413 SER A N 1
ATOM 3048 C CA . SER A 1 413 ? 23.883 0.074 -30.860 1.00 67.94 413 SER A CA 1
ATOM 3049 C C . SER A 1 413 ? 22.402 0.309 -31.143 1.00 67.94 413 SER A C 1
ATOM 3051 O O . SER A 1 413 ? 21.902 -0.072 -32.204 1.00 67.94 413 SER A O 1
ATOM 3053 N N . PHE A 1 414 ? 21.685 0.882 -30.179 1.00 85.44 414 PHE A N 1
ATOM 3054 C CA . PHE A 1 414 ? 20.288 1.220 -30.365 1.00 85.44 414 PHE A CA 1
ATOM 3055 C C . PHE A 1 414 ? 20.232 2.443 -31.272 1.00 85.44 414 PHE A C 1
ATOM 3057 O O . PHE A 1 414 ? 20.715 3.515 -30.911 1.00 85.44 414 PHE A O 1
ATOM 3064 N N . ARG A 1 415 ? 19.671 2.272 -32.467 1.00 89.75 415 ARG A N 1
ATOM 3065 C CA . ARG A 1 415 ? 19.432 3.374 -33.391 1.00 89.75 415 ARG A CA 1
ATOM 3066 C C . ARG A 1 415 ? 17.955 3.710 -33.351 1.00 89.75 415 ARG A C 1
ATOM 3068 O O . ARG A 1 415 ? 17.138 2.915 -33.803 1.00 89.75 415 ARG A O 1
ATOM 3075 N N . PHE A 1 416 ? 17.633 4.887 -32.827 1.00 91.75 416 PHE A N 1
ATOM 3076 C CA . PHE A 1 416 ? 16.262 5.371 -32.791 1.00 91.75 416 PHE A CA 1
ATOM 3077 C C . PHE A 1 416 ? 15.652 5.417 -34.203 1.00 91.75 416 PHE A C 1
ATOM 3079 O O . PHE A 1 416 ? 16.293 5.851 -35.163 1.00 91.75 416 PHE A O 1
ATOM 3086 N N . ASP A 1 417 ? 14.401 4.973 -34.299 1.00 94.44 417 ASP A N 1
ATOM 3087 C CA . ASP A 1 417 ? 13.591 4.965 -35.519 1.00 94.44 417 ASP A CA 1
ATOM 3088 C C . ASP A 1 417 ? 12.251 5.640 -35.190 1.00 94.44 417 ASP A C 1
ATOM 3090 O O . ASP A 1 417 ? 11.474 5.091 -34.398 1.00 94.44 417 ASP A O 1
ATOM 3094 N N . PRO A 1 418 ? 11.975 6.825 -35.762 1.00 93.81 418 PRO A N 1
ATOM 3095 C CA . PRO A 1 418 ? 10.761 7.573 -35.467 1.00 93.81 418 PRO A CA 1
ATOM 3096 C C . PRO A 1 418 ? 9.489 6.882 -35.975 1.00 93.81 418 PRO A C 1
ATOM 3098 O O . PRO A 1 418 ? 8.438 7.036 -35.357 1.00 93.81 418 PRO A O 1
ATOM 3101 N N . ALA A 1 419 ? 9.550 6.098 -37.057 1.00 95.69 419 ALA A N 1
ATOM 3102 C CA . ALA A 1 419 ? 8.379 5.387 -37.568 1.00 95.69 419 ALA A CA 1
ATOM 3103 C C . ALA A 1 419 ? 7.968 4.251 -36.620 1.00 95.69 419 ALA A C 1
ATOM 3105 O O . ALA A 1 419 ? 6.779 4.076 -36.345 1.00 95.69 419 ALA A O 1
ATOM 3106 N N . ARG A 1 420 ? 8.950 3.529 -36.064 1.00 96.06 420 ARG A N 1
ATOM 3107 C CA . ARG A 1 420 ? 8.718 2.548 -34.990 1.00 96.06 420 ARG A CA 1
ATOM 3108 C C . ARG A 1 420 ? 8.143 3.203 -33.741 1.00 96.06 420 ARG A C 1
ATOM 3110 O O . ARG A 1 420 ? 7.193 2.683 -33.173 1.00 96.06 420 ARG A O 1
ATOM 3117 N N . ALA A 1 421 ? 8.657 4.370 -33.355 1.00 93.62 421 ALA A N 1
ATOM 3118 C CA . ALA A 1 421 ? 8.159 5.094 -32.188 1.00 93.62 421 ALA A CA 1
ATOM 3119 C C . ALA A 1 421 ? 6.682 5.514 -32.326 1.00 93.62 421 ALA A C 1
ATOM 3121 O O . ALA A 1 421 ? 5.930 5.418 -31.359 1.00 93.62 421 ALA A O 1
ATOM 3122 N N . VAL A 1 422 ? 6.241 5.927 -33.522 1.00 93.06 422 VAL A N 1
ATOM 3123 C CA . VAL A 1 422 ? 4.821 6.229 -33.785 1.00 93.06 422 VAL A CA 1
ATOM 3124 C C . VAL A 1 422 ? 3.951 4.983 -33.615 1.00 93.06 422 VAL A C 1
ATOM 3126 O O . VAL A 1 422 ? 2.916 5.048 -32.955 1.00 93.06 422 VAL A O 1
ATOM 3129 N N . ARG A 1 423 ? 4.376 3.835 -34.157 1.00 94.75 423 ARG A N 1
ATOM 3130 C CA . ARG A 1 423 ? 3.644 2.574 -33.966 1.00 94.75 423 ARG A CA 1
ATOM 3131 C C . ARG A 1 423 ? 3.643 2.133 -32.506 1.00 94.75 423 ARG A C 1
ATOM 3133 O O . ARG A 1 423 ? 2.603 1.729 -32.001 1.00 94.75 423 ARG A O 1
ATOM 3140 N N . GLY A 1 424 ? 4.765 2.282 -31.808 1.00 94.00 424 GLY A N 1
ATOM 3141 C CA . GLY A 1 424 ? 4.881 1.963 -30.389 1.00 94.00 424 GLY A CA 1
ATOM 3142 C C . GLY A 1 424 ? 3.946 2.787 -29.510 1.00 94.00 424 GLY A C 1
ATOM 3143 O O . GLY A 1 424 ? 3.393 2.249 -28.559 1.00 94.00 424 GLY A O 1
ATOM 3144 N N . ALA A 1 425 ? 3.698 4.055 -29.851 1.00 92.06 425 ALA A N 1
ATOM 3145 C CA . ALA A 1 425 ? 2.712 4.877 -29.149 1.00 92.06 425 ALA A CA 1
ATOM 3146 C C . ALA A 1 425 ? 1.285 4.315 -29.282 1.00 92.06 425 ALA A C 1
ATOM 3148 O O . ALA A 1 425 ? 0.558 4.271 -28.293 1.00 92.06 425 ALA A O 1
ATOM 3149 N N . ALA A 1 426 ? 0.905 3.834 -30.471 1.00 91.12 426 ALA A N 1
ATOM 3150 C CA . ALA A 1 426 ? -0.380 3.160 -30.669 1.00 91.12 426 ALA A CA 1
ATOM 3151 C C . ALA A 1 426 ? -0.447 1.842 -29.878 1.00 91.12 426 ALA A C 1
ATOM 3153 O O . ALA A 1 426 ? -1.390 1.626 -29.121 1.00 91.12 426 ALA A O 1
ATOM 3154 N N . ARG A 1 427 ? 0.608 1.013 -29.942 1.00 91.56 427 ARG A N 1
ATOM 3155 C CA . ARG A 1 427 ? 0.697 -0.232 -29.155 1.00 91.56 427 ARG A CA 1
ATOM 3156 C C . ARG A 1 427 ? 0.581 0.016 -27.652 1.00 91.56 427 ARG A C 1
ATOM 3158 O O . ARG A 1 427 ? -0.056 -0.765 -26.961 1.00 91.56 427 ARG A O 1
ATOM 3165 N N . PHE A 1 428 ? 1.169 1.098 -27.147 1.00 92.00 428 PHE A N 1
ATOM 3166 C CA . PHE A 1 428 ? 1.112 1.459 -25.731 1.00 92.00 428 PHE A CA 1
ATOM 3167 C C . PHE A 1 428 ? -0.325 1.701 -25.243 1.00 92.00 428 PHE A C 1
ATOM 3169 O O . PHE A 1 428 ? -0.669 1.294 -24.133 1.00 92.00 428 PHE A O 1
ATOM 3176 N N . ALA A 1 429 ? -1.161 2.332 -26.075 1.00 90.12 429 ALA A N 1
ATOM 3177 C CA . ALA A 1 429 ? -2.582 2.523 -25.796 1.00 90.12 429 ALA A CA 1
ATOM 3178 C C . ALA A 1 429 ? -3.368 1.207 -25.922 1.00 90.12 429 ALA A C 1
ATOM 3180 O O . ALA A 1 429 ? -4.107 0.854 -25.005 1.00 90.12 429 ALA A O 1
ATOM 3181 N N . ASP A 1 430 ? -3.170 0.472 -27.022 1.00 88.69 430 ASP A N 1
ATOM 3182 C CA . ASP A 1 430 ? -3.932 -0.740 -27.365 1.00 88.69 430 ASP A CA 1
ATOM 3183 C C . ASP A 1 430 ? -3.699 -1.896 -26.387 1.00 88.69 430 ASP A C 1
ATOM 3185 O O . ASP A 1 430 ? -4.630 -2.603 -26.014 1.00 88.69 430 ASP A O 1
ATOM 3189 N N . VAL A 1 431 ? -2.451 -2.080 -25.953 1.00 88.94 431 VAL A N 1
ATOM 3190 C CA . VAL A 1 431 ? -2.069 -3.097 -24.960 1.00 88.94 431 VAL A CA 1
ATOM 3191 C C . VAL A 1 431 ? -2.524 -2.688 -23.554 1.00 88.94 431 VAL A C 1
ATOM 3193 O O . VAL A 1 431 ? -2.614 -3.524 -22.662 1.00 88.94 431 VAL A O 1
ATOM 3196 N N . GLY A 1 432 ? -2.825 -1.401 -23.354 1.00 89.75 432 GLY A N 1
ATOM 3197 C CA . GLY A 1 432 ? -3.294 -0.850 -22.088 1.00 89.75 432 GLY A CA 1
ATOM 3198 C C . GLY A 1 432 ? -2.209 -0.515 -21.083 1.00 89.75 432 GLY A C 1
ATOM 3199 O O . GLY A 1 432 ? -2.500 -0.383 -19.897 1.00 89.75 432 GLY A O 1
ATOM 3200 N N . CYS A 1 433 ? -0.968 -0.313 -21.531 1.00 91.62 433 CYS A N 1
ATOM 3201 C CA . CYS A 1 433 ? 0.118 0.153 -20.667 1.00 91.62 433 CYS A CA 1
ATOM 3202 C C . CYS A 1 433 ? -0.271 1.445 -19.925 1.00 91.62 433 CYS A C 1
ATOM 3204 O O . CYS A 1 433 ? 0.046 1.611 -18.748 1.00 91.62 433 CYS A O 1
ATOM 3206 N N . ALA A 1 434 ? -1.019 2.319 -20.604 1.00 91.62 434 ALA A N 1
ATOM 3207 C CA . ALA A 1 434 ? -1.557 3.573 -20.080 1.00 91.62 434 ALA A CA 1
ATOM 3208 C C . ALA A 1 434 ? -2.589 3.419 -18.943 1.00 91.62 434 ALA A C 1
ATOM 3210 O O . ALA A 1 434 ? -2.958 4.415 -18.332 1.00 91.62 434 ALA A O 1
ATOM 3211 N N . ALA A 1 435 ? -3.073 2.207 -18.646 1.00 90.69 435 ALA A N 1
ATOM 3212 C CA . ALA A 1 435 ? -3.953 1.977 -17.498 1.00 90.69 435 ALA A CA 1
ATOM 3213 C C . ALA A 1 435 ? -3.198 2.015 -16.160 1.00 90.69 435 ALA A C 1
ATOM 3215 O O . ALA A 1 435 ? -3.808 2.220 -15.115 1.00 90.69 435 ALA A O 1
ATOM 3216 N N . CYS A 1 436 ? -1.877 1.817 -16.199 1.00 89.88 436 CYS A N 1
ATOM 3217 C CA . CYS A 1 436 ? -1.018 1.863 -15.018 1.00 89.88 436 CYS A CA 1
ATOM 3218 C C . CYS A 1 436 ? 0.097 2.902 -15.152 1.00 89.88 436 CYS A C 1
ATOM 3220 O O . CYS A 1 436 ? 0.528 3.453 -14.147 1.00 89.88 436 CYS A O 1
ATOM 3222 N N . HIS A 1 437 ? 0.616 3.128 -16.358 1.00 91.50 437 HIS A N 1
ATOM 3223 C CA . HIS A 1 437 ? 1.791 3.959 -16.576 1.00 91.50 437 HIS A CA 1
ATOM 3224 C C . HIS A 1 437 ? 1.441 5.315 -17.170 1.00 91.50 437 HIS A C 1
ATOM 3226 O O . HIS A 1 437 ? 0.970 5.397 -18.307 1.00 91.50 437 HIS A O 1
ATOM 3232 N N . ASP A 1 438 ? 1.827 6.370 -16.461 1.00 81.75 438 ASP A N 1
ATOM 3233 C CA . ASP A 1 438 ? 1.814 7.711 -17.021 1.00 81.75 438 ASP A CA 1
ATOM 3234 C C . ASP A 1 438 ? 2.941 7.886 -18.040 1.00 81.75 438 ASP A C 1
ATOM 3236 O O . ASP A 1 438 ? 4.122 7.594 -17.791 1.00 81.75 438 ASP A O 1
ATOM 3240 N N . ARG A 1 439 ? 2.545 8.375 -19.216 1.00 75.62 439 ARG A N 1
ATOM 3241 C CA . ARG A 1 439 ? 3.459 8.816 -20.258 1.00 75.62 439 ARG A CA 1
ATOM 3242 C C . ARG A 1 439 ? 2.841 9.913 -21.102 1.00 75.62 439 ARG A C 1
ATOM 3244 O O . ARG A 1 439 ? 1.766 9.743 -21.684 1.00 75.62 439 ARG A O 1
ATOM 3251 N N . THR A 1 440 ? 3.554 11.023 -21.215 1.00 60.78 440 THR A N 1
ATOM 3252 C CA . THR A 1 440 ? 3.135 12.126 -22.073 1.00 60.78 440 THR A CA 1
ATOM 3253 C C . THR A 1 440 ? 3.509 11.838 -23.529 1.00 60.78 440 THR A C 1
ATOM 3255 O O . THR A 1 440 ? 4.623 11.423 -23.856 1.00 60.78 440 THR A O 1
ATOM 3258 N N . ALA A 1 441 ? 2.559 12.025 -24.446 1.00 49.78 441 ALA A N 1
ATOM 3259 C CA . ALA A 1 441 ? 2.842 12.016 -25.874 1.00 49.78 441 ALA A CA 1
ATOM 3260 C C . ALA A 1 441 ? 3.710 13.228 -26.252 1.00 49.78 441 ALA A C 1
ATOM 3262 O O . ALA A 1 441 ? 3.739 14.245 -25.552 1.00 49.78 441 ALA A O 1
ATOM 3263 N N . VAL A 1 442 ? 4.365 13.167 -27.416 1.00 43.66 442 VAL A N 1
ATOM 3264 C CA . VAL A 1 442 ? 4.972 14.350 -28.046 1.00 43.66 442 VAL A CA 1
ATOM 3265 C C . VAL A 1 442 ? 3.883 15.433 -28.132 1.00 43.66 442 VAL A C 1
ATOM 3267 O O . VAL A 1 442 ? 2.921 15.241 -28.873 1.00 43.66 442 VAL A O 1
ATOM 3270 N N . ARG A 1 443 ? 4.044 16.545 -27.382 1.00 41.72 443 ARG A N 1
ATOM 3271 C CA . ARG A 1 443 ? 3.067 17.639 -27.093 1.00 41.72 443 ARG A CA 1
ATOM 3272 C C . ARG A 1 443 ? 2.295 17.562 -25.757 1.00 41.72 443 ARG A C 1
ATOM 3274 O O . ARG A 1 443 ? 1.246 18.190 -25.636 1.00 41.72 443 ARG A O 1
ATOM 3281 N N . SER A 1 444 ? 2.808 16.861 -24.746 1.00 56.97 444 SER A N 1
ATOM 3282 C CA . SER A 1 444 ? 2.355 16.985 -23.342 1.00 56.97 444 SER A CA 1
ATOM 3283 C C . SER A 1 444 ? 0.917 16.518 -23.057 1.00 56.97 444 SER A C 1
ATOM 3285 O O . SER A 1 444 ? 0.347 16.883 -22.034 1.00 56.97 444 SER A O 1
ATOM 3287 N N . THR A 1 445 ? 0.311 15.713 -23.937 1.00 60.59 445 THR A N 1
ATOM 3288 C CA . THR A 1 445 ? -0.998 15.080 -23.681 1.00 60.59 445 THR A CA 1
ATOM 3289 C C . THR A 1 445 ? -0.774 13.631 -23.241 1.00 60.59 445 THR A C 1
ATOM 3291 O O . THR A 1 445 ? -0.085 12.913 -23.970 1.00 60.59 445 THR A O 1
ATOM 3294 N N . PRO A 1 446 ? -1.298 13.177 -22.089 1.00 74.44 446 PRO A N 1
ATOM 3295 C CA . PRO A 1 446 ? -1.203 11.775 -21.682 1.00 74.44 446 PRO A CA 1
ATOM 3296 C C . PRO A 1 446 ? -1.827 10.842 -22.723 1.00 74.44 446 PRO A C 1
ATOM 3298 O O . PRO A 1 446 ? -2.868 11.158 -23.305 1.00 74.44 446 PRO A O 1
ATOM 3301 N N . ILE A 1 447 ? -1.196 9.694 -22.969 1.00 84.31 447 ILE A N 1
ATOM 3302 C CA . ILE A 1 447 ? -1.811 8.634 -23.777 1.00 84.31 447 ILE A CA 1
ATOM 3303 C C . ILE A 1 447 ? -2.848 7.928 -22.909 1.00 84.31 447 ILE A C 1
ATOM 3305 O O . ILE A 1 447 ? -2.516 7.461 -21.826 1.00 84.31 447 ILE A O 1
ATOM 3309 N N . ALA A 1 448 ? -4.089 7.838 -23.384 1.00 86.88 448 ALA A N 1
ATOM 3310 C CA . ALA A 1 448 ? -5.130 7.067 -22.714 1.00 86.88 448 ALA A CA 1
ATOM 3311 C C . ALA A 1 448 ? -5.051 5.584 -23.106 1.00 86.88 448 ALA A C 1
ATOM 3313 O O . ALA A 1 448 ? -4.710 5.250 -24.242 1.00 86.88 448 ALA A O 1
ATOM 3314 N N . SER A 1 449 ? -5.400 4.700 -22.170 1.00 89.06 449 SER A N 1
ATOM 3315 C CA . SER A 1 449 ? -5.584 3.277 -22.460 1.00 89.06 449 SER A CA 1
ATOM 3316 C C . SER A 1 449 ? -6.779 3.079 -23.391 1.00 89.06 449 SER A C 1
ATOM 3318 O O . SER A 1 449 ? -7.827 3.691 -23.189 1.00 89.06 449 SER A O 1
ATOM 3320 N N . ALA A 1 450 ? -6.628 2.211 -24.391 1.00 88.50 450 ALA A N 1
ATOM 3321 C CA . ALA A 1 450 ? -7.723 1.775 -25.254 1.00 88.50 450 ALA A CA 1
ATOM 3322 C C . ALA A 1 450 ? -8.356 0.452 -24.778 1.00 88.50 450 ALA A C 1
ATOM 3324 O O . ALA A 1 450 ? -9.313 -0.023 -25.393 1.00 88.50 450 ALA A O 1
ATOM 3325 N N . LEU A 1 451 ? -7.848 -0.145 -23.688 1.00 85.94 451 LEU A N 1
ATOM 3326 C CA . LEU A 1 451 ? -8.457 -1.336 -23.097 1.00 85.94 451 LEU A CA 1
ATOM 3327 C C . LEU A 1 451 ? -9.846 -1.014 -22.550 1.00 85.94 451 LEU A C 1
ATOM 3329 O O . LEU A 1 451 ? -10.036 -0.068 -21.788 1.00 85.94 451 LEU A O 1
ATOM 3333 N N . VAL A 1 452 ? -10.801 -1.872 -22.893 1.00 86.69 452 VAL A N 1
ATOM 3334 C CA . VAL A 1 452 ? -12.150 -1.843 -22.334 1.00 86.69 452 VAL A CA 1
ATOM 3335 C C . VAL A 1 452 ? -12.258 -2.950 -21.299 1.00 86.69 452 VAL A C 1
ATOM 3337 O O . VAL A 1 452 ? -12.016 -4.118 -21.602 1.00 86.69 452 VAL A O 1
ATOM 3340 N N . ALA A 1 453 ? -12.646 -2.584 -20.084 1.00 90.69 453 ALA A N 1
ATOM 3341 C CA . ALA A 1 453 ? -12.787 -3.498 -18.964 1.00 90.69 453 ALA A CA 1
ATOM 3342 C C . ALA A 1 453 ? -14.140 -3.290 -18.258 1.00 90.69 453 ALA A C 1
ATOM 3344 O O . ALA A 1 453 ? -14.665 -2.174 -18.245 1.00 90.69 453 ALA A O 1
ATOM 3345 N N . PRO A 1 454 ? -14.739 -4.354 -17.688 1.00 93.62 454 PRO A N 1
ATOM 3346 C CA . PRO A 1 454 ? -15.950 -4.237 -16.881 1.00 93.62 454 PRO A CA 1
ATOM 3347 C C . PRO A 1 454 ? -15.707 -3.386 -15.629 1.00 93.62 454 PRO A C 1
ATOM 3349 O O . PRO A 1 454 ? -14.586 -3.332 -15.117 1.00 93.62 454 PRO A O 1
ATOM 3352 N N . ALA A 1 455 ? -16.773 -2.766 -15.120 1.00 95.06 455 ALA A N 1
ATOM 3353 C CA . ALA A 1 455 ? -16.729 -1.987 -13.885 1.00 95.06 455 ALA A CA 1
ATOM 3354 C C . ALA A 1 455 ? -16.312 -2.860 -12.692 1.00 95.06 455 ALA A C 1
ATOM 3356 O O . ALA A 1 455 ? -16.684 -4.038 -12.624 1.00 95.06 455 ALA A O 1
ATOM 3357 N N . PHE A 1 456 ? -15.581 -2.272 -11.742 1.00 96.31 456 PHE A N 1
ATOM 3358 C CA . PHE A 1 456 ? -15.002 -2.989 -10.603 1.00 96.31 456 PHE A CA 1
ATOM 3359 C C . PHE A 1 456 ? -16.026 -3.829 -9.831 1.00 96.31 456 PHE A C 1
ATOM 3361 O O . PHE A 1 456 ? -15.783 -4.988 -9.512 1.00 96.31 456 PHE A O 1
ATOM 3368 N N . GLU A 1 457 ? -17.199 -3.260 -9.563 1.00 93.19 457 GLU A N 1
ATOM 3369 C CA . GLU A 1 457 ? -18.261 -3.884 -8.770 1.00 93.19 457 GLU A CA 1
ATOM 3370 C C . GLU A 1 457 ? -18.893 -5.105 -9.448 1.00 93.19 457 GLU A C 1
ATOM 3372 O O . GLU A 1 457 ? -19.568 -5.897 -8.797 1.00 93.19 457 GLU A O 1
ATOM 3377 N N . THR A 1 458 ? -18.687 -5.255 -10.758 1.00 93.62 458 THR A N 1
ATOM 3378 C CA . THR A 1 458 ? -19.235 -6.361 -11.557 1.00 93.62 458 THR A CA 1
ATOM 3379 C C . THR A 1 458 ? -18.247 -7.507 -11.742 1.00 93.62 458 THR A C 1
ATOM 3381 O O . THR A 1 458 ? -18.573 -8.501 -12.393 1.00 93.62 458 THR A O 1
ATOM 3384 N N . LEU A 1 459 ? -17.036 -7.373 -11.195 1.00 94.94 459 LEU A N 1
ATOM 3385 C CA . LEU A 1 459 ? -15.994 -8.373 -11.343 1.00 94.94 459 LEU A CA 1
ATOM 3386 C C . LEU A 1 459 ? -16.372 -9.689 -10.650 1.00 94.94 459 LEU A C 1
ATOM 3388 O O . LEU A 1 459 ? -16.708 -9.679 -9.462 1.00 94.94 459 LEU A O 1
ATOM 3392 N N . PRO A 1 460 ? -16.277 -10.832 -11.353 1.00 91.88 460 PRO A N 1
ATOM 3393 C CA . PRO A 1 460 ? -16.439 -12.133 -10.723 1.00 91.88 460 PRO A CA 1
ATOM 3394 C C . PRO A 1 460 ? -15.264 -12.436 -9.782 1.00 91.88 460 PRO A C 1
ATOM 3396 O O . PRO A 1 460 ? -14.151 -11.939 -9.960 1.00 91.88 460 PRO A O 1
ATOM 3399 N N . GLY A 1 461 ? -15.505 -13.294 -8.787 1.00 91.69 461 GLY A N 1
ATOM 3400 C CA . GLY A 1 461 ? -14.464 -13.797 -7.882 1.00 91.69 461 GLY A CA 1
ATOM 3401 C C . GLY A 1 461 ? -13.551 -14.860 -8.510 1.00 91.69 461 GLY A C 1
ATOM 3402 O O . GLY A 1 461 ? -12.639 -15.351 -7.852 1.00 91.69 461 GLY A O 1
ATOM 3403 N N . ASP A 1 462 ? -13.792 -15.239 -9.761 1.00 91.38 462 ASP A N 1
ATOM 3404 C CA . ASP A 1 462 ? -13.049 -16.245 -10.508 1.00 91.38 462 ASP A CA 1
ATOM 3405 C C . ASP A 1 462 ? -12.993 -15.911 -12.011 1.00 91.38 462 ASP A C 1
ATOM 3407 O O . ASP A 1 462 ? -13.724 -15.064 -12.522 1.00 91.38 462 ASP A O 1
ATOM 3411 N N . GLY A 1 463 ? -12.088 -16.567 -12.742 1.00 92.12 463 GLY A N 1
ATOM 3412 C CA . GLY A 1 463 ? -11.895 -16.310 -14.173 1.00 92.12 463 GLY A CA 1
ATOM 3413 C C . GLY A 1 463 ? -11.101 -15.032 -14.474 1.00 92.12 463 GLY A C 1
ATOM 3414 O O . GLY A 1 463 ? -10.575 -14.377 -13.577 1.00 92.12 463 GLY A O 1
ATOM 3415 N N . GLY A 1 464 ? -10.941 -14.700 -15.761 1.00 91.88 464 GLY A N 1
ATOM 3416 C CA . GLY A 1 464 ? -10.100 -13.572 -16.192 1.00 91.88 464 GLY A CA 1
ATOM 3417 C C . GLY A 1 464 ? -8.683 -13.653 -15.605 1.00 91.88 464 GLY A C 1
ATOM 3418 O O . GLY A 1 464 ? -8.056 -14.712 -15.663 1.00 91.88 464 GLY A O 1
ATOM 3419 N N . CYS A 1 465 ? -8.215 -12.562 -14.984 1.00 92.44 465 CYS A N 1
ATOM 3420 C CA . CYS A 1 465 ? -6.920 -12.503 -14.291 1.00 92.44 465 CYS A CA 1
ATOM 3421 C C . CYS A 1 465 ? -6.832 -13.455 -13.080 1.00 92.44 465 CYS A C 1
ATOM 3423 O O . CYS A 1 465 ? -5.738 -13.740 -12.607 1.00 92.44 465 CYS A O 1
ATOM 3425 N N . LEU A 1 466 ? -7.969 -13.928 -12.550 1.00 95.12 466 LEU A N 1
ATOM 3426 C CA . LEU A 1 466 ? -8.053 -14.867 -11.424 1.00 95.12 466 LEU A CA 1
ATOM 3427 C C . LEU A 1 466 ? -8.195 -16.329 -11.879 1.00 95.12 466 LEU A C 1
ATOM 3429 O O . LEU A 1 466 ? -8.329 -17.234 -11.050 1.00 95.12 466 LEU A O 1
ATOM 3433 N N . ALA A 1 467 ? -8.174 -16.615 -13.182 1.00 93.75 467 ALA A N 1
ATOM 3434 C CA . ALA A 1 467 ? -8.110 -17.995 -13.649 1.00 93.75 467 ALA A CA 1
ATOM 3435 C C . ALA A 1 467 ? -6.760 -18.631 -13.265 1.00 93.75 467 ALA A C 1
ATOM 3437 O O . ALA A 1 467 ? -5.736 -17.960 -13.211 1.00 93.75 467 ALA A O 1
ATOM 3438 N N . ALA A 1 468 ? -6.735 -19.951 -13.039 1.00 91.06 468 ALA A N 1
ATOM 3439 C CA . ALA A 1 468 ? -5.471 -20.675 -12.816 1.00 91.06 468 ALA A CA 1
ATOM 3440 C C . ALA A 1 468 ? -4.527 -20.591 -14.027 1.00 91.06 468 ALA A C 1
ATOM 3442 O O . ALA A 1 468 ? -3.318 -20.753 -13.903 1.00 91.06 468 ALA A O 1
ATOM 3443 N N . THR A 1 469 ? -5.108 -20.371 -15.202 1.00 90.00 469 THR A N 1
ATOM 3444 C CA . THR A 1 469 ? -4.409 -20.054 -16.439 1.00 90.00 469 THR A CA 1
ATOM 3445 C C . THR A 1 469 ? -5.221 -18.951 -17.106 1.00 90.00 469 THR A C 1
ATOM 3447 O O . THR A 1 469 ? -6.291 -19.254 -17.646 1.00 90.00 469 THR A O 1
ATOM 3450 N N . PRO A 1 470 ? -4.791 -17.681 -17.004 1.00 90.56 470 PRO A N 1
ATOM 3451 C CA . PRO A 1 470 ? -5.494 -16.569 -17.631 1.00 90.56 470 PRO A CA 1
ATOM 3452 C C . PRO A 1 470 ? -5.706 -16.818 -19.132 1.00 90.56 470 PRO A C 1
ATOM 3454 O O . PRO A 1 470 ? -4.822 -17.374 -19.792 1.00 90.56 470 PRO A O 1
ATOM 3457 N N . PRO A 1 471 ? -6.876 -16.477 -19.695 1.00 88.25 471 PRO A N 1
ATOM 3458 C CA . PRO A 1 471 ? -7.098 -16.592 -21.131 1.00 88.25 471 PRO A CA 1
ATOM 3459 C C . PRO A 1 471 ? -6.263 -15.555 -21.900 1.00 88.25 471 PRO A C 1
ATOM 3461 O O . PRO A 1 471 ? -5.904 -14.507 -21.364 1.00 88.25 471 PRO A O 1
ATOM 3464 N N . ALA A 1 472 ? -6.002 -15.818 -23.184 1.00 83.69 472 ALA A N 1
ATOM 3465 C CA . ALA A 1 472 ? -5.462 -14.799 -24.086 1.00 83.69 472 ALA A CA 1
ATOM 3466 C C . ALA A 1 472 ? -6.402 -13.583 -24.120 1.00 83.69 472 ALA A C 1
ATOM 3468 O O . ALA A 1 472 ? -7.622 -13.760 -24.109 1.00 83.69 472 ALA A O 1
ATOM 3469 N N . GLY A 1 473 ? -5.863 -12.364 -24.142 1.00 79.56 473 GLY A N 1
ATOM 3470 C CA . GLY A 1 473 ? -6.674 -11.150 -23.952 1.00 79.56 473 GLY A CA 1
ATOM 3471 C C . GLY A 1 473 ? -6.465 -10.459 -22.619 1.00 79.56 473 GLY A C 1
ATOM 3472 O O . GLY A 1 473 ? -6.800 -9.285 -22.487 1.00 79.56 473 GLY A O 1
ATOM 3473 N N . VAL A 1 474 ? -5.967 -11.188 -21.622 1.00 87.00 474 VAL A N 1
ATOM 3474 C CA . VAL A 1 474 ? -6.004 -10.762 -20.226 1.00 87.00 474 VAL A CA 1
ATOM 3475 C C . VAL A 1 474 ? -4.589 -10.758 -19.646 1.00 87.00 474 VAL A C 1
ATOM 3477 O O . VAL A 1 474 ? -3.863 -11.729 -19.864 1.00 87.00 474 VAL A O 1
ATOM 3480 N N . PRO A 1 475 ? -4.188 -9.704 -18.907 1.00 88.56 475 PRO A N 1
ATOM 3481 C CA . PRO A 1 475 ? -2.886 -9.671 -18.252 1.00 88.56 475 PRO A CA 1
ATOM 3482 C C . PRO A 1 475 ? -2.697 -10.850 -17.292 1.00 88.56 475 PRO A C 1
ATOM 3484 O O . PRO A 1 475 ? -3.587 -11.147 -16.488 1.00 88.56 475 PRO A O 1
ATOM 3487 N N . ASP A 1 476 ? -1.524 -11.481 -17.329 1.00 89.75 476 ASP A N 1
ATOM 3488 C CA . ASP A 1 476 ? -1.160 -12.520 -16.367 1.00 89.75 476 ASP A CA 1
ATOM 3489 C C . ASP A 1 476 ? -0.310 -11.928 -15.237 1.00 89.75 476 ASP A C 1
ATOM 3491 O O . ASP A 1 476 ? 0.843 -11.538 -15.415 1.00 89.75 476 ASP A O 1
ATOM 3495 N N . TYR A 1 477 ? -0.902 -11.838 -14.048 1.00 90.12 477 TYR A N 1
ATOM 3496 C CA . TYR A 1 477 ? -0.225 -11.368 -12.839 1.00 90.12 477 TYR A CA 1
ATOM 3497 C C . TYR A 1 477 ? 0.502 -12.488 -12.079 1.00 90.12 477 TYR A C 1
ATOM 3499 O O . TYR A 1 477 ? 1.186 -12.200 -11.096 1.00 90.12 477 TYR A O 1
ATOM 3507 N N . GLY A 1 478 ? 0.336 -13.751 -12.483 1.00 88.81 478 GLY A N 1
ATOM 3508 C CA . GLY A 1 478 ? 0.938 -14.903 -11.817 1.00 88.81 478 GLY A CA 1
ATOM 3509 C C . GLY A 1 478 ? 0.384 -15.174 -10.415 1.00 88.81 478 GLY A C 1
ATOM 3510 O O . GLY A 1 478 ? 1.113 -15.690 -9.569 1.00 88.81 478 GLY A O 1
ATOM 3511 N N . PHE A 1 479 ? -0.878 -14.811 -10.142 1.00 90.75 479 PHE A N 1
ATOM 3512 C CA . PHE A 1 479 ? -1.473 -14.978 -8.814 1.00 90.75 479 PHE A CA 1
ATOM 3513 C C . PHE A 1 479 ? -1.534 -16.449 -8.393 1.00 90.75 479 PHE A C 1
ATOM 3515 O O . PHE A 1 479 ? -2.125 -17.302 -9.066 1.00 90.75 479 PHE A O 1
ATOM 3522 N N . ASP A 1 480 ? -0.993 -16.744 -7.215 1.00 90.69 480 ASP A N 1
ATOM 3523 C CA . ASP A 1 480 ? -1.096 -18.082 -6.640 1.00 90.69 480 ASP A CA 1
ATOM 3524 C C . ASP A 1 480 ? -2.530 -18.379 -6.126 1.00 90.69 480 ASP A C 1
ATOM 3526 O O . ASP A 1 480 ? -3.392 -17.494 -6.103 1.00 90.69 480 ASP A O 1
ATOM 3530 N N . PRO A 1 481 ? -2.861 -19.635 -5.756 1.00 92.62 481 PRO A N 1
ATOM 3531 C CA . PRO A 1 481 ? -4.206 -19.976 -5.285 1.00 92.62 481 PRO A CA 1
ATOM 3532 C C . PRO A 1 481 ? -4.689 -19.147 -4.086 1.00 92.62 481 PRO A C 1
ATOM 3534 O O . PRO A 1 481 ? -5.872 -18.828 -4.018 1.00 92.62 481 PRO A O 1
ATOM 3537 N N . TYR A 1 482 ? -3.787 -18.781 -3.172 1.00 89.44 482 TYR A N 1
ATOM 3538 C CA . TYR A 1 482 ? -4.122 -18.001 -1.987 1.00 89.44 482 TYR A CA 1
ATOM 3539 C C . TYR A 1 482 ? -4.424 -16.544 -2.344 1.00 89.44 482 TYR A C 1
ATOM 3541 O O . TYR A 1 482 ? -5.417 -15.984 -1.884 1.00 89.44 482 TYR A O 1
ATOM 3549 N N . GLU A 1 483 ? -3.598 -15.933 -3.200 1.00 92.50 483 GLU A N 1
ATOM 3550 C CA . GLU A 1 483 ? -3.850 -14.576 -3.692 1.00 92.50 483 GLU A CA 1
ATOM 3551 C C . GLU A 1 483 ? -5.194 -14.496 -4.411 1.00 92.50 483 GLU A C 1
ATOM 3553 O O . GLU A 1 483 ? -5.958 -13.562 -4.172 1.00 92.50 483 GLU A O 1
ATOM 3558 N N . ARG A 1 484 ? -5.522 -15.499 -5.232 1.00 95.38 484 ARG A N 1
ATOM 3559 C CA . ARG A 1 484 ? -6.812 -15.561 -5.927 1.00 95.38 484 ARG A CA 1
ATOM 3560 C C . ARG A 1 484 ? -7.991 -15.651 -4.963 1.00 95.38 484 ARG A C 1
ATOM 3562 O O . ARG A 1 484 ? -8.952 -14.908 -5.131 1.00 95.38 484 ARG A O 1
ATOM 3569 N N . GLU A 1 485 ? -7.909 -16.497 -3.938 1.00 95.56 485 GLU A N 1
ATOM 3570 C CA . GLU A 1 485 ? -8.954 -16.612 -2.913 1.00 95.56 485 GLU A CA 1
ATOM 3571 C C . GLU A 1 485 ? -9.130 -15.306 -2.121 1.00 95.56 485 GLU A C 1
ATOM 3573 O O . GLU A 1 485 ? -10.252 -14.836 -1.929 1.00 95.56 485 GLU A O 1
ATOM 3578 N N . ALA A 1 486 ? -8.027 -14.677 -1.708 1.00 94.88 486 ALA A N 1
ATOM 3579 C CA . ALA A 1 486 ? -8.060 -13.408 -0.991 1.00 94.88 486 ALA A CA 1
ATOM 3580 C C . ALA A 1 486 ? -8.676 -12.289 -1.848 1.00 94.88 486 ALA A C 1
ATOM 3582 O O . ALA A 1 486 ? -9.557 -11.564 -1.375 1.00 94.88 486 ALA A O 1
ATOM 3583 N N . ILE A 1 487 ? -8.265 -12.167 -3.118 1.00 96.75 487 ILE A N 1
ATOM 3584 C CA . ILE A 1 487 ? -8.845 -11.200 -4.062 1.00 96.75 487 ILE A CA 1
ATOM 3585 C C . ILE A 1 487 ? -10.343 -11.472 -4.244 1.00 96.75 487 ILE A C 1
ATOM 3587 O O . ILE A 1 487 ? -11.138 -10.544 -4.114 1.00 96.75 487 ILE A O 1
ATOM 3591 N N . ALA A 1 488 ? -10.747 -12.725 -4.460 1.00 96.94 488 ALA A N 1
ATOM 3592 C CA . ALA A 1 488 ? -12.152 -13.106 -4.608 1.00 96.94 488 ALA A CA 1
ATOM 3593 C C . ALA A 1 488 ? -13.001 -12.722 -3.383 1.00 96.94 488 ALA A C 1
ATOM 3595 O O . ALA A 1 488 ? -14.109 -12.192 -3.523 1.00 96.94 488 ALA A O 1
ATOM 3596 N N . ALA A 1 489 ? -12.468 -12.930 -2.174 1.00 95.44 489 ALA A N 1
ATOM 3597 C CA . ALA A 1 489 ? -13.119 -12.527 -0.932 1.00 95.44 489 ALA A CA 1
ATOM 3598 C C . ALA A 1 489 ? -13.316 -11.003 -0.861 1.00 95.44 489 ALA A C 1
ATOM 3600 O O . ALA A 1 489 ? -14.380 -10.532 -0.448 1.00 95.44 489 ALA A O 1
ATOM 3601 N N . TYR A 1 490 ? -12.325 -10.221 -1.303 1.00 95.50 490 TYR A N 1
ATOM 3602 C CA . TYR A 1 490 ? -12.459 -8.767 -1.368 1.00 95.50 490 TYR A CA 1
ATOM 3603 C C . TYR A 1 490 ? -13.461 -8.311 -2.433 1.00 95.50 490 TYR A C 1
ATOM 3605 O O . TYR A 1 490 ? -14.286 -7.451 -2.137 1.00 95.50 490 TYR A O 1
ATOM 3613 N N . LEU A 1 491 ? -13.448 -8.900 -3.633 1.00 96.25 491 LEU A N 1
ATOM 3614 C CA . LEU A 1 491 ? -14.409 -8.576 -4.697 1.00 96.25 491 LEU A CA 1
ATOM 3615 C C . LEU A 1 491 ? -15.850 -8.851 -4.254 1.00 96.25 491 LEU A C 1
ATOM 3617 O O . LEU A 1 491 ? -16.717 -7.995 -4.408 1.00 96.25 491 LEU A O 1
ATOM 3621 N N . THR A 1 492 ? -16.085 -9.989 -3.594 1.00 94.50 492 THR A N 1
ATOM 3622 C CA . THR A 1 492 ? -17.394 -10.328 -3.008 1.00 94.50 492 THR A CA 1
ATOM 3623 C C . THR A 1 492 ? -17.844 -9.258 -2.008 1.00 94.50 492 THR A C 1
ATOM 3625 O O . THR A 1 492 ? -18.987 -8.805 -2.036 1.00 94.50 492 THR A O 1
ATOM 3628 N N . ARG A 1 493 ? -16.934 -8.805 -1.138 1.00 90.69 493 ARG A N 1
ATOM 3629 C CA . ARG A 1 493 ? -17.220 -7.746 -0.162 1.00 90.69 493 ARG A CA 1
ATOM 3630 C C . ARG A 1 493 ? -17.462 -6.389 -0.818 1.00 90.69 493 ARG A C 1
ATOM 3632 O O . ARG A 1 493 ? -18.342 -5.661 -0.371 1.00 90.69 493 ARG A O 1
ATOM 3639 N N . ALA A 1 494 ? -16.705 -6.050 -1.855 1.00 92.62 494 ALA A N 1
ATOM 3640 C CA . ALA A 1 494 ? -16.867 -4.804 -2.591 1.00 92.62 494 ALA A CA 1
ATOM 3641 C C . ALA A 1 494 ? -18.195 -4.756 -3.362 1.00 92.62 494 ALA A C 1
ATOM 3643 O O . ALA A 1 494 ? -18.808 -3.696 -3.429 1.00 92.62 494 ALA A O 1
ATOM 3644 N N . ALA A 1 495 ? -18.666 -5.892 -3.882 1.00 92.06 495 ALA A N 1
ATOM 3645 C CA . ALA A 1 495 ? -19.958 -5.997 -4.559 1.00 92.06 495 ALA A CA 1
ATOM 3646 C C . ALA A 1 495 ? -21.162 -5.891 -3.599 1.00 92.06 495 ALA A C 1
ATOM 3648 O O . ALA A 1 495 ? -22.266 -5.563 -4.029 1.00 92.06 495 ALA A O 1
ATOM 3649 N N . ALA A 1 496 ? -20.971 -6.153 -2.301 1.00 89.75 496 ALA A N 1
ATOM 3650 C CA . ALA A 1 496 ? -22.054 -6.175 -1.315 1.00 89.75 496 ALA A CA 1
ATOM 3651 C C . ALA A 1 496 ? -22.564 -4.782 -0.896 1.00 89.75 496 ALA A C 1
ATOM 3653 O O . ALA A 1 496 ? -23.636 -4.684 -0.299 1.00 89.75 496 ALA A O 1
ATOM 3654 N N . GLY A 1 497 ? -21.823 -3.707 -1.172 1.00 87.25 497 GLY A N 1
ATOM 3655 C CA . GLY A 1 497 ? -22.223 -2.362 -0.762 1.00 87.25 497 GLY A CA 1
ATOM 3656 C C . GLY A 1 497 ? -21.208 -1.277 -1.124 1.00 87.25 497 GLY A C 1
ATOM 3657 O O . GLY A 1 497 ? -20.185 -1.572 -1.739 1.00 87.25 497 GLY A O 1
ATOM 3658 N N . PRO A 1 498 ? -21.475 -0.010 -0.766 1.00 88.19 498 PRO A N 1
ATOM 3659 C CA . PRO A 1 498 ? -20.540 1.093 -0.983 1.00 88.19 498 PRO A CA 1
ATOM 3660 C C . PRO A 1 498 ? -19.252 0.912 -0.170 1.00 88.19 498 PRO A C 1
ATOM 3662 O O . PRO A 1 498 ? -19.228 0.211 0.845 1.00 88.19 498 PRO A O 1
ATOM 3665 N N . ALA A 1 499 ? -18.168 1.543 -0.614 1.00 89.00 499 ALA A N 1
ATOM 3666 C CA . ALA A 1 499 ? -16.947 1.603 0.170 1.00 89.00 499 ALA A CA 1
ATOM 3667 C C . ALA A 1 499 ? -17.161 2.459 1.418 1.00 89.00 499 ALA A C 1
ATOM 3669 O O . ALA A 1 499 ? -17.800 3.508 1.386 1.00 89.00 499 ALA A O 1
ATOM 3670 N N . VAL A 1 500 ? -16.581 1.993 2.518 1.00 87.50 500 VAL A N 1
ATOM 3671 C CA . VAL A 1 500 ? -16.615 2.671 3.807 1.00 87.50 500 VAL A CA 1
ATOM 3672 C C . VAL A 1 500 ? -15.180 2.915 4.245 1.00 87.50 500 VAL A C 1
ATOM 3674 O O . VAL A 1 500 ? -14.345 2.015 4.137 1.00 87.50 500 VAL A O 1
ATOM 3677 N N . ALA A 1 501 ? -14.896 4.125 4.722 1.00 89.00 501 ALA A N 1
ATOM 3678 C CA . ALA A 1 501 ? -13.584 4.485 5.231 1.00 89.00 501 ALA A CA 1
ATOM 3679 C C . ALA A 1 501 ? -13.311 3.771 6.567 1.00 89.00 501 ALA A C 1
ATOM 3681 O O . ALA A 1 501 ? -14.097 3.830 7.519 1.00 89.00 501 ALA A O 1
ATOM 3682 N N . THR A 1 502 ? -12.191 3.054 6.608 1.00 91.38 502 THR A N 1
ATOM 3683 C CA . THR A 1 502 ? -11.786 2.189 7.720 1.00 91.38 502 THR A CA 1
ATOM 3684 C C . THR A 1 502 ? -10.321 2.450 8.044 1.00 91.38 502 THR A C 1
ATOM 3686 O O . THR A 1 502 ? -9.450 1.710 7.571 1.00 91.38 502 THR A O 1
ATOM 3689 N N . PRO A 1 503 ? -10.014 3.470 8.860 1.00 91.56 503 PRO A N 1
ATOM 3690 C CA . PRO A 1 503 ? -8.637 3.907 9.088 1.00 91.56 503 PRO A CA 1
ATOM 3691 C C . PRO A 1 503 ? -7.764 2.829 9.745 1.00 91.56 503 PRO A C 1
ATOM 3693 O O . PRO A 1 503 ? -6.548 2.833 9.572 1.00 91.56 503 PRO A O 1
ATOM 3696 N N . LEU A 1 504 ? -8.358 1.876 10.476 1.00 90.38 504 LEU A N 1
ATOM 3697 C CA . LEU A 1 504 ? -7.623 0.734 11.032 1.00 90.38 504 LEU A CA 1
ATOM 3698 C C . LEU A 1 504 ? -7.168 -0.253 9.956 1.00 90.38 504 LEU A C 1
ATOM 3700 O O . LEU A 1 504 ? -6.028 -0.712 10.007 1.00 90.38 504 LEU A O 1
ATOM 3704 N N . ASP A 1 505 ? -8.027 -0.545 8.975 1.00 88.88 505 ASP A N 1
ATOM 3705 C CA . ASP A 1 505 ? -7.628 -1.364 7.833 1.00 88.88 505 ASP A CA 1
ATOM 3706 C C . ASP A 1 505 ? -6.579 -0.598 7.026 1.00 88.88 505 ASP A C 1
ATOM 3708 O O . ASP A 1 505 ? -5.537 -1.154 6.715 1.00 88.88 505 ASP A O 1
ATOM 3712 N N . ASP A 1 506 ? -6.783 0.698 6.770 1.00 88.75 506 ASP A N 1
ATOM 3713 C CA . ASP A 1 506 ? -5.812 1.522 6.043 1.00 88.75 506 ASP A CA 1
ATOM 3714 C C . ASP A 1 506 ? -4.446 1.539 6.733 1.00 88.75 506 ASP A C 1
ATOM 3716 O O . ASP A 1 506 ? -3.427 1.348 6.072 1.00 88.75 506 ASP A O 1
ATOM 3720 N N . LEU A 1 507 ? -4.397 1.686 8.059 1.00 88.75 507 LEU A N 1
ATOM 3721 C CA . LEU A 1 507 ? -3.155 1.592 8.824 1.00 88.75 507 LEU A CA 1
ATOM 3722 C C . LEU A 1 507 ? -2.478 0.227 8.644 1.00 88.75 507 LEU A C 1
ATOM 3724 O O . LEU A 1 507 ? -1.274 0.178 8.392 1.00 88.75 507 LEU A O 1
ATOM 3728 N N . ALA A 1 508 ? -3.232 -0.871 8.752 1.00 86.56 508 ALA A N 1
ATOM 3729 C CA . ALA A 1 508 ? -2.702 -2.214 8.537 1.00 86.56 508 ALA A CA 1
ATOM 3730 C C . ALA A 1 508 ? -2.114 -2.369 7.125 1.00 86.56 508 ALA A C 1
ATOM 3732 O O . ALA A 1 508 ? -0.972 -2.813 6.987 1.00 86.56 508 ALA A O 1
ATOM 3733 N N . LEU A 1 509 ? -2.845 -1.912 6.100 1.00 85.50 509 LEU A N 1
ATOM 3734 C CA . LEU A 1 509 ? -2.397 -1.924 4.707 1.00 85.50 509 LEU A CA 1
ATOM 3735 C C . LEU A 1 509 ? -1.072 -1.172 4.544 1.00 85.50 509 LEU A C 1
ATOM 3737 O O . LEU A 1 509 ? -0.153 -1.714 3.936 1.00 85.50 509 LEU A O 1
ATOM 3741 N N . HIS A 1 510 ? -0.951 0.040 5.094 1.00 86.19 510 HIS A N 1
ATOM 3742 C CA . HIS A 1 510 ? 0.271 0.844 4.986 1.00 86.19 510 HIS A CA 1
ATOM 3743 C C . HIS A 1 510 ? 1.460 0.179 5.688 1.00 86.19 510 HIS A C 1
ATOM 3745 O O . HIS A 1 510 ? 2.542 0.091 5.106 1.00 86.19 510 HIS A O 1
ATOM 3751 N N . LEU A 1 511 ? 1.264 -0.329 6.911 1.00 84.56 511 LEU A N 1
ATOM 3752 C CA . LEU A 1 511 ? 2.320 -1.007 7.670 1.00 84.56 511 LEU A CA 1
ATOM 3753 C C . LEU A 1 511 ? 2.833 -2.264 6.951 1.00 84.56 511 LEU A C 1
ATOM 3755 O O . LEU A 1 511 ? 4.035 -2.532 6.961 1.00 84.56 511 LEU A O 1
ATOM 3759 N N . GLU A 1 512 ? 1.942 -3.026 6.313 1.00 80.44 512 GLU A N 1
ATOM 3760 C CA . GLU A 1 512 ? 2.309 -4.217 5.541 1.00 80.44 512 GLU A CA 1
ATOM 3761 C C . GLU A 1 512 ? 2.936 -3.861 4.187 1.00 80.44 512 GLU A C 1
ATOM 3763 O O . GLU A 1 512 ? 3.913 -4.492 3.788 1.00 80.44 512 GLU A O 1
ATOM 3768 N N . GLN A 1 513 ? 2.409 -2.856 3.479 1.00 78.12 513 GLN A N 1
ATOM 3769 C CA . GLN A 1 513 ? 2.934 -2.419 2.179 1.00 78.12 513 GLN A CA 1
ATOM 3770 C C . GLN A 1 513 ? 4.360 -1.885 2.298 1.00 78.12 513 GLN A C 1
ATOM 3772 O O . GLN A 1 513 ? 5.213 -2.254 1.495 1.00 78.12 513 GLN A O 1
ATOM 3777 N N . LEU A 1 514 ? 4.626 -1.072 3.321 1.00 77.62 514 LEU A N 1
ATOM 3778 C CA . LEU A 1 514 ? 5.948 -0.515 3.606 1.00 77.62 514 LEU A CA 1
ATOM 3779 C C . LEU A 1 514 ? 6.863 -1.491 4.360 1.00 77.62 514 LEU A C 1
ATOM 3781 O O . LEU A 1 514 ? 7.986 -1.130 4.701 1.00 77.62 514 LEU A O 1
ATOM 3785 N N . ALA A 1 515 ? 6.385 -2.707 4.650 1.00 76.50 515 ALA A N 1
ATOM 3786 C CA . ALA A 1 515 ? 7.096 -3.716 5.428 1.00 76.50 515 ALA A CA 1
ATOM 3787 C C . ALA A 1 515 ? 7.662 -3.170 6.756 1.00 76.50 515 ALA A C 1
ATOM 3789 O O . ALA A 1 515 ? 8.727 -3.591 7.205 1.00 76.50 515 ALA A O 1
ATOM 3790 N N . CYS A 1 516 ? 6.947 -2.252 7.422 1.00 78.81 516 CYS A N 1
ATOM 3791 C CA . CYS A 1 516 ? 7.427 -1.587 8.639 1.00 78.81 516 CYS A CA 1
ATOM 3792 C C . CYS A 1 516 ? 7.808 -2.599 9.726 1.00 78.81 516 CYS A C 1
ATOM 3794 O O . CYS A 1 516 ? 8.768 -2.406 10.473 1.00 78.81 516 CYS A O 1
ATOM 3796 N N . THR A 1 517 ? 7.071 -3.709 9.788 1.00 77.19 517 THR A N 1
ATOM 3797 C CA . THR A 1 517 ? 7.278 -4.782 10.759 1.00 77.19 517 THR A CA 1
ATOM 3798 C C . THR A 1 517 ? 8.409 -5.745 10.406 1.00 77.19 517 THR A C 1
ATOM 3800 O O . THR A 1 517 ? 8.617 -6.713 11.130 1.00 77.19 517 THR A O 1
ATOM 3803 N N . ALA A 1 518 ? 9.151 -5.509 9.322 1.00 72.88 518 ALA A N 1
ATOM 3804 C CA . ALA A 1 518 ? 10.428 -6.178 9.091 1.00 72.88 518 ALA A CA 1
ATOM 3805 C C . ALA A 1 518 ? 11.517 -5.640 10.039 1.00 72.88 518 ALA A C 1
ATOM 3807 O O . ALA A 1 518 ? 12.378 -6.402 10.472 1.00 72.88 518 ALA A O 1
ATOM 3808 N N . CYS A 1 519 ? 11.432 -4.355 10.415 1.00 73.50 519 CYS A N 1
ATOM 3809 C CA . CYS A 1 519 ? 12.443 -3.665 11.228 1.00 73.50 519 CYS A CA 1
ATOM 3810 C C . CYS A 1 519 ? 11.899 -3.151 12.573 1.00 73.50 519 CYS A C 1
ATOM 3812 O O . CYS A 1 519 ? 12.628 -3.130 13.562 1.00 73.50 519 CYS A O 1
ATOM 3814 N N . HIS A 1 520 ? 10.613 -2.801 12.658 1.00 78.94 520 HIS A N 1
ATOM 3815 C CA . HIS A 1 520 ? 10.000 -2.268 13.876 1.00 78.94 520 HIS A CA 1
ATOM 3816 C C . HIS A 1 520 ? 9.023 -3.256 14.513 1.00 78.94 520 HIS A C 1
ATOM 3818 O O . HIS A 1 520 ? 8.165 -3.828 13.845 1.00 78.94 520 HIS A O 1
ATOM 3824 N N . ALA A 1 521 ? 9.099 -3.414 15.834 1.00 78.81 521 ALA A N 1
ATOM 3825 C CA . ALA A 1 521 ? 8.027 -4.070 16.571 1.00 78.81 521 ALA A CA 1
ATOM 3826 C C . ALA A 1 521 ? 6.795 -3.154 16.635 1.00 78.81 521 ALA A C 1
ATOM 3828 O O . ALA A 1 521 ? 6.916 -1.944 16.831 1.00 78.81 521 ALA A O 1
ATOM 3829 N N . TYR A 1 522 ? 5.604 -3.737 16.533 1.00 80.19 522 TYR A N 1
ATOM 3830 C CA . TYR A 1 522 ? 4.333 -3.033 16.644 1.00 80.19 522 TYR A CA 1
ATOM 3831 C C . TYR A 1 522 ? 3.510 -3.610 17.801 1.00 80.19 522 TYR A C 1
ATOM 3833 O O . TYR A 1 522 ? 3.140 -4.781 17.811 1.00 80.19 522 TYR A O 1
ATOM 3841 N N . GLN A 1 523 ? 3.234 -2.779 18.812 1.00 78.56 523 GLN A N 1
ATOM 3842 C CA . GLN A 1 523 ? 2.473 -3.164 20.015 1.00 78.56 523 GLN A CA 1
ATOM 3843 C C . GLN A 1 523 ? 3.063 -4.350 20.803 1.00 78.56 523 GLN A C 1
ATOM 3845 O O . GLN A 1 523 ? 2.348 -5.088 21.479 1.00 78.56 523 GLN A O 1
ATOM 3850 N N . GLY A 1 524 ? 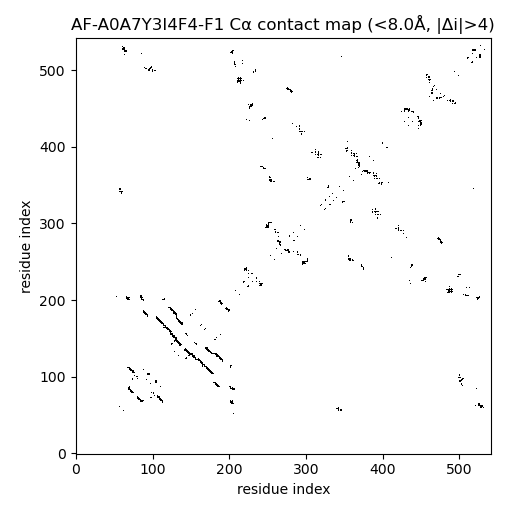4.385 -4.524 20.745 1.00 68.06 524 GLY A N 1
ATOM 3851 C CA . GLY A 1 524 ? 5.088 -5.602 21.445 1.00 68.06 524 GLY A CA 1
ATOM 3852 C C . GLY A 1 524 ? 5.096 -6.948 20.714 1.00 68.06 524 GLY A C 1
ATOM 3853 O O . GLY A 1 524 ? 5.742 -7.871 21.201 1.00 68.06 524 GLY A O 1
ATOM 3854 N N . ALA A 1 525 ? 4.464 -7.043 19.541 1.00 66.44 525 ALA A N 1
ATOM 3855 C CA . ALA A 1 525 ? 4.604 -8.158 18.606 1.00 66.44 525 ALA A CA 1
ATOM 3856 C C . ALA A 1 525 ? 5.089 -7.669 17.241 1.00 66.44 525 ALA A C 1
ATOM 3858 O O . ALA A 1 525 ? 5.289 -6.471 17.037 1.00 66.44 525 ALA A O 1
ATOM 3859 N N . LEU A 1 526 ? 5.290 -8.605 16.308 1.00 70.62 526 LEU A N 1
ATOM 3860 C CA . LEU A 1 526 ? 5.867 -8.326 14.995 1.00 70.62 526 LEU A CA 1
ATOM 3861 C C . LEU A 1 526 ? 7.273 -7.695 15.133 1.00 70.62 526 LEU A C 1
ATOM 3863 O O . LEU A 1 526 ? 7.800 -7.521 16.239 1.00 70.62 526 LEU A O 1
ATOM 3867 N N . GLY A 1 527 ? 7.922 -7.376 14.018 1.00 70.38 527 GLY A N 1
ATOM 3868 C CA . GLY A 1 527 ? 9.296 -6.877 14.034 1.00 70.38 527 GLY A CA 1
ATOM 3869 C C . GLY A 1 527 ? 10.344 -7.969 13.800 1.00 70.38 527 GLY A C 1
ATOM 3870 O O . GLY A 1 527 ? 10.017 -9.161 13.713 1.00 70.38 527 GLY A O 1
ATOM 3871 N N . PRO A 1 528 ? 11.622 -7.561 13.715 1.00 68.81 528 PRO A N 1
ATOM 3872 C CA . PRO A 1 528 ? 12.723 -8.443 13.378 1.00 68.81 528 PRO A CA 1
ATOM 3873 C C . PRO A 1 528 ? 12.893 -9.525 14.438 1.00 68.81 528 PRO A C 1
ATOM 3875 O O . PRO A 1 528 ? 12.810 -9.269 15.645 1.00 68.81 528 PRO A O 1
ATOM 3878 N N . GLY A 1 529 ? 13.183 -10.735 13.969 1.00 65.88 529 GLY A N 1
ATOM 3879 C CA . GLY A 1 529 ? 13.572 -11.844 14.825 1.00 65.88 529 GLY A CA 1
ATOM 3880 C C . GLY A 1 529 ? 14.854 -11.567 15.609 1.00 65.88 529 GLY A C 1
ATOM 3881 O O . GLY A 1 529 ? 15.672 -10.760 15.157 1.00 65.88 529 GLY A O 1
ATOM 3882 N N . PRO A 1 530 ? 15.098 -12.277 16.727 1.00 63.44 530 PRO A N 1
ATOM 3883 C CA . PRO A 1 530 ? 16.278 -12.071 17.572 1.00 63.44 530 PRO A CA 1
ATOM 3884 C C . PRO A 1 530 ? 17.615 -12.104 16.812 1.00 63.44 530 PRO A C 1
ATOM 3886 O O . PRO A 1 530 ? 18.529 -11.349 17.134 1.00 63.44 530 PRO A O 1
ATOM 3889 N N . ALA A 1 531 ? 17.718 -12.936 15.769 1.00 58.88 531 ALA A N 1
ATOM 3890 C CA . ALA A 1 531 ? 18.912 -13.056 14.929 1.00 58.88 531 ALA A CA 1
ATOM 3891 C C . ALA A 1 531 ? 19.230 -11.787 14.107 1.00 58.88 531 ALA A C 1
ATOM 3893 O O . ALA A 1 531 ? 20.397 -11.536 13.798 1.00 58.88 531 ALA A O 1
ATOM 3894 N N . VAL A 1 532 ? 18.212 -10.973 13.794 1.00 61.56 532 VAL A N 1
ATOM 3895 C CA . VAL A 1 532 ? 18.338 -9.717 13.028 1.00 61.56 532 VAL A CA 1
ATOM 3896 C C . VAL A 1 532 ? 18.287 -8.495 13.935 1.00 61.56 532 VAL A C 1
ATOM 3898 O O . VAL A 1 532 ? 18.889 -7.483 13.603 1.00 61.56 532 VAL A O 1
ATOM 3901 N N . THR A 1 533 ? 17.628 -8.572 15.101 1.00 65.12 533 THR A N 1
ATOM 3902 C CA . THR A 1 533 ? 17.507 -7.439 16.038 1.00 65.12 533 THR A CA 1
ATOM 3903 C C . THR A 1 533 ? 18.871 -6.836 16.399 1.00 65.12 533 THR A C 1
ATOM 3905 O O . THR A 1 533 ? 18.980 -5.622 16.521 1.00 65.12 533 THR A O 1
ATOM 3908 N N . ARG A 1 534 ? 19.931 -7.656 16.483 1.00 62.91 534 ARG A N 1
ATOM 3909 C CA . ARG A 1 534 ? 21.311 -7.195 16.741 1.00 62.91 534 ARG A CA 1
ATOM 3910 C C . ARG A 1 534 ? 21.867 -6.225 15.691 1.00 62.91 534 ARG A C 1
ATOM 3912 O O . ARG A 1 534 ? 22.777 -5.471 15.999 1.00 62.91 53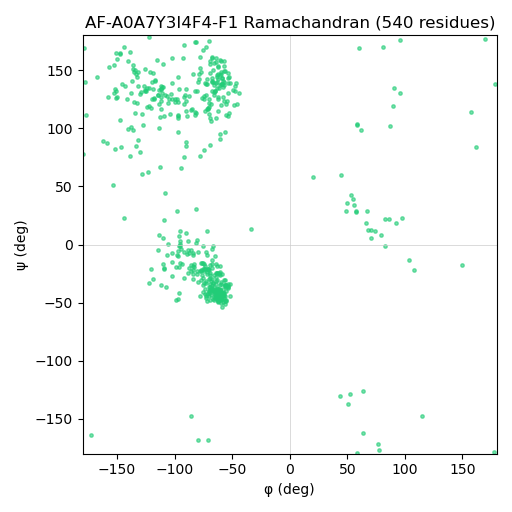4 ARG A O 1
ATOM 3919 N N . LEU A 1 535 ? 21.338 -6.254 14.467 1.00 62.00 535 LEU A N 1
ATOM 3920 C CA . LEU A 1 535 ? 21.741 -5.365 13.372 1.00 62.00 535 LEU A CA 1
ATOM 3921 C C . LEU A 1 535 ? 21.026 -4.005 13.426 1.00 62.00 535 LEU A C 1
ATOM 3923 O O . LEU A 1 535 ? 21.373 -3.108 12.667 1.00 62.00 535 LEU A O 1
ATOM 3927 N N . PHE A 1 536 ? 20.032 -3.860 14.309 1.00 65.62 536 PHE A N 1
ATOM 3928 C CA . PHE A 1 536 ? 19.228 -2.648 14.485 1.00 65.62 536 PHE A CA 1
ATOM 3929 C C . PHE A 1 536 ? 19.443 -1.980 15.852 1.00 65.62 536 PHE A C 1
ATOM 3931 O O . PHE A 1 536 ? 18.708 -1.058 16.200 1.00 65.62 536 PHE A O 1
ATOM 3938 N N . ALA A 1 537 ? 20.419 -2.447 16.636 1.00 59.38 537 ALA A N 1
ATOM 3939 C CA . ALA A 1 537 ? 20.797 -1.825 17.899 1.00 59.38 537 ALA A CA 1
ATOM 3940 C C . ALA A 1 537 ? 21.699 -0.611 17.641 1.00 59.38 537 ALA A C 1
ATOM 3942 O O . ALA A 1 537 ? 22.582 -0.652 16.781 1.00 59.38 537 ALA A O 1
ATOM 3943 N N . THR A 1 538 ? 21.496 0.466 18.395 1.00 51.78 538 THR A N 1
ATOM 3944 C CA . THR A 1 538 ? 22.422 1.608 18.373 1.00 51.78 538 THR A CA 1
ATOM 3945 C C . THR A 1 538 ? 23.674 1.304 19.206 1.00 51.78 538 THR A C 1
ATOM 3947 O O . THR A 1 538 ? 23.615 0.513 20.152 1.00 51.78 538 THR A O 1
ATOM 3950 N N . GLU A 1 539 ? 24.825 1.905 18.864 1.00 46.12 539 GLU A N 1
ATOM 3951 C CA . GLU A 1 539 ? 26.058 1.812 19.667 1.00 46.12 539 GLU A CA 1
ATOM 3952 C C . GLU A 1 539 ? 25.803 2.407 21.068 1.00 46.12 539 GLU A C 1
ATOM 3954 O O . GLU A 1 539 ? 25.909 3.612 21.285 1.00 46.12 539 GLU A O 1
ATOM 3959 N N . GLY A 1 540 ? 25.386 1.562 22.013 1.00 42.44 540 GLY A N 1
ATOM 3960 C CA . GLY A 1 540 ? 24.963 1.956 23.360 1.00 42.44 540 GLY A CA 1
ATOM 3961 C C . GLY A 1 540 ? 23.905 1.040 23.983 1.00 42.44 540 GLY A C 1
ATOM 3962 O O . GLY A 1 540 ? 23.737 1.060 25.200 1.00 42.44 540 GLY A O 1
ATOM 3963 N N . GLU A 1 541 ? 23.221 0.223 23.176 1.00 42.72 541 GLU A N 1
ATOM 3964 C CA . GLU A 1 541 ? 22.201 -0.738 23.636 1.00 42.72 541 GLU A CA 1
ATOM 3965 C C . GLU A 1 541 ? 22.696 -2.197 23.707 1.00 42.72 541 GLU A C 1
ATOM 3967 O O . GLU A 1 541 ? 21.957 -3.058 24.187 1.00 42.72 541 GLU A O 1
ATOM 3972 N N . ALA A 1 542 ? 23.916 -2.475 23.225 1.00 37.94 542 ALA A N 1
ATOM 3973 C CA . ALA A 1 542 ? 24.515 -3.813 23.152 1.00 37.94 542 ALA A CA 1
ATOM 3974 C C . ALA A 1 542 ? 25.296 -4.213 24.412 1.00 37.94 542 ALA A C 1
ATOM 3976 O O . ALA A 1 542 ? 26.057 -3.365 24.935 1.00 37.94 542 ALA A O 1
#